Protein 3B0G (pdb70)

Nearest PDB structures (foldseek):
  3vkt-assembly1_A  TM=1.002E+00  e=0.000E+00  Nicotiana tabacum
  3vm1-assembly1_A  TM=1.002E+00  e=0.000E+00  Nicotiana tabacum
  3b0j-assembly1_A  TM=1.002E+00  e=0.000E+00  Nicotiana tabacum
  3b0l-assembly1_A  TM=1.002E+00  e=0.000E+00  Nicotiana tabacum
  3b0m-assembly1_A  TM=1.002E+00  e=0.000E+00  Nicotiana tabacum

InterPro domains:
  IPR005117 Nitrite/Sulfite reductase ferredoxin-like domain [PF03460] (123-191)
  IPR005117 Nitrite/Sulfite reductase ferredoxin-like domain [PF03460] (382-446)
  IPR006066 Nitrite/sulphite reductase iron-sulphur/sirohaem-binding site [PR00397] (460-478)
  IPR006066 Nitrite/sulphite reductase iron-sulphur/sirohaem-binding site [PR00397] (504-522)
  IPR006066 Nitrite/sulphite reductase iron-sulphur/sirohaem-binding site [PS00365] (504-520)
  IPR006067 Nitrite/sulphite reductase 4Fe-4S domain [PF01077] (200-358)
  IPR006067 Nitrite/sulphite reductase 4Fe-4S domain [PF01077] (462-569)
  IPR036136 Nitrite/Sulfite reductase ferredoxin-like domain superfamily [SSF55124] (48-199)
  IPR036136 Nitrite/Sulfite reductase ferredoxin-like domain superfamily [SSF55124] (336-471)
  IPR045854 Nitrite and sulphite reductase 4Fe-4S domain-like superfamily [G3DSA:3.30.413.10] (192-377)
  IPR045854 Nitrite and sulphite reductase 4Fe-4S domain-like superfamily [G3DSA:3.30.413.10] (456-587)
  IPR045854 Nitrite and sulphite reductase 4Fe-4S domain-like superfamily [SSF56014] (200-360)
  IPR045854 Nitrite and sulphite reductase 4Fe-4S domain-like superfamily [SSF56014] (460-571)
  IPR051329 Nitrite and Sulfite Reductase 4Fe-4S Domain-Containing Protein [PTHR32439] (3-587)

Radius of gyration: 22.87 Å; Cα contacts (8 Å, |Δi|>4): 1276; chains: 1; bounding box: 57×64×62 Å

Structure (mmCIF, N/CA/C/O backbone):
data_3B0G
#
_entry.id   3B0G
#
_cell.length_a   134.051
_cell.length_b   134.051
_cell.length_c   77.801
_cell.angle_alpha   90.000
_cell.angle_beta   90.000
_cell.angle_gamma   90.000
#
_symmetry.space_group_name_H-M   'P 4 21 2'
#
loop_
_entity.id
_entity.type
_entity.pdbx_description
1 polymer 'Nitrite reductase'
2 non-polymer SIROHEME
3 non-polymer 'IRON/SULFUR CLUSTER'
4 non-polymer 'POTASSIUM ION'
5 non-polymer 'CHLORIDE ION'
6 water water
#
loop_
_atom_site.group_PDB
_atom_site.id
_atom_site.type_symbol
_atom_site.label_atom_id
_atom_site.label_alt_id
_atom_site.label_comp_id
_atom_site.label_asym_id
_atom_site.label_entity_id
_atom_site.label_seq_id
_atom_site.pdbx_PDB_ins_code
_atom_site.Cartn_x
_atom_site.Cartn_y
_atom_site.Cartn_z
_atom_site.occupancy
_atom_site.B_iso_or_equiv
_atom_site.auth_seq_id
_atom_site.auth_comp_id
_atom_site.auth_asym_id
_atom_site.auth_atom_id
_atom_site.pdbx_PDB_model_num
ATOM 1 N N . VAL A 1 47 ? -44.860 6.590 -47.148 1.00 28.06 18 VAL A N 1
ATOM 2 C CA . VAL A 1 47 ? -43.560 6.780 -46.436 1.00 27.84 18 VAL A CA 1
ATOM 3 C C . VAL A 1 47 ? -42.462 7.176 -47.426 1.00 27.50 18 VAL A C 1
ATOM 4 O O . VAL A 1 47 ? -42.181 6.450 -48.385 1.00 27.64 18 VAL A O 1
ATOM 8 N N . ALA A 1 48 ? -41.853 8.335 -47.178 1.00 27.03 19 ALA A N 1
ATOM 9 C CA . ALA A 1 48 ? -40.839 8.910 -48.065 1.00 26.32 19 ALA A CA 1
ATOM 10 C C . ALA A 1 48 ? -39.571 8.058 -48.167 1.00 25.80 19 ALA A C 1
ATOM 11 O O . ALA A 1 48 ? -39.214 7.343 -47.226 1.00 25.96 19 ALA A O 1
ATOM 13 N N . ALA A 1 49 ? -38.898 8.150 -49.313 1.00 24.83 20 ALA A N 1
ATOM 14 C CA . ALA A 1 49 ? -37.660 7.411 -49.575 1.00 23.70 20 ALA A CA 1
ATOM 15 C C . ALA A 1 49 ? -36.540 7.767 -48.597 1.00 22.93 20 ALA A C 1
ATOM 16 O O . ALA A 1 49 ? -35.711 6.920 -48.259 1.00 22.83 20 ALA A O 1
ATOM 18 N N . GLU A 1 50 ? -36.533 9.018 -48.138 1.00 21.70 21 GLU A N 1
ATOM 19 C CA . GLU A 1 50 ? -35.543 9.506 -47.177 1.00 20.50 21 GLU A CA 1
ATOM 20 C C . GLU A 1 50 ? -35.572 8.747 -45.848 1.00 19.06 21 GLU A C 1
ATOM 21 O O . GLU A 1 50 ? -34.542 8.605 -45.192 1.00 18.72 21 GLU A O 1
ATOM 27 N N . ARG A 1 51 ? -36.754 8.265 -45.467 1.00 17.48 22 ARG A N 1
ATOM 28 C CA . ARG A 1 51 ? -36.925 7.489 -44.233 1.00 15.98 22 ARG A CA 1
ATOM 29 C C . ARG A 1 51 ? -36.150 6.165 -44.269 1.00 15.43 22 ARG A C 1
ATOM 30 O O . ARG A 1 51 ? -35.828 5.599 -43.220 1.00 15.07 22 ARG A O 1
ATOM 38 N N . LEU A 1 52 ? -35.834 5.696 -45.474 1.00 14.76 23 LEU A N 1
ATOM 39 C CA . LEU A 1 52 ? -35.185 4.402 -45.662 1.00 14.45 23 LEU A CA 1
ATOM 40 C C . LEU A 1 52 ? -33.659 4.479 -45.723 1.00 14.11 23 LEU A C 1
ATOM 41 O O . LEU A 1 52 ? -32.996 3.458 -45.916 1.00 14.00 23 LEU A O 1
ATOM 46 N N . GLU A 1 53 ? -33.099 5.676 -45.544 1.00 14.07 24 GLU A N 1
ATOM 47 C CA . GLU A 1 53 ? -31.649 5.827 -45.478 1.00 14.11 24 GLU A CA 1
ATOM 48 C C . GLU A 1 53 ? -31.113 5.174 -44.201 1.00 13.62 24 GLU A C 1
ATOM 49 O O . GLU A 1 53 ? -31.554 5.517 -43.107 1.00 13.11 24 GLU A O 1
ATOM 55 N N . PRO A 1 54 ? -30.177 4.215 -44.338 1.00 13.20 25 PRO A N 1
ATOM 56 C CA . PRO A 1 54 ? -29.579 3.628 -43.136 1.00 12.97 25 PRO A CA 1
ATOM 57 C C . PRO A 1 54 ? -28.983 4.691 -42.213 1.00 12.65 25 PRO A C 1
ATOM 58 O O . PRO A 1 54 ? -28.298 5.613 -42.673 1.00 13.09 25 PRO A O 1
ATOM 62 N N . ARG A 1 55 ? -29.258 4.563 -40.920 1.00 12.32 26 ARG A N 1
ATOM 63 C CA . ARG A 1 55 ? -28.897 5.593 -39.949 1.00 12.49 26 ARG A CA 1
ATOM 64 C C . ARG A 1 55 ? -27.581 5.308 -39.238 1.00 12.53 26 ARG A C 1
ATOM 65 O O . ARG A 1 55 ? -27.034 6.178 -38.562 1.00 12.27 26 ARG A O 1
ATOM 73 N N . VAL A 1 56 ? -27.078 4.088 -39.402 1.00 12.86 27 VAL A N 1
ATOM 74 C CA . VAL A 1 56 ? -25.802 3.690 -38.819 1.00 13.50 27 VAL A CA 1
ATOM 75 C C . VAL A 1 56 ? -24.817 3.356 -39.924 1.00 14.02 27 VAL A C 1
ATOM 76 O O . VAL A 1 56 ? -25.214 3.069 -41.056 1.00 14.48 27 VAL A O 1
ATOM 80 N N . GLU A 1 57 ? -23.533 3.398 -39.586 1.00 14.30 28 GLU A N 1
ATOM 81 C CA . GLU A 1 57 ? -22.475 3.055 -40.526 1.00 15.37 28 GLU A CA 1
ATOM 82 C C . GLU A 1 57 ? -21.374 2.288 -39.810 1.00 15.51 28 GLU A C 1
ATOM 83 O O . GLU A 1 57 ? -21.164 2.461 -38.605 1.00 14.79 28 GLU A O 1
ATOM 89 N N . GLU A 1 58 ? -20.679 1.438 -40.559 1.00 16.40 29 GLU A N 1
ATOM 90 C CA . GLU A 1 58 ? -19.528 0.717 -40.037 1.00 17.55 29 GLU A CA 1
ATOM 91 C C . GLU A 1 58 ? -18.328 1.658 -39.987 1.00 18.08 29 GLU A C 1
ATOM 92 O O . GLU A 1 58 ? -18.025 2.348 -40.964 1.00 18.21 29 GLU A O 1
ATOM 98 N N . LYS A 1 59 ? -17.660 1.688 -38.839 1.00 18.80 30 LYS A N 1
ATOM 99 C CA . LYS A 1 59 ? -16.438 2.464 -38.662 1.00 19.90 30 LYS A CA 1
ATOM 100 C C . LYS A 1 59 ? -15.483 1.677 -37.776 1.00 20.16 30 LYS A C 1
ATOM 101 O O . LYS A 1 59 ? -15.792 1.396 -36.612 1.00 20.09 30 LYS A O 1
ATOM 107 N N . ASP A 1 60 ? -14.340 1.303 -38.350 1.00 20.39 31 ASP A N 1
ATOM 108 C CA . ASP A 1 60 ? -13.265 0.603 -37.639 1.00 20.77 31 ASP A CA 1
ATOM 109 C C . ASP A 1 60 ? -13.729 -0.659 -36.892 1.00 20.10 31 ASP A C 1
ATOM 110 O O . ASP A 1 60 ? -13.275 -0.940 -35.778 1.00 20.79 31 ASP A O 1
ATOM 115 N N . GLY A 1 61 ? -14.626 -1.414 -37.521 1.00 19.34 32 GLY A N 1
ATOM 116 C CA . GLY A 1 61 ? -15.078 -2.696 -36.984 1.00 18.05 32 GLY A CA 1
ATOM 117 C C . GLY A 1 61 ? -16.338 -2.647 -36.140 1.00 17.06 32 GLY A C 1
ATOM 118 O O . GLY A 1 61 ? -16.850 -3.694 -35.740 1.00 17.23 32 GLY A O 1
ATOM 119 N N . TYR A 1 62 ? -16.838 -1.442 -35.869 1.00 15.80 33 TYR A N 1
ATOM 120 C CA . TYR A 1 62 ? -18.050 -1.264 -35.060 1.00 14.71 33 TYR A CA 1
ATOM 121 C C . TYR A 1 62 ? -19.079 -0.454 -35.832 1.00 14.30 33 TYR A C 1
ATOM 122 O O . TYR A 1 62 ? -18.749 0.156 -36.851 1.00 14.36 33 TYR A O 1
ATOM 131 N N . TRP A 1 63 ? -20.323 -0.460 -35.356 1.00 13.38 34 TRP A N 1
ATOM 132 C CA . TRP A 1 63 ? -21.410 0.239 -36.032 1.00 13.47 34 TRP A CA 1
ATOM 133 C C . TRP A 1 63 ? -21.892 1.405 -35.192 1.00 13.35 34 TRP A C 1
ATOM 134 O O . TRP A 1 63 ? -22.231 1.241 -34.018 1.00 13.44 34 TRP A O 1
ATOM 145 N N . ILE A 1 64 ? -21.888 2.589 -35.795 1.00 13.45 35 ILE A N 1
ATOM 146 C CA . ILE A 1 64 ? -22.160 3.826 -35.075 1.00 14.28 35 ILE A CA 1
ATOM 147 C C . ILE A 1 64 ? -23.221 4.645 -35.790 1.00 13.91 35 ILE A C 1
ATOM 148 O O . ILE A 1 64 ? -23.315 4.621 -37.020 1.00 13.47 35 ILE A O 1
ATOM 153 N N . LEU A 1 65 ? -24.016 5.369 -35.011 1.00 14.16 36 LEU A N 1
ATOM 154 C CA . LEU A 1 65 ? -24.972 6.312 -35.566 1.00 15.02 36 LEU A CA 1
ATOM 155 C C . LEU A 1 65 ? -24.266 7.373 -36.392 1.00 15.42 36 LEU A C 1
ATOM 156 O O . LEU A 1 65 ? -23.315 8.002 -35.924 1.00 15.70 36 LEU A O 1
ATOM 161 N N . LYS A 1 66 ? -24.732 7.559 -37.624 1.00 15.95 37 LYS A N 1
ATOM 162 C CA . LYS A 1 66 ? -24.236 8.632 -38.482 1.00 16.99 37 LYS A CA 1
ATOM 163 C C . LYS A 1 66 ? -24.485 9.984 -37.817 1.00 17.75 37 LYS A C 1
ATOM 164 O O . LYS A 1 66 ? -25.474 10.163 -37.103 1.00 17.58 37 LYS A O 1
ATOM 170 N N . GLU A 1 67 ? -23.579 10.929 -38.058 1.00 19.18 38 GLU A N 1
ATOM 171 C CA . GLU A 1 67 ? -23.634 12.252 -37.424 1.00 20.44 38 GLU A CA 1
ATOM 172 C C . GLU A 1 67 ? -24.981 12.963 -37.576 1.00 20.39 38 GLU A C 1
ATOM 173 O O . GLU A 1 67 ? -25.463 13.582 -36.629 1.00 21.12 38 GLU A O 1
ATOM 179 N N . GLN A 1 68 ? -25.596 12.847 -38.752 1.00 20.13 39 GLN A N 1
ATOM 180 C CA . GLN A 1 68 ? -26.863 13.532 -39.034 1.00 19.92 39 GLN A CA 1
ATOM 181 C C . GLN A 1 68 ? -28.098 12.883 -38.389 1.00 19.42 39 GLN A C 1
ATOM 182 O O . GLN A 1 68 ? -29.202 13.431 -38.463 1.00 19.54 39 GLN A O 1
ATOM 188 N N . PHE A 1 69 ? -27.912 11.730 -37.748 1.00 18.73 40 PHE A N 1
ATOM 189 C CA . PHE A 1 69 ? -29.022 11.031 -37.100 1.00 18.26 40 PHE A CA 1
ATOM 190 C C . PHE A 1 69 ? -28.919 10.997 -35.571 1.00 17.93 40 PHE A C 1
ATOM 191 O O . PHE A 1 69 ? -29.624 10.232 -34.904 1.00 18.92 40 PHE A O 1
ATOM 199 N N . ARG A 1 70 ? -28.070 11.861 -35.019 1.00 16.69 41 ARG A N 1
ATOM 200 C CA . ARG A 1 70 ? -27.820 11.884 -33.580 1.00 16.01 41 ARG A CA 1
ATOM 201 C C . ARG A 1 70 ? -28.704 12.849 -32.788 1.00 15.66 41 ARG A C 1
ATOM 202 O O . ARG A 1 70 ? -28.701 12.812 -31.557 1.00 15.63 41 ARG A O 1
ATOM 210 N N . LYS A 1 71 ? -29.453 13.707 -33.481 1.00 15.62 42 LYS A N 1
ATOM 211 C CA . LYS A 1 71 ? -30.353 14.644 -32.805 1.00 15.47 42 LYS A CA 1
ATOM 212 C C . LYS A 1 71 ? -31.504 13.905 -32.129 1.00 14.42 42 LYS A C 1
ATOM 213 O O . LYS A 1 71 ? -32.095 13.000 -32.720 1.00 14.33 42 LYS A O 1
ATOM 219 N N . GLY A 1 72 ? -31.800 14.290 -30.890 1.00 13.88 43 GLY A N 1
ATOM 220 C CA . GLY A 1 72 ? -32.991 13.824 -30.182 1.00 13.23 43 GLY A CA 1
ATOM 221 C C . GLY A 1 72 ? -32.945 12.404 -29.649 1.00 12.69 43 GLY A C 1
ATOM 222 O O . GLY A 1 72 ? -33.968 11.875 -29.215 1.00 12.89 43 GLY A O 1
ATOM 223 N N . ILE A 1 73 ? -31.762 11.795 -29.672 1.00 12.18 44 ILE A N 1
ATOM 224 C CA . ILE A 1 73 ? -31.606 10.413 -29.214 1.00 11.80 44 ILE A CA 1
ATOM 225 C C . ILE A 1 73 ? -31.714 10.300 -27.696 1.00 11.48 44 ILE A C 1
ATOM 226 O O . ILE A 1 73 ? -31.488 11.271 -26.967 1.00 11.69 44 ILE A O 1
ATOM 231 N N . ASN A 1 74 ? -32.055 9.105 -27.222 1.00 10.93 45 ASN A N 1
ATOM 232 C CA . ASN A 1 74 ? -32.189 8.857 -25.796 1.00 10.77 45 ASN A CA 1
ATOM 233 C C . ASN A 1 74 ? -30.816 8.741 -25.110 1.00 10.91 45 ASN A C 1
ATOM 234 O O . ASN A 1 74 ? -29.790 8.658 -25.789 1.00 10.59 45 ASN A O 1
ATOM 239 N N . PRO A 1 75 ? -30.787 8.779 -23.766 1.00 11.37 46 PRO A N 1
ATOM 240 C CA . PRO A 1 75 ? -29.507 8.719 -23.053 1.00 11.50 46 PRO A CA 1
ATOM 241 C C . PRO A 1 75 ? -28.683 7.448 -23.291 1.00 10.96 46 PRO A C 1
ATOM 242 O O . PRO A 1 75 ? -27.451 7.507 -23.257 1.00 11.11 46 PRO A O 1
ATOM 246 N N . GLN A 1 76 ? -29.348 6.322 -23.540 1.00 10.55 47 GLN A N 1
ATOM 247 C CA . GLN A 1 76 ? -28.645 5.060 -23.799 1.00 10.24 47 GLN A CA 1
ATOM 248 C C . GLN A 1 76 ? -27.885 5.122 -25.122 1.00 9.73 47 GLN A C 1
ATOM 249 O O . GLN A 1 76 ? -26.766 4.617 -25.225 1.00 9.75 47 GLN A O 1
ATOM 255 N N . GLU A 1 77 ? -28.487 5.757 -26.127 1.00 9.41 48 GLU A N 1
ATOM 256 C CA . GLU A 1 77 ? -27.816 5.975 -27.403 1.00 9.66 48 GLU A CA 1
ATOM 257 C C . GLU A 1 77 ? -26.577 6.855 -27.220 1.00 9.75 48 GLU A C 1
ATOM 258 O O . GLU A 1 77 ? -25.559 6.651 -27.883 1.00 10.10 48 GLU A O 1
ATOM 264 N N . LYS A 1 78 ? -26.666 7.826 -26.312 1.00 10.20 49 LYS A N 1
ATOM 265 C CA . LYS A 1 78 ? -25.522 8.688 -26.024 1.00 10.94 49 LYS A CA 1
ATOM 266 C C . LYS A 1 78 ? -24.392 7.902 -25.365 1.00 10.68 49 LYS A C 1
ATOM 267 O O . LYS A 1 78 ? -23.224 8.110 -25.688 1.00 10.87 49 LYS A O 1
ATOM 273 N N . VAL A 1 79 ? -24.742 6.986 -24.460 1.00 10.52 50 VAL A N 1
ATOM 274 C CA . VAL A 1 79 ? -23.752 6.093 -23.850 1.00 10.60 50 VAL A CA 1
ATOM 275 C C . VAL A 1 79 ? -22.997 5.302 -24.928 1.00 10.35 50 VAL A C 1
ATOM 276 O O . VAL A 1 79 ? -21.766 5.227 -24.903 1.00 10.40 50 VAL A O 1
ATOM 280 N N . LYS A 1 80 ? -23.739 4.732 -25.878 1.00 10.27 51 LYS A N 1
ATOM 281 C CA . LYS A 1 80 ? -23.139 3.920 -26.938 1.00 10.63 51 LYS A CA 1
ATOM 282 C C . LYS A 1 80 ? -22.205 4.714 -27.856 1.00 11.04 51 LYS A C 1
ATOM 283 O O . LYS A 1 80 ? -21.184 4.193 -28.312 1.00 11.09 51 LYS A O 1
ATOM 289 N N . ILE A 1 81 ? -22.559 5.971 -28.122 1.00 11.57 52 ILE A N 1
ATOM 290 C CA . ILE A 1 81 ? -21.705 6.862 -28.920 1.00 12.77 52 ILE A CA 1
ATOM 291 C C . ILE A 1 81 ? -20.434 7.257 -28.168 1.00 13.18 52 ILE A C 1
ATOM 292 O O . ILE A 1 81 ? -19.342 7.258 -28.747 1.00 13.57 52 ILE A O 1
ATOM 297 N N . GLU A 1 82 ? -20.578 7.575 -26.883 1.00 13.67 53 GLU A N 1
ATOM 298 C CA . GLU A 1 82 ? -19.456 8.036 -26.061 1.00 14.62 53 GLU A CA 1
ATOM 299 C C . GLU A 1 82 ? -18.327 7.005 -25.974 1.00 14.63 53 GLU A C 1
ATOM 300 O O . GLU A 1 82 ? -17.148 7.365 -25.986 1.00 15.31 53 GLU A O 1
ATOM 306 N N . LYS A 1 83 ? -18.689 5.727 -25.894 1.00 14.31 54 LYS A N 1
ATOM 307 C CA . LYS A 1 83 ? -17.720 4.644 -26.043 1.00 14.29 54 LYS A CA 1
ATOM 308 C C . LYS A 1 83 ? -18.428 3.354 -26.416 1.00 13.77 54 LYS A C 1
ATOM 309 O O . LYS A 1 83 ? -19.428 2.978 -25.798 1.00 13.44 54 LYS A O 1
ATOM 315 N N . GLU A 1 84 ? -17.896 2.693 -27.437 1.00 13.59 55 GLU A N 1
ATOM 316 C CA . GLU A 1 84 ? -18.426 1.432 -27.935 1.00 13.32 55 GLU A CA 1
ATOM 317 C C . GLU A 1 84 ? -18.347 0.335 -26.867 1.00 12.57 55 GLU A C 1
ATOM 318 O O . GLU A 1 84 ? -17.252 -0.050 -26.463 1.00 12.51 55 GLU A O 1
ATOM 324 N N . PRO A 1 85 ? -19.513 -0.167 -26.402 1.00 11.81 56 PRO A N 1
ATOM 325 C CA . PRO A 1 85 ? -19.493 -1.197 -25.356 1.00 11.04 56 PRO A CA 1
ATOM 326 C C . PRO A 1 85 ? -18.698 -2.453 -25.707 1.00 10.60 56 PRO A C 1
ATOM 327 O O . PRO A 1 85 ? -18.057 -3.029 -24.827 1.00 10.43 56 PRO A O 1
ATOM 331 N N . MET A 1 86 ? -18.723 -2.870 -26.972 1.00 10.26 57 MET A N 1
ATOM 332 C CA . MET A 1 86 ? -18.062 -4.118 -27.359 1.00 10.42 57 MET A CA 1
ATOM 333 C C . MET A 1 86 ? -16.542 -4.088 -27.179 1.00 10.51 57 MET A C 1
ATOM 334 O O . MET A 1 86 ? -15.909 -5.141 -27.093 1.00 10.50 57 MET A O 1
ATOM 339 N N . LYS A 1 87 ? -15.967 -2.887 -27.101 1.00 10.78 58 LYS A N 1
ATOM 340 C CA . LYS A 1 87 ? -14.533 -2.743 -26.859 1.00 11.47 58 LYS A CA 1
ATOM 341 C C . LYS A 1 87 ? -14.100 -3.315 -25.513 1.00 11.31 58 LYS A C 1
ATOM 342 O O . LYS A 1 87 ? -12.961 -3.754 -25.367 1.00 11.37 58 LYS A O 1
ATOM 348 N N . LEU A 1 88 ? -15.007 -3.334 -24.539 1.00 11.17 59 LEU A N 1
ATOM 349 C CA . LEU A 1 88 ? -14.700 -3.929 -23.236 1.00 11.00 59 LEU A CA 1
ATOM 350 C C . LEU A 1 88 ? -14.306 -5.402 -23.359 1.00 10.93 59 LEU A C 1
ATOM 351 O O . LEU A 1 88 ? -13.470 -5.894 -22.596 1.00 11.13 59 LEU A O 1
ATOM 356 N N . PHE A 1 89 ? -14.887 -6.089 -24.341 1.00 10.60 60 PHE A N 1
ATOM 357 C CA . PHE A 1 89 ? -14.542 -7.481 -24.610 1.00 10.72 60 PHE A CA 1
ATOM 358 C C . PHE A 1 89 ? -13.530 -7.606 -25.752 1.00 10.80 60 PHE A C 1
ATOM 359 O O . PHE A 1 89 ? -12.467 -8.212 -25.589 1.00 11.22 60 PHE A O 1
ATOM 367 N N . MET A 1 90 ? -13.864 -7.029 -26.903 1.00 10.83 61 MET A N 1
ATOM 368 C CA . MET A 1 90 ? -13.100 -7.251 -28.136 1.00 11.50 61 MET A CA 1
ATOM 369 C C . MET A 1 90 ? -11.721 -6.600 -28.151 1.00 12.07 61 MET A C 1
ATOM 370 O O . MET A 1 90 ? -10.829 -7.053 -28.872 1.00 12.67 61 MET A O 1
ATOM 375 N N . GLU A 1 91 ? -11.557 -5.542 -27.362 1.00 12.39 62 GLU A N 1
ATOM 376 C CA . GLU A 1 91 ? -10.253 -4.901 -27.184 1.00 13.48 62 GLU A CA 1
ATOM 377 C C . GLU A 1 91 ? -9.764 -5.060 -25.742 1.00 13.45 62 GLU A C 1
ATOM 378 O O . GLU A 1 91 ? -8.825 -4.384 -25.314 1.00 13.82 62 GLU A O 1
ATOM 384 N N . ASN A 1 92 ? -10.403 -5.973 -25.008 1.00 13.41 63 ASN A N 1
ATOM 385 C CA . ASN A 1 92 ? -10.029 -6.304 -23.629 1.00 13.48 63 ASN A CA 1
ATOM 386 C C . ASN A 1 92 ? -10.002 -5.093 -22.694 1.00 13.06 63 ASN A C 1
ATOM 387 O O . ASN A 1 92 ? -9.195 -5.026 -21.766 1.00 13.26 63 ASN A O 1
ATOM 392 N N . GLY A 1 93 ? -10.895 -4.137 -22.938 1.00 12.76 64 GLY A N 1
ATOM 393 C CA . GLY A 1 93 ? -11.045 -2.982 -22.056 1.00 12.67 64 GLY A CA 1
ATOM 394 C C . GLY A 1 93 ? -11.360 -3.380 -20.622 1.00 12.27 64 GLY A C 1
ATOM 395 O O . GLY A 1 93 ? -11.023 -2.665 -19.679 1.00 12.54 64 GLY A O 1
ATOM 396 N N . ILE A 1 94 ? -12.009 -4.532 -20.459 1.00 12.14 65 ILE A N 1
ATOM 397 C CA . ILE A 1 94 ? -12.377 -5.026 -19.136 1.00 12.21 65 ILE A CA 1
ATOM 398 C C . ILE A 1 94 ? -11.172 -5.237 -18.204 1.00 12.37 65 ILE A C 1
ATOM 399 O O . ILE A 1 94 ? -11.292 -5.057 -16.994 1.00 12.14 65 ILE A O 1
ATOM 404 N N . GLU A 1 95 ? -10.018 -5.594 -18.768 1.00 13.13 66 GLU A N 1
ATOM 405 C CA . GLU A 1 95 ? -8.834 -5.890 -17.955 1.00 14.23 66 GLU A CA 1
ATOM 406 C C . GLU A 1 95 ? -8.438 -4.710 -17.057 1.00 14.51 66 GLU A C 1
ATOM 407 O O . GLU A 1 95 ? -8.244 -4.882 -15.851 1.00 14.66 66 GLU A O 1
ATOM 413 N N . GLU A 1 96 ? -8.344 -3.515 -17.635 1.00 15.02 67 GLU A N 1
ATOM 414 C CA . GLU A 1 96 ? -7.984 -2.330 -16.855 1.00 15.77 67 GLU A CA 1
ATOM 415 C C . GLU A 1 96 ? -9.152 -1.776 -16.036 1.00 15.35 67 GLU A C 1
ATOM 416 O O . GLU A 1 96 ? -8.955 -1.307 -14.914 1.00 15.54 67 GLU A O 1
ATOM 422 N N . LEU A 1 97 ? -10.366 -1.844 -16.582 1.00 15.16 68 LEU A N 1
ATOM 423 C CA . LEU A 1 97 ? -11.552 -1.392 -15.849 1.00 14.65 68 LEU A CA 1
ATOM 424 C C . LEU A 1 97 ? -11.719 -2.140 -14.524 1.00 14.66 68 LEU A C 1
ATOM 425 O O . LEU A 1 97 ? -12.024 -1.534 -13.495 1.00 13.99 68 LEU A O 1
ATOM 430 N N . ALA A 1 98 ? -11.497 -3.452 -14.561 1.00 14.65 69 ALA A N 1
ATOM 431 C CA . ALA A 1 98 ? -11.684 -4.325 -13.398 1.00 15.63 69 ALA A CA 1
ATOM 432 C C . ALA A 1 98 ? -10.718 -4.039 -12.246 1.00 16.38 69 ALA A C 1
ATOM 433 O O . ALA A 1 98 ? -10.966 -4.445 -11.109 1.00 16.63 69 ALA A O 1
ATOM 435 N N . LYS A 1 99 ? -9.626 -3.344 -12.552 1.00 17.10 70 LYS A N 1
ATOM 436 C CA . LYS A 1 99 ? -8.611 -2.990 -11.558 1.00 18.16 70 LYS A CA 1
ATOM 437 C C . LYS A 1 99 ? -8.961 -1.727 -10.773 1.00 18.35 70 LYS A C 1
ATOM 438 O O . LYS A 1 99 ? -8.390 -1.480 -9.706 1.00 19.00 70 LYS A O 1
ATOM 444 N N . ILE A 1 100 ? -9.892 -0.931 -11.299 1.00 18.38 71 ILE A N 1
ATOM 445 C CA . ILE A 1 100 ? -10.287 0.325 -10.660 1.00 18.22 71 ILE A CA 1
ATOM 446 C C . ILE A 1 100 ? -11.296 0.053 -9.539 1.00 18.49 71 ILE A C 1
ATOM 447 O O . ILE A 1 100 ? -12.333 -0.568 -9.779 1.00 18.11 71 ILE A O 1
ATOM 452 N N . PRO A 1 101 ? -10.995 0.511 -8.304 1.00 18.54 72 PRO A N 1
ATOM 453 C CA . PRO A 1 101 ? -11.953 0.354 -7.207 1.00 18.74 72 PRO A CA 1
ATOM 454 C C . PRO A 1 101 ? -13.294 0.986 -7.569 1.00 18.79 72 PRO A C 1
ATOM 455 O O . PRO A 1 101 ? -13.328 2.055 -8.183 1.00 18.71 72 PRO A O 1
ATOM 459 N N . ILE A 1 102 ? -14.387 0.321 -7.206 1.00 18.83 73 ILE A N 1
ATOM 460 C CA . ILE A 1 102 ? -15.722 0.757 -7.621 1.00 19.07 73 ILE A CA 1
ATOM 461 C C . ILE A 1 102 ? -16.093 2.169 -7.134 1.00 19.27 73 ILE A C 1
ATOM 462 O O . ILE A 1 102 ? -16.804 2.894 -7.828 1.00 18.88 73 ILE A O 1
ATOM 467 N N . GLU A 1 103 ? -15.596 2.564 -5.962 1.00 19.82 74 GLU A N 1
ATOM 468 C CA . GLU A 1 103 ? -15.858 3.914 -5.461 1.00 20.44 74 GLU A CA 1
ATOM 469 C C . GLU A 1 103 ? -15.220 4.973 -6.371 1.00 20.09 74 GLU A C 1
ATOM 470 O O . GLU A 1 103 ? -15.779 6.054 -6.556 1.00 20.33 74 GLU A O 1
ATOM 476 N N . GLU A 1 104 ? -14.065 4.645 -6.949 1.00 19.48 75 GLU A N 1
ATOM 477 C CA . GLU A 1 104 ? -13.410 5.507 -7.935 1.00 19.15 75 GLU A CA 1
ATOM 478 C C . GLU A 1 104 ? -14.163 5.501 -9.270 1.00 18.29 75 GLU A C 1
ATOM 479 O O . GLU A 1 104 ? -14.350 6.551 -9.888 1.00 18.03 75 GLU A O 1
ATOM 485 N N . ILE A 1 105 ? -14.592 4.315 -9.705 1.00 17.43 76 ILE A N 1
ATOM 486 C CA . ILE A 1 105 ? -15.395 4.166 -10.925 1.00 16.74 76 ILE A CA 1
ATOM 487 C C . ILE A 1 105 ? -16.633 5.070 -10.910 1.00 16.69 76 ILE A C 1
ATOM 488 O O . ILE A 1 105 ? -16.965 5.697 -11.918 1.00 16.25 76 ILE A O 1
ATOM 493 N N . ASP A 1 106 ? -17.292 5.141 -9.755 1.00 16.95 77 ASP A N 1
ATOM 494 C CA . ASP A 1 106 ? -18.516 5.928 -9.590 1.00 17.69 77 ASP A CA 1
ATOM 495 C C . ASP A 1 106 ? -18.293 7.443 -9.651 1.00 18.41 77 ASP A C 1
ATOM 496 O O . ASP A 1 106 ? -19.255 8.207 -9.726 1.00 18.69 77 ASP A O 1
ATOM 501 N N . GLN A 1 107 ? -17.030 7.870 -9.633 1.00 19.16 78 GLN A N 1
ATOM 502 C CA . GLN A 1 107 ? -16.692 9.299 -9.635 1.00 20.20 78 GLN A CA 1
ATOM 503 C C . GLN A 1 107 ? -16.653 9.936 -11.029 1.00 20.45 78 GLN A C 1
ATOM 504 O O . GLN A 1 107 ? -16.587 11.162 -11.143 1.00 20.92 78 GLN A O 1
ATOM 510 N N . SER A 1 108 ? -16.692 9.121 -12.082 1.00 20.46 79 SER A N 1
ATOM 511 C CA . SER A 1 108 ? -16.729 9.652 -13.449 1.00 20.50 79 SER A CA 1
ATOM 512 C C . SER A 1 108 ? -17.831 9.000 -14.281 1.00 20.03 79 SER A C 1
ATOM 513 O O . SER A 1 108 ? -18.053 7.786 -14.178 1.00 19.74 79 SER A O 1
ATOM 516 N N . LYS A 1 109 ? -18.510 9.805 -15.099 1.00 19.60 80 LYS A N 1
ATOM 517 C CA . LYS A 1 109 ? -19.612 9.327 -15.942 1.00 19.27 80 LYS A CA 1
ATOM 518 C C . LYS A 1 109 ? -19.182 8.184 -16.855 1.00 18.53 80 LYS A C 1
ATOM 519 O O . LYS A 1 109 ? -19.905 7.193 -16.992 1.00 17.95 80 LYS A O 1
ATOM 525 N N . LEU A 1 110 ? -18.010 8.320 -17.471 1.00 17.54 81 LEU A N 1
ATOM 526 C CA . LEU A 1 110 ? -17.537 7.336 -18.443 1.00 16.92 81 LEU A CA 1
ATOM 527 C C . LEU A 1 110 ? -17.442 5.941 -17.831 1.00 16.18 81 LEU A C 1
ATOM 528 O O . LEU A 1 110 ? -17.978 4.977 -18.390 1.00 15.81 81 LEU A O 1
ATOM 533 N N . THR A 1 111 ? -16.773 5.841 -16.684 1.00 15.45 82 THR A N 1
ATOM 534 C CA . THR A 1 111 ? -16.585 4.551 -16.024 1.00 14.74 82 THR A CA 1
ATOM 535 C C . THR A 1 111 ? -17.845 4.067 -15.307 1.00 13.91 82 THR A C 1
ATOM 536 O O . THR A 1 111 ? -18.093 2.863 -15.248 1.00 13.41 82 THR A O 1
ATOM 540 N N . LYS A 1 112 ? -18.643 4.989 -14.772 1.00 13.40 83 LYS A N 1
ATOM 541 C CA . LYS A 1 112 ? -19.916 4.607 -14.162 1.00 13.13 83 LYS A CA 1
ATOM 542 C C . LYS A 1 112 ? -20.846 4.006 -15.220 1.00 12.64 83 LYS A C 1
ATOM 543 O O . LYS A 1 112 ? -21.485 2.975 -14.978 1.00 12.41 83 LYS A O 1
ATOM 549 N N . ASP A 1 113 ? -20.900 4.639 -16.392 1.00 12.25 84 ASP A N 1
ATOM 550 C CA . ASP A 1 113 ? -21.628 4.092 -17.539 1.00 12.18 84 ASP A CA 1
ATOM 551 C C . ASP A 1 113 ? -21.049 2.754 -17.997 1.00 11.55 84 ASP A C 1
ATOM 552 O O . ASP A 1 113 ? -21.796 1.879 -18.442 1.00 10.90 84 ASP A O 1
ATOM 557 N N . ASP A 1 114 ? -19.730 2.592 -17.897 1.00 11.39 85 ASP A N 1
ATOM 558 C CA . ASP A 1 114 ? -19.097 1.308 -18.203 1.00 11.44 85 ASP A CA 1
ATOM 559 C C . ASP A 1 114 ? -19.697 0.188 -17.364 1.00 10.88 85 ASP A C 1
ATOM 560 O O . ASP A 1 114 ? -20.095 -0.846 -17.900 1.00 10.69 85 ASP A O 1
ATOM 565 N N . ILE A 1 115 ? -19.771 0.388 -16.051 1.00 10.24 86 ILE A N 1
ATOM 566 C CA . ILE A 1 115 ? -20.214 -0.703 -15.184 1.00 10.21 86 ILE A CA 1
ATOM 567 C C . ILE A 1 115 ? -21.730 -0.862 -15.108 1.00 10.19 86 ILE A C 1
ATOM 568 O O . ILE A 1 115 ? -22.212 -1.975 -14.890 1.00 9.89 86 ILE A O 1
ATOM 573 N N . ASP A 1 116 ? -22.472 0.229 -15.304 1.00 10.04 87 ASP A N 1
ATOM 574 C CA . ASP A 1 116 ? -23.929 0.204 -15.161 1.00 10.23 87 ASP A CA 1
ATOM 575 C C . ASP A 1 116 ? -24.651 -0.092 -16.466 1.00 9.79 87 ASP A C 1
ATOM 576 O O . ASP A 1 116 ? -25.811 -0.505 -16.447 1.00 10.13 87 ASP A O 1
ATOM 581 N N . VAL A 1 117 ? -23.984 0.148 -17.592 1.00 9.22 88 VAL A N 1
ATOM 582 C CA . VAL A 1 117 ? -24.636 0.050 -18.901 1.00 9.13 88 VAL A CA 1
ATOM 583 C C . VAL A 1 117 ? -23.824 -0.798 -19.879 1.00 8.64 88 VAL A C 1
ATOM 584 O O . VAL A 1 117 ? -24.312 -1.813 -20.376 1.00 8.67 88 VAL A O 1
ATOM 588 N N . ARG A 1 118 ? -22.590 -0.387 -20.158 1.00 8.52 89 ARG A N 1
ATOM 589 C CA . ARG A 1 118 ? -21.793 -1.054 -21.189 1.00 8.50 89 ARG A CA 1
ATOM 590 C C . ARG A 1 118 ? -21.479 -2.514 -20.868 1.00 8.30 89 ARG A C 1
ATOM 591 O O . ARG A 1 118 ? -21.408 -3.343 -21.769 1.00 8.21 89 ARG A O 1
ATOM 599 N N . LEU A 1 119 ? -21.309 -2.825 -19.586 1.00 8.17 90 LEU A N 1
ATOM 600 C CA . LEU A 1 119 ? -21.009 -4.199 -19.188 1.00 8.37 90 LEU A CA 1
ATOM 601 C C . LEU A 1 119 ? -22.119 -5.196 -19.517 1.00 7.88 90 LEU A C 1
ATOM 602 O O . LEU A 1 119 ? -21.871 -6.393 -19.554 1.00 7.61 90 LEU A O 1
ATOM 607 N N . LYS A 1 120 ? -23.330 -4.709 -19.781 1.00 7.54 91 LYS A N 1
ATOM 608 C CA . LYS A 1 120 ? -24.428 -5.600 -20.168 1.00 7.63 91 LYS A CA 1
ATOM 609 C C . LYS A 1 120 ? -24.182 -6.253 -21.535 1.00 7.67 91 LYS A C 1
ATOM 610 O O . LYS A 1 120 ? -24.748 -7.306 -21.840 1.00 7.92 91 LYS A O 1
ATOM 616 N N . TRP A 1 121 ? -23.304 -5.649 -22.340 1.00 7.54 92 TRP A N 1
ATOM 617 C CA . TRP A 1 121 ? -22.839 -6.265 -23.586 1.00 7.48 92 TRP A CA 1
ATOM 618 C C . TRP A 1 121 ? -21.930 -7.475 -23.328 1.00 7.36 92 TRP A C 1
ATOM 619 O O . TRP A 1 121 ? -21.685 -8.279 -24.232 1.00 7.38 92 TRP A O 1
ATOM 630 N N . LEU A 1 122 ? -21.418 -7.579 -22.099 1.00 7.39 93 LEU A N 1
ATOM 631 C CA . LEU A 1 122 ? -20.629 -8.730 -21.658 1.00 7.66 93 LEU A CA 1
ATOM 632 C C . LEU A 1 122 ? -21.450 -9.592 -20.695 1.00 7.60 93 LEU A C 1
ATOM 633 O O . LEU A 1 122 ? -20.914 -10.474 -20.013 1.00 7.73 93 LEU A O 1
ATOM 638 N N . GLY A 1 123 ? -22.751 -9.313 -20.629 1.00 6.98 94 GLY A N 1
ATOM 639 C CA . GLY A 1 123 ? -23.660 -10.089 -19.800 1.00 7.00 94 GLY A CA 1
ATOM 640 C C . GLY A 1 123 ? -23.570 -9.812 -18.314 1.00 6.65 94 GLY A C 1
ATOM 641 O O . GLY A 1 123 ? -24.000 -10.643 -17.514 1.00 6.86 94 GLY A O 1
ATOM 642 N N . LEU A 1 124 ? -23.046 -8.640 -17.948 1.00 6.72 95 LEU A N 1
ATOM 643 C CA . LEU A 1 124 ? -22.832 -8.271 -16.548 1.00 7.03 95 LEU A CA 1
ATOM 644 C C . LEU A 1 124 ? -23.708 -7.098 -16.141 1.00 6.64 95 LEU A C 1
ATOM 645 O O . LEU A 1 124 ? -23.685 -6.038 -16.789 1.00 7.17 95 LEU A O 1
ATOM 650 N N . PHE A 1 125 ? -24.467 -7.301 -15.064 1.00 6.63 96 PHE A N 1
ATOM 651 C CA . PHE A 1 125 ? -25.562 -6.419 -14.670 1.00 6.81 96 PHE A CA 1
ATOM 652 C C . PHE A 1 125 ? -25.337 -5.950 -13.234 1.00 6.96 96 PHE A C 1
ATOM 653 O O . PHE A 1 125 ? -25.585 -6.698 -12.287 1.00 7.06 96 PHE A O 1
ATOM 661 N N . HIS A 1 126 ? -24.855 -4.719 -13.063 1.00 7.46 97 HIS A N 1
ATOM 662 C CA . HIS A 1 126 ? -24.592 -4.173 -11.725 1.00 7.75 97 HIS A CA 1
ATOM 663 C C . HIS A 1 126 ? -25.900 -4.041 -10.960 1.00 7.79 97 HIS A C 1
ATOM 664 O O . HIS A 1 126 ? -26.841 -3.406 -11.441 1.00 7.97 97 HIS A O 1
ATOM 671 N N . ARG A 1 127 ? -25.963 -4.655 -9.782 1.00 7.71 98 ARG A N 1
ATOM 672 C CA . ARG A 1 127 ? -27.140 -4.565 -8.926 1.00 7.96 98 ARG A CA 1
ATOM 673 C C . ARG A 1 127 ? -26.962 -3.351 -8.011 1.00 8.38 98 ARG A C 1
ATOM 674 O O . ARG A 1 127 ? -26.840 -3.482 -6.796 1.00 8.64 98 ARG A O 1
ATOM 682 N N . ARG A 1 128 ? -26.947 -2.160 -8.605 1.00 8.74 99 ARG A N 1
ATOM 683 C CA . ARG A 1 128 ? -26.530 -0.961 -7.872 1.00 9.40 99 ARG A CA 1
ATOM 684 C C . ARG A 1 128 ? -27.373 -0.703 -6.630 1.00 9.88 99 ARG A C 1
ATOM 685 O O . ARG A 1 128 ? -26.832 -0.451 -5.549 1.00 9.98 99 ARG A O 1
ATOM 693 N N . LYS A 1 129 ? -28.693 -0.769 -6.785 1.00 10.44 100 LYS A N 1
ATOM 694 C CA . LYS A 1 129 ? -29.599 -0.412 -5.700 1.00 11.16 100 LYS A CA 1
ATOM 695 C C . LYS A 1 129 ? -29.683 -1.481 -4.619 1.00 11.17 100 LYS A C 1
ATOM 696 O O . LYS A 1 129 ? -29.620 -1.165 -3.431 1.00 11.52 100 LYS A O 1
ATOM 702 N N . ASN A 1 130 ? -29.823 -2.740 -5.027 1.00 11.03 101 ASN A N 1
ATOM 703 C CA . ASN A 1 130 ? -30.184 -3.800 -4.091 1.00 11.44 101 ASN A CA 1
ATOM 704 C C . ASN A 1 130 ? -29.061 -4.755 -3.698 1.00 11.11 101 ASN A C 1
ATOM 705 O O . ASN A 1 130 ? -29.218 -5.532 -2.752 1.00 11.83 101 ASN A O 1
ATOM 710 N N . GLN A 1 131 ? -27.936 -4.697 -4.407 1.00 10.36 102 GLN A N 1
ATOM 711 C CA . GLN A 1 131 ? -26.764 -5.501 -4.056 1.00 9.89 102 GLN A CA 1
ATOM 712 C C . GLN A 1 131 ? -25.510 -4.788 -4.548 1.00 9.79 102 GLN A C 1
ATOM 713 O O . GLN A 1 131 ? -24.755 -5.303 -5.380 1.00 9.59 102 GLN A O 1
ATOM 719 N N . TYR A 1 132 ? -25.301 -3.587 -4.010 1.00 10.12 103 TYR A N 1
ATOM 720 C CA . TYR A 1 132 ? -24.277 -2.680 -4.508 1.00 10.50 103 TYR A CA 1
ATOM 721 C C . TYR A 1 132 ? -22.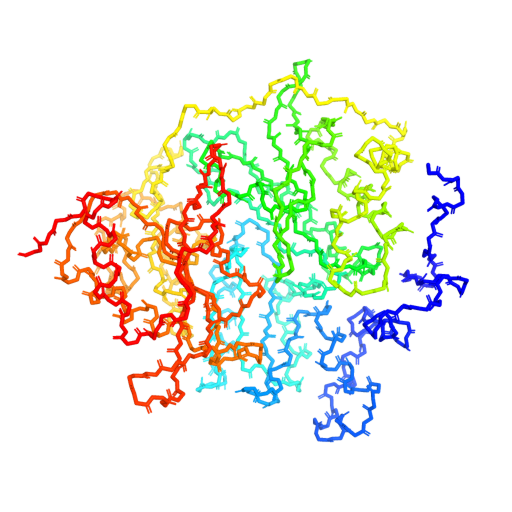915 -3.348 -4.649 1.00 10.26 103 TYR A C 1
ATOM 722 O O . TYR A 1 132 ? -22.454 -4.048 -3.746 1.00 10.58 103 TYR A O 1
ATOM 731 N N . GLY A 1 133 ? -22.279 -3.114 -5.790 1.00 9.87 104 GLY A N 1
ATOM 732 C CA . GLY A 1 133 ? -20.940 -3.625 -6.046 1.00 9.97 104 GLY A CA 1
ATOM 733 C C . GLY A 1 133 ? -20.903 -5.058 -6.536 1.00 9.73 104 GLY A C 1
ATOM 734 O O . GLY A 1 133 ? -19.827 -5.585 -6.819 1.00 10.60 104 GLY A O 1
ATOM 735 N N . ARG A 1 134 ? -22.073 -5.686 -6.642 1.00 9.39 105 ARG A N 1
ATOM 736 C CA . ARG A 1 134 ? -22.170 -7.048 -7.153 1.00 9.21 105 ARG A CA 1
ATOM 737 C C . ARG A 1 134 ? -22.883 -7.069 -8.497 1.00 8.68 105 ARG A C 1
ATOM 738 O O . ARG A 1 134 ? -23.724 -6.210 -8.787 1.00 8.51 105 ARG A O 1
ATOM 746 N N . PHE A 1 135 ? -22.549 -8.071 -9.302 1.00 8.20 106 PHE A N 1
ATOM 747 C CA . PHE A 1 135 ? -23.035 -8.176 -10.668 1.00 8.23 106 PHE A CA 1
ATOM 748 C C . PHE A 1 135 ? -23.731 -9.504 -10.871 1.00 7.76 106 PHE A C 1
ATOM 749 O O . PHE A 1 135 ? -23.205 -10.558 -10.505 1.00 8.43 106 PHE A O 1
ATOM 757 N N . MET A 1 136 ? -24.933 -9.447 -11.431 1.00 7.09 107 MET A N 1
ATOM 758 C CA . MET A 1 136 ? -25.546 -10.642 -11.988 1.00 6.77 107 MET A CA 1
ATOM 759 C C . MET A 1 136 ? -24.893 -10.885 -13.353 1.00 6.31 107 MET A C 1
ATOM 760 O O . MET A 1 136 ? -24.530 -9.932 -14.050 1.00 6.71 107 MET A O 1
ATOM 765 N N . MET A 1 137 ? -24.710 -12.150 -13.719 1.00 6.21 108 MET A N 1
ATOM 766 C CA . MET A 1 137 ? -24.114 -12.485 -15.004 1.00 6.39 108 MET A CA 1
ATOM 767 C C . MET A 1 137 ? -25.046 -13.431 -15.746 1.00 6.30 108 MET A C 1
ATOM 768 O O . MET A 1 137 ? -25.519 -14.417 -15.171 1.00 6.67 108 MET A O 1
ATOM 773 N N . ARG A 1 138 ? -25.310 -13.116 -17.011 1.00 6.27 109 ARG A N 1
ATOM 774 C CA . ARG A 1 138 ? -26.295 -13.822 -17.831 1.00 6.15 109 ARG A CA 1
ATOM 775 C C . ARG A 1 138 ? -25.621 -14.390 -19.077 1.00 6.31 109 ARG A C 1
ATOM 776 O O . ARG A 1 138 ? -24.865 -13.699 -19.757 1.00 6.40 109 ARG A O 1
ATOM 784 N N . LEU A 1 139 ? -25.907 -15.647 -19.384 1.00 6.38 110 LEU A N 1
ATOM 785 C CA . LEU A 1 139 ? -25.253 -16.338 -20.488 1.00 6.78 110 LEU A CA 1
ATOM 786 C C . LEU A 1 139 ? -25.983 -16.187 -21.819 1.00 6.82 110 LEU A C 1
ATOM 787 O O . LEU A 1 139 ? -27.049 -15.566 -21.904 1.00 6.44 110 LEU A O 1
ATOM 792 N N . LYS A 1 140 ? -25.349 -16.721 -22.859 1.00 7.06 111 LYS A N 1
ATOM 793 C CA . LYS A 1 140 ? -26.034 -17.231 -24.034 1.00 7.89 111 LYS A CA 1
ATOM 794 C C . LYS A 1 140 ? -26.109 -18.727 -23.822 1.00 8.17 111 LYS A C 1
ATOM 795 O O . LYS A 1 140 ? -25.097 -19.361 -23.500 1.00 10.10 111 LYS A O 1
ATOM 801 N N . LEU A 1 141 ? -27.297 -19.295 -23.977 1.00 7.22 112 LEU A N 1
ATOM 802 C CA . LEU A 1 141 ? -27.494 -20.723 -23.798 1.00 7.28 112 LEU A CA 1
ATOM 803 C C . LEU A 1 141 ? -28.558 -21.160 -24.794 1.00 6.69 112 LEU A C 1
ATOM 804 O O . LEU A 1 141 ? -29.708 -21.427 -24.415 1.00 6.39 112 LEU A O 1
ATOM 809 N N . PRO A 1 142 ? -28.193 -21.232 -26.085 1.00 6.58 113 PRO A N 1
ATOM 810 C CA . PRO A 1 142 ? -29.223 -21.528 -27.075 1.00 6.50 113 PRO A CA 1
ATOM 811 C C . PRO A 1 142 ? -29.958 -22.821 -26.746 1.00 6.12 113 PRO A C 1
ATOM 812 O O . PRO A 1 142 ? -29.330 -23.834 -26.400 1.00 6.10 113 PRO A O 1
ATOM 816 N N . ASN A 1 143 ? -31.283 -22.775 -26.832 1.00 6.00 114 ASN A N 1
ATOM 817 C CA . ASN A 1 143 ? -32.115 -23.958 -26.618 1.00 5.85 114 ASN A CA 1
ATOM 818 C C . ASN A 1 143 ? -32.085 -24.480 -25.178 1.00 5.87 114 ASN A C 1
ATOM 819 O O . ASN A 1 143 ? -32.584 -25.568 -24.911 1.00 6.51 114 ASN A O 1
ATOM 824 N N . GLY A 1 144 ? -31.499 -23.708 -24.264 1.00 5.81 115 GLY A N 1
ATOM 825 C CA . GLY A 1 144 ? -31.462 -24.074 -22.852 1.00 5.96 115 GLY A CA 1
ATOM 826 C C . GLY A 1 144 ? -30.537 -25.221 -22.487 1.00 6.33 115 GLY A C 1
ATOM 827 O O . GLY A 1 144 ? -30.628 -25.751 -21.384 1.00 6.61 115 GLY A O 1
ATOM 828 N N . VAL A 1 145 ? -29.630 -25.599 -23.386 1.00 6.70 116 VAL A N 1
ATOM 829 C CA . VAL A 1 145 ? -28.810 -26.794 -23.178 1.00 7.27 116 VAL A CA 1
ATOM 830 C C . VAL A 1 145 ? -27.504 -26.466 -22.451 1.00 7.17 116 VAL A C 1
ATOM 831 O O . VAL A 1 145 ? -26.737 -25.602 -22.887 1.00 7.54 116 VAL A O 1
ATOM 835 N N . THR A 1 146 ? -27.266 -27.173 -21.344 1.00 7.60 117 THR A N 1
ATOM 836 C CA . THR A 1 146 ? -26.035 -27.053 -20.558 1.00 8.62 117 THR A CA 1
ATOM 837 C C . THR A 1 146 ? -25.412 -28.437 -20.347 1.00 8.54 117 THR A C 1
ATOM 838 O O . THR A 1 146 ? -26.082 -29.466 -20.496 1.00 8.78 117 THR A O 1
ATOM 844 N N . THR A 1 147 ? -24.136 -28.456 -19.975 1.00 8.55 118 THR A N 1
ATOM 845 C CA . THR A 1 147 ? -23.480 -29.698 -19.569 1.00 8.63 118 THR A CA 1
ATOM 846 C C . THR A 1 147 ? -23.223 -29.706 -18.062 1.00 8.20 118 THR A C 1
ATOM 847 O O . THR A 1 147 ? -23.242 -28.654 -17.403 1.00 8.04 118 THR A O 1
ATOM 851 N N . SER A 1 148 ? -22.958 -30.895 -17.524 1.00 8.19 119 SER A N 1
ATOM 852 C CA . SER A 1 148 ? -22.580 -31.044 -16.119 1.00 7.84 119 SER A CA 1
ATOM 853 C C . SER A 1 148 ? -21.292 -30.292 -15.778 1.00 7.76 119 SER A C 1
ATOM 854 O O . SER A 1 148 ? -21.198 -29.684 -14.714 1.00 7.84 119 SER A O 1
ATOM 858 N N . ALA A 1 149 ? -20.317 -30.302 -16.684 1.00 8.08 120 ALA A N 1
ATOM 859 C CA . ALA A 1 149 ? -19.076 -29.564 -16.458 1.00 8.36 120 ALA A CA 1
ATOM 860 C C . ALA A 1 149 ? -19.335 -28.060 -16.387 1.00 8.38 120 ALA A C 1
ATOM 861 O O . ALA A 1 149 ? -18.769 -27.357 -15.553 1.00 8.24 120 ALA A O 1
ATOM 863 N N . GLN A 1 150 ? -20.205 -27.563 -17.261 1.00 8.16 121 GLN A N 1
ATOM 864 C CA . GLN A 1 150 ? -20.560 -26.150 -17.239 1.00 7.95 121 GLN A CA 1
ATOM 865 C C . GLN A 1 150 ? -21.299 -25.789 -15.958 1.00 7.82 121 GLN A C 1
ATOM 866 O O . GLN A 1 150 ? -21.040 -24.748 -15.359 1.00 7.85 121 GLN A O 1
ATOM 872 N N . THR A 1 151 ? -22.204 -26.671 -15.542 1.00 7.47 122 THR A N 1
ATOM 873 C CA . THR A 1 151 ? -22.991 -26.471 -14.330 1.00 7.69 122 THR A CA 1
ATOM 874 C C . THR A 1 151 ? -22.087 -26.424 -13.095 1.00 7.65 122 THR A C 1
ATOM 875 O O . THR A 1 151 ? -22.255 -25.563 -12.233 1.00 7.76 122 THR A O 1
ATOM 879 N N . ARG A 1 152 ? -21.121 -27.338 -13.014 1.00 7.49 123 ARG A N 1
ATOM 880 C CA . ARG A 1 152 ? -20.156 -27.311 -11.916 1.00 7.88 123 ARG A CA 1
ATOM 881 C C . ARG A 1 152 ? -19.301 -26.052 -11.935 1.00 7.85 123 ARG A C 1
ATOM 882 O O . ARG A 1 152 ? -18.982 -25.507 -10.876 1.00 7.72 123 ARG A O 1
ATOM 890 N N . TYR A 1 153 ? -18.937 -25.577 -13.125 1.00 7.92 124 TYR A N 1
ATOM 891 C CA . TYR A 1 153 ? -18.158 -24.347 -13.199 1.00 8.11 124 TYR A CA 1
ATOM 892 C C . TYR A 1 153 ? -18.955 -23.166 -12.638 1.00 7.67 124 TYR A C 1
ATOM 893 O O . TYR A 1 153 ? -18.464 -22.409 -11.797 1.00 7.48 124 TYR A O 1
ATOM 902 N N . LEU A 1 154 ? -20.195 -23.022 -13.095 1.00 7.35 125 LEU A N 1
ATOM 903 C CA . LEU A 1 154 ? -21.060 -21.951 -12.598 1.00 7.44 125 LEU A CA 1
ATOM 904 C C . LEU A 1 154 ? -21.245 -22.033 -11.082 1.00 7.19 125 LEU A C 1
ATOM 905 O O . LEU A 1 154 ? -21.198 -21.010 -10.392 1.00 7.43 125 LEU A O 1
ATOM 910 N N . ALA A 1 155 ? -21.456 -23.247 -10.577 1.00 7.05 126 ALA A N 1
ATOM 911 C CA . ALA A 1 155 ? -21.584 -23.469 -9.139 1.00 7.48 126 ALA A CA 1
ATOM 912 C C . ALA A 1 155 ? -20.336 -23.004 -8.393 1.00 7.67 126 ALA A C 1
ATOM 913 O O . ALA A 1 155 ? -20.434 -22.408 -7.319 1.00 7.73 126 ALA A O 1
ATOM 915 N N . SER A 1 156 ? -19.163 -23.279 -8.961 1.00 7.61 127 SER A N 1
ATOM 916 C CA . SER A 1 156 ? -17.913 -22.903 -8.300 1.00 8.33 127 SER A CA 1
ATOM 917 C C . SER A 1 156 ? -17.759 -21.386 -8.214 1.00 8.71 127 SER A C 1
ATOM 918 O O . SER A 1 156 ? -17.220 -20.864 -7.239 1.00 9.25 127 SER A O 1
ATOM 921 N N . VAL A 1 157 ? -18.241 -20.673 -9.229 1.00 8.51 128 VAL A N 1
ATOM 922 C CA . VAL A 1 157 ? -18.206 -19.211 -9.208 1.00 8.92 128 VAL A CA 1
ATOM 923 C C . VAL A 1 157 ? -19.102 -18.656 -8.099 1.00 8.67 128 VAL A C 1
ATOM 924 O O . VAL A 1 157 ? -18.647 -17.854 -7.276 1.00 9.27 128 VAL A O 1
ATOM 928 N N . ILE A 1 158 ? -20.361 -19.083 -8.056 1.00 8.26 129 ILE A N 1
ATOM 929 C CA . ILE A 1 158 ? -21.276 -18.545 -7.050 1.00 8.34 129 ILE A CA 1
ATOM 930 C C . ILE A 1 158 ? -20.915 -18.983 -5.631 1.00 8.15 129 ILE A C 1
ATOM 931 O O . ILE A 1 158 ? -21.148 -18.240 -4.679 1.00 8.24 129 ILE A O 1
ATOM 936 N N . ARG A 1 159 ? -20.329 -20.173 -5.493 1.00 8.04 130 ARG A N 1
ATOM 937 C CA . ARG A 1 159 ? -19.917 -20.662 -4.176 1.00 8.13 130 ARG A CA 1
ATOM 938 C C . ARG A 1 159 ? -18.946 -19.702 -3.486 1.00 8.22 130 ARG A C 1
ATOM 939 O O . ARG A 1 159 ? -19.015 -19.502 -2.267 1.00 8.08 130 ARG A O 1
ATOM 947 N N . LYS A 1 160 ? -18.053 -19.104 -4.269 1.00 8.41 131 LYS A N 1
ATOM 948 C CA . LYS A 1 160 ? -17.064 -18.177 -3.733 1.00 9.50 131 LYS A CA 1
ATOM 949 C C . LYS A 1 160 ? -17.709 -17.005 -2.998 1.00 9.16 131 LYS A C 1
ATOM 950 O O . LYS A 1 160 ? -17.122 -16.452 -2.067 1.00 9.85 131 LYS A O 1
ATOM 956 N N . TYR A 1 161 ? -18.913 -16.626 -3.422 1.00 8.46 132 TYR A N 1
ATOM 957 C CA . TYR A 1 161 ? -19.552 -15.413 -2.917 1.00 8.08 132 TYR A CA 1
ATOM 958 C C . TYR A 1 161 ? -20.489 -15.631 -1.738 1.00 8.00 132 TYR A C 1
ATOM 959 O O . TYR A 1 161 ? -21.099 -14.685 -1.251 1.00 7.99 132 TYR A O 1
ATOM 968 N N . GLY A 1 162 ? -20.596 -16.878 -1.283 1.00 8.15 133 GLY A N 1
ATOM 969 C CA . GLY A 1 162 ? -21.318 -17.177 -0.050 1.00 8.24 133 GLY A CA 1
ATOM 970 C C . GLY A 1 162 ? -22.747 -16.677 -0.103 1.00 8.10 133 GLY A C 1
ATOM 971 O O . GLY A 1 162 ? -23.489 -16.988 -1.038 1.00 8.06 133 GLY A O 1
ATOM 972 N N . LYS A 1 163 ? -23.128 -15.877 0.888 1.00 8.11 134 LYS A N 1
ATOM 973 C CA . LYS A 1 163 ? -24.504 -15.383 0.990 1.00 8.73 134 LYS A CA 1
ATOM 974 C C . LYS A 1 163 ? -24.895 -14.426 -0.138 1.00 8.60 134 LYS A C 1
ATOM 975 O O . LYS A 1 163 ? -26.077 -14.142 -0.326 1.00 9.22 134 LYS A O 1
ATOM 981 N N . GLU A 1 164 ? -23.901 -13.926 -0.867 1.00 8.43 135 GLU A N 1
ATOM 982 C CA . GLU A 1 164 ? -24.155 -13.011 -1.983 1.00 8.57 135 GLU A CA 1
ATOM 983 C C . GLU A 1 164 ? -24.344 -13.758 -3.295 1.00 8.35 135 GLU A C 1
ATOM 984 O O . GLU A 1 164 ? -24.700 -13.152 -4.317 1.00 8.46 135 GLU A O 1
ATOM 990 N N . GLY A 1 165 ? -24.095 -15.065 -3.271 1.00 8.29 136 GLY A N 1
ATOM 991 C CA . GLY A 1 165 ? -24.177 -15.888 -4.469 1.00 8.32 136 GLY A CA 1
ATOM 992 C C . GLY A 1 165 ? -25.370 -16.819 -4.485 1.00 8.23 136 GLY A C 1
ATOM 993 O O . GLY A 1 165 ? -25.826 -17.285 -3.438 1.00 9.24 136 GLY A O 1
ATOM 994 N N . CYS A 1 166 ? -25.869 -17.068 -5.694 1.00 8.04 137 CYS A N 1
ATOM 995 C CA . CYS A 1 166 ? -26.892 -18.069 -6.001 1.00 7.56 137 CYS A CA 1
ATOM 996 C C . CYS A 1 166 ? -27.063 -18.016 -7.516 1.00 7.02 137 CYS A C 1
ATOM 997 O O . CYS A 1 166 ? -26.381 -17.240 -8.198 1.00 7.42 137 CYS A O 1
ATOM 1000 N N . ALA A 1 167 ? -27.947 -18.848 -8.051 1.00 6.68 138 ALA A N 1
ATOM 1001 C CA . ALA A 1 167 ? -28.191 -18.856 -9.483 1.00 6.43 138 ALA A CA 1
ATOM 1002 C C . ALA A 1 167 ? -29.676 -19.026 -9.753 1.00 6.44 138 ALA A C 1
ATOM 1003 O O . ALA A 1 167 ? -30.440 -19.463 -8.882 1.00 6.36 138 ALA A O 1
ATOM 1005 N N . ASP A 1 168 ? -30.071 -18.659 -10.968 1.00 6.30 139 ASP A N 1
ATOM 1006 C CA . ASP A 1 168 ? -31.468 -18.672 -11.370 1.00 6.18 139 ASP A CA 1
ATOM 1007 C C . ASP A 1 168 ? -31.619 -19.128 -12.799 1.00 6.12 139 ASP A C 1
ATOM 1008 O O . ASP A 1 168 ? -30.816 -18.777 -13.670 1.00 7.16 139 ASP A O 1
ATOM 1013 N N . ILE A 1 169 ? -32.665 -19.912 -13.030 1.00 5.59 140 ILE A N 1
ATOM 1014 C CA . ILE A 1 169 ? -33.115 -20.234 -14.378 1.00 5.75 140 ILE A CA 1
ATOM 1015 C C . ILE A 1 169 ? -34.088 -19.142 -14.819 1.00 5.67 140 ILE A C 1
ATOM 1016 O O . ILE A 1 169 ? -34.968 -18.732 -14.048 1.00 6.10 140 ILE A O 1
ATOM 1021 N N . THR A 1 170 ? -33.923 -18.662 -16.050 1.00 5.42 141 THR A N 1
ATOM 1022 C CA . THR A 1 170 ? -34.719 -17.533 -16.523 1.00 5.38 141 THR A CA 1
ATOM 1023 C C . THR A 1 170 ? -35.868 -17.955 -17.430 1.00 5.14 141 THR A C 1
ATOM 1024 O O . THR A 1 170 ? -35.933 -19.092 -17.916 1.00 5.47 141 THR A O 1
ATOM 1028 N N . THR A 1 171 ? -36.742 -16.988 -17.698 1.00 5.47 142 THR A N 1
ATOM 1029 C CA . THR A 1 171 ? -37.871 -17.203 -18.597 1.00 5.47 142 THR A CA 1
ATOM 1030 C C . THR A 1 171 ? -37.463 -17.277 -20.074 1.00 5.33 142 THR A C 1
ATOM 1031 O O . THR A 1 171 ? -38.331 -17.423 -20.935 1.00 5.62 142 THR A O 1
ATOM 1035 N N . ARG A 1 172 ? -36.164 -17.176 -20.363 1.00 5.37 143 ARG A N 1
ATOM 1036 C CA . ARG A 1 172 ? -35.647 -17.553 -21.687 1.00 5.42 143 ARG A CA 1
ATOM 1037 C C . ARG A 1 172 ? -34.769 -18.810 -21.603 1.00 5.24 143 ARG A C 1
ATOM 1038 O O . ARG A 1 172 ? -33.812 -18.949 -22.367 1.00 5.37 143 ARG A O 1
ATOM 1046 N N . GLN A 1 173 ? -35.116 -19.724 -20.690 1.00 5.21 144 GLN A N 1
ATOM 1047 C CA . GLN A 1 173 ? -34.395 -21.008 -20.498 1.00 5.53 144 GLN A CA 1
ATOM 1048 C C . GLN A 1 173 ? -32.868 -20.812 -20.452 1.00 5.22 144 GLN A C 1
ATOM 1049 O O . GLN A 1 173 ? -32.101 -21.495 -21.137 1.00 5.94 144 GLN A O 1
ATOM 1055 N N . ASN A 1 174 ? -32.446 -19.873 -19.609 1.00 5.41 145 ASN A N 1
ATOM 1056 C CA . ASN A 1 174 ? -31.059 -19.427 -19.532 1.00 5.53 145 ASN A CA 1
ATOM 1057 C C . ASN A 1 174 ? -30.575 -19.460 -18.082 1.00 5.74 145 ASN A C 1
ATOM 1058 O O . ASN A 1 174 ? -31.386 -19.538 -17.149 1.00 5.99 145 ASN A O 1
ATOM 1063 N N . TRP A 1 175 ? -29.256 -19.409 -17.894 1.00 5.72 146 TRP A N 1
ATOM 1064 C CA . TRP A 1 175 ? -28.673 -19.247 -16.559 1.00 6.27 146 TRP A CA 1
ATOM 1065 C C . TRP A 1 175 ? -28.309 -17.804 -16.257 1.00 5.96 146 TRP A C 1
ATOM 1066 O O . TRP A 1 175 ? -27.736 -17.101 -17.100 1.00 6.36 146 TRP A O 1
ATOM 1077 N N . GLN A 1 176 ? -28.615 -17.396 -15.029 1.00 5.78 147 GLN A N 1
ATOM 1078 C CA . GLN A 1 176 ? -27.989 -16.237 -14.411 1.00 5.86 147 GLN A CA 1
ATOM 1079 C C . GLN A 1 176 ? -27.285 -16.670 -13.136 1.00 5.81 147 GLN A C 1
ATOM 1080 O O . GLN A 1 176 ? -27.812 -17.484 -12.368 1.00 6.31 147 GLN A O 1
ATOM 1086 N N . ILE A 1 177 ? -26.093 -16.122 -12.920 1.00 5.87 148 ILE A N 1
ATOM 1087 C CA . ILE A 1 177 ? -25.380 -16.291 -11.650 1.00 6.48 148 ILE A CA 1
ATOM 1088 C C . ILE A 1 177 ? -25.267 -14.949 -10.943 1.00 6.47 148 ILE A C 1
ATOM 1089 O O . ILE A 1 177 ? -25.369 -13.893 -11.571 1.00 6.56 148 ILE A O 1
ATOM 1094 N N . ARG A 1 178 ? -25.062 -14.998 -9.631 1.00 6.50 149 ARG A N 1
ATOM 1095 C CA . ARG A 1 178 ? -25.078 -13.796 -8.803 1.00 6.80 149 ARG A CA 1
ATOM 1096 C C . ARG A 1 178 ? -23.898 -13.740 -7.844 1.00 6.91 149 ARG A C 1
ATOM 1097 O O . ARG A 1 178 ? -23.339 -14.778 -7.460 1.00 7.35 149 ARG A O 1
ATOM 1105 N N . GLY A 1 179 ? -23.542 -12.515 -7.469 1.00 7.15 150 GLY A N 1
ATOM 1106 C CA . GLY A 1 179 ? -22.523 -12.259 -6.460 1.00 7.87 150 GLY A CA 1
ATOM 1107 C C . GLY A 1 179 ? -21.188 -11.808 -7.019 1.00 7.68 150 GLY A C 1
ATOM 1108 O O . GLY A 1 179 ? -20.280 -11.463 -6.256 1.00 8.07 150 GLY A O 1
ATOM 1109 N N . VAL A 1 180 ? -21.066 -11.801 -8.344 1.00 7.76 151 VAL A N 1
ATOM 1110 C CA . VAL A 1 180 ? -19.808 -11.476 -9.018 1.00 8.39 151 VAL A CA 1
ATOM 1111 C C . VAL A 1 180 ? -19.300 -10.097 -8.615 1.00 8.69 151 VAL A C 1
ATOM 1112 O O . VAL A 1 180 ? -20.063 -9.136 -8.565 1.00 8.46 151 VAL A O 1
ATOM 1116 N N . VAL A 1 181 ? -18.007 -10.022 -8.301 1.00 9.11 152 VAL A N 1
ATOM 1117 C CA . VAL A 1 181 ? -17.342 -8.744 -8.052 1.00 9.69 152 VAL A CA 1
ATOM 1118 C C . VAL A 1 181 ? -16.498 -8.386 -9.264 1.00 9.88 152 VAL A C 1
ATOM 1119 O O . VAL A 1 181 ? -15.959 -9.266 -9.932 1.00 9.54 152 VAL A O 1
ATOM 1123 N N . LEU A 1 182 ? -16.394 -7.091 -9.541 1.00 10.04 153 LEU A N 1
ATOM 1124 C CA . LEU A 1 182 ? -15.696 -6.621 -10.736 1.00 10.70 153 LEU A CA 1
ATOM 1125 C C . LEU A 1 182 ? -14.260 -7.157 -10.895 1.00 10.63 153 LEU A C 1
ATOM 1126 O O . LEU A 1 182 ? -13.899 -7.575 -11.990 1.00 10.10 153 LEU A O 1
ATOM 1131 N N . PRO A 1 183 ? -13.436 -7.140 -9.818 1.00 10.71 154 PRO A N 1
ATOM 1132 C CA . PRO A 1 183 ? -12.072 -7.661 -9.990 1.00 11.10 154 PRO A CA 1
ATOM 1133 C C . PRO A 1 183 ? -11.993 -9.107 -10.486 1.00 10.95 154 PRO A C 1
ATOM 1134 O O . PRO A 1 183 ? -10.988 -9.483 -11.090 1.00 11.44 154 PRO A O 1
ATOM 1138 N N . ASP A 1 184 ? -13.039 -9.901 -10.245 1.00 10.44 155 ASP A N 1
ATOM 1139 C CA . ASP A 1 184 ? -13.058 -11.300 -10.679 1.00 10.35 155 ASP A CA 1
ATOM 1140 C C . ASP A 1 184 ? -13.511 -11.494 -12.129 1.00 10.09 155 ASP A C 1
ATOM 1141 O O . ASP A 1 184 ? -13.408 -12.600 -12.660 1.00 9.75 155 ASP A O 1
ATOM 1146 N N . VAL A 1 185 ? -14.019 -10.438 -12.763 1.00 9.79 156 VAL A N 1
ATOM 1147 C CA . VAL A 1 185 ? -14.617 -10.579 -14.097 1.00 10.10 156 VAL A CA 1
ATOM 1148 C C . VAL A 1 185 ? -13.659 -11.154 -15.164 1.00 10.21 156 VAL A C 1
ATOM 1149 O O . VAL A 1 185 ? -14.030 -12.085 -15.881 1.00 10.28 156 VAL A O 1
ATOM 1153 N N . PRO A 1 186 ? -12.430 -10.602 -15.281 1.00 10.53 157 PRO A N 1
ATOM 1154 C CA . PRO A 1 186 ? -11.509 -11.192 -16.257 1.00 10.78 157 PRO A CA 1
ATOM 1155 C C . PRO A 1 186 ? -11.309 -12.705 -16.114 1.00 11.04 157 PRO A C 1
ATOM 1156 O O . PRO A 1 186 ? -11.345 -13.423 -17.114 1.00 10.96 157 PRO A O 1
ATOM 1160 N N . GLU A 1 187 ? -11.128 -13.189 -14.887 1.00 11.24 158 GLU A N 1
ATOM 1161 C CA . GLU A 1 187 ? -10.957 -14.622 -14.672 1.00 11.90 158 GLU A CA 1
ATOM 1162 C C . GLU A 1 187 ? -12.223 -15.427 -14.985 1.00 10.99 158 GLU A C 1
ATOM 1163 O O . GLU A 1 187 ? -12.140 -16.521 -15.542 1.00 11.07 158 GLU A O 1
ATOM 1169 N N . ILE A 1 188 ? -13.387 -14.882 -14.629 1.00 10.26 159 ILE A N 1
ATOM 1170 C CA . ILE A 1 188 ? -14.656 -15.548 -14.940 1.00 10.04 159 ILE A CA 1
ATOM 1171 C C . ILE A 1 188 ? -14.881 -15.643 -16.458 1.00 9.86 159 ILE A C 1
ATOM 1172 O O . ILE A 1 188 ? -15.295 -16.686 -16.959 1.00 9.78 159 ILE A O 1
ATOM 1177 N N . LEU A 1 189 ? -14.586 -14.570 -17.190 1.00 10.19 160 LEU A N 1
ATOM 1178 C CA . LEU A 1 189 ? -14.715 -14.617 -18.650 1.00 10.74 160 LEU A CA 1
ATOM 1179 C C . LEU A 1 189 ? -13.845 -15.731 -19.235 1.00 10.91 160 LEU A C 1
ATOM 1180 O O . LEU A 1 189 ? -14.281 -16.487 -20.107 1.00 11.08 160 LEU A O 1
ATOM 1185 N N . LYS A 1 190 ? -12.617 -15.843 -18.733 1.00 11.47 161 LYS A N 1
ATOM 1186 C CA . LYS A 1 190 ? -11.710 -16.904 -19.157 1.00 11.95 161 LYS A CA 1
ATOM 1187 C C . LYS A 1 190 ? -12.247 -18.295 -18.811 1.00 11.47 161 LYS A C 1
ATOM 1188 O O . LYS A 1 190 ? -12.202 -19.213 -19.635 1.00 11.77 161 LYS A O 1
ATOM 1194 N N . GLY A 1 191 ? -12.766 -18.439 -17.592 1.00 10.90 162 GLY A N 1
ATOM 1195 C CA . GLY A 1 191 ? -13.313 -19.709 -17.123 1.00 10.86 162 GLY A CA 1
ATOM 1196 C C . GLY A 1 191 ? -14.521 -20.157 -17.927 1.00 10.44 162 GLY A C 1
ATOM 1197 O O . GLY A 1 191 ? -14.667 -21.343 -18.244 1.00 10.96 162 GLY A O 1
ATOM 1198 N N . LEU A 1 192 ? -15.392 -19.205 -18.261 1.00 10.33 163 LEU A N 1
ATOM 1199 C CA . LEU A 1 192 ? -16.555 -19.493 -19.103 1.00 10.16 163 LEU A CA 1
ATOM 1200 C C . LEU A 1 192 ? -16.111 -20.021 -20.461 1.00 10.46 163 LEU A C 1
ATOM 1201 O O . LEU A 1 192 ? -16.607 -21.045 -20.922 1.00 10.37 163 LEU A O 1
ATOM 1206 N N . ALA A 1 193 ? -15.168 -19.320 -21.091 1.00 11.06 164 ALA A N 1
ATOM 1207 C CA . ALA A 1 193 ? -14.674 -19.725 -22.404 1.00 11.90 164 ALA A CA 1
ATOM 1208 C C . ALA A 1 193 ? -14.069 -21.127 -22.359 1.00 12.49 164 ALA A C 1
ATOM 1209 O O . ALA A 1 193 ? -14.290 -21.931 -23.263 1.00 12.47 164 ALA A O 1
ATOM 1211 N N . GLU A 1 194 ? -13.337 -21.418 -21.284 1.00 12.98 165 GLU A N 1
ATOM 1212 C CA . GLU A 1 194 ? -12.683 -22.714 -21.103 1.00 13.99 165 GLU A CA 1
ATOM 1213 C C . GLU A 1 194 ? -13.679 -23.873 -21.101 1.00 13.43 165 GLU A C 1
ATOM 1214 O O . GLU A 1 194 ? -13.373 -24.954 -21.606 1.00 14.18 165 GLU A O 1
ATOM 1220 N N . VAL A 1 195 ? -14.871 -23.646 -20.543 1.00 12.52 166 VAL A N 1
ATOM 1221 C CA . VAL A 1 195 ? -15.892 -24.692 -20.481 1.00 11.87 166 VAL A CA 1
ATOM 1222 C C . VAL A 1 195 ? -16.929 -24.589 -21.609 1.00 11.17 166 VAL A C 1
ATOM 1223 O O . VAL A 1 195 ? -17.932 -25.290 -21.602 1.00 11.38 166 VAL A O 1
ATOM 1227 N N . GLY A 1 196 ? -16.674 -23.713 -22.577 1.00 10.56 167 GLY A N 1
ATOM 1228 C CA . GLY A 1 196 ? -17.520 -23.612 -23.767 1.00 10.58 167 GLY A CA 1
ATOM 1229 C C . GLY A 1 196 ? -18.768 -22.762 -23.603 1.00 10.55 167 GLY A C 1
ATOM 1230 O O . GLY A 1 196 ? -19.757 -22.978 -24.302 1.00 11.27 167 GLY A O 1
ATOM 1231 N N . LEU A 1 197 ? -18.720 -21.802 -22.683 1.00 10.17 168 LEU A N 1
ATOM 1232 C CA . LEU A 1 197 ? -19.826 -20.871 -22.459 1.00 10.26 168 LEU A CA 1
ATOM 1233 C C . LEU A 1 197 ? -19.437 -19.465 -22.884 1.00 9.94 168 LEU A C 1
ATOM 1234 O O . LEU A 1 197 ? -18.257 -19.111 -22.898 1.00 10.10 168 LEU A O 1
ATOM 1239 N N . THR A 1 198 ? -20.444 -18.664 -23.219 1.00 9.88 169 THR A N 1
ATOM 1240 C CA . THR A 1 198 ? -20.267 -17.233 -23.421 1.00 9.80 169 THR A CA 1
ATOM 1241 C C . THR A 1 198 ? -21.375 -16.459 -22.705 1.00 8.83 169 THR A C 1
ATOM 1242 O O . THR A 1 198 ? -22.493 -16.972 -22.518 1.00 8.66 169 THR A O 1
ATOM 1246 N N . SER A 1 199 ? -21.046 -15.239 -22.292 1.00 8.45 170 SER A N 1
ATOM 1247 C CA . SER A 1 199 ? -22.013 -14.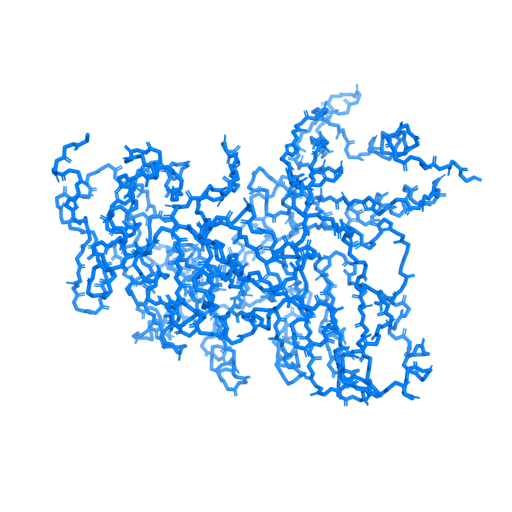302 -21.724 1.00 8.38 170 SER A CA 1
ATOM 1248 C C . SER A 1 199 ? -22.253 -13.105 -22.646 1.00 8.05 170 SER A C 1
ATOM 1249 O O . SER A 1 199 ? -22.877 -12.123 -22.248 1.00 7.97 170 SER A O 1
ATOM 1252 N N . LEU A 1 200 ? -21.762 -13.186 -23.878 1.00 7.91 171 LEU A N 1
ATOM 1253 C CA . LEU A 1 200 ? -21.819 -12.043 -24.779 1.00 7.91 171 LEU A CA 1
ATOM 1254 C C . LEU A 1 200 ? -23.218 -11.597 -25.158 1.00 7.46 171 LEU A C 1
ATOM 1255 O O . LEU A 1 200 ? -24.090 -12.426 -25.453 1.00 7.40 171 LEU A O 1
ATOM 1260 N N . GLN A 1 201 ? -23.404 -10.277 -25.161 1.00 7.27 172 GLN A N 1
ATOM 1261 C CA . GLN A 1 201 ? -24.543 -9.642 -25.812 1.00 7.44 172 GLN A CA 1
ATOM 1262 C C . GLN A 1 201 ? -25.886 -10.133 -25.249 1.00 7.37 172 GLN A C 1
ATOM 1263 O O . GLN A 1 201 ? -26.864 -10.294 -25.982 1.00 7.70 172 GLN A O 1
ATOM 1269 N N . SER A 1 202 ? -25.934 -10.355 -23.938 1.00 6.85 173 SER A N 1
ATOM 1270 C CA . SER A 1 202 ? -27.118 -10.955 -23.328 1.00 6.81 173 SER A CA 1
ATOM 1271 C C . SER A 1 202 ? -28.062 -9.945 -22.677 1.00 6.68 173 SER A C 1
ATOM 1272 O O . SER A 1 202 ? -29.181 -10.305 -22.304 1.00 6.90 173 SER A O 1
ATOM 1275 N N . GLY A 1 203 ? -27.603 -8.697 -22.549 1.00 6.81 174 GLY A N 1
ATOM 1276 C CA . GLY A 1 203 ? -28.422 -7.596 -22.049 1.00 7.23 174 GLY A CA 1
ATOM 1277 C C . GLY A 1 203 ? -28.383 -6.392 -22.968 1.00 7.30 174 GLY A C 1
ATOM 1278 O O . GLY A 1 203 ? -27.705 -6.400 -23.996 1.00 7.55 174 GLY A O 1
ATOM 1279 N N . MET A 1 204 ? -29.128 -5.360 -22.586 1.00 7.42 175 MET A N 1
ATOM 1280 C CA . MET A 1 204 ? -29.217 -4.121 -23.353 1.00 7.54 175 MET A CA 1
ATOM 1281 C C . MET A 1 204 ? -29.606 -4.344 -24.825 1.00 7.35 175 MET A C 1
ATOM 1282 O O . MET A 1 204 ? -30.468 -5.180 -25.108 1.00 7.52 175 MET A O 1
ATOM 1287 N N . ASP A 1 205 ? -28.993 -3.603 -25.748 1.00 7.27 176 ASP A N 1
ATOM 1288 C CA . ASP A 1 205 ? -29.543 -3.447 -27.099 1.00 7.58 176 ASP A CA 1
ATOM 1289 C C . ASP A 1 205 ? -28.998 -4.518 -28.039 1.00 7.55 176 ASP A C 1
ATOM 1290 O O . ASP A 1 205 ? -28.360 -4.239 -29.063 1.00 8.01 176 ASP A O 1
ATOM 1295 N N . ASN A 1 206 ? -29.314 -5.754 -27.663 1.00 7.50 177 ASN A N 1
ATOM 1296 C CA . ASN A 1 206 ? -28.711 -6.948 -28.207 1.00 7.05 177 ASN A CA 1
ATOM 1297 C C . ASN A 1 206 ? -29.755 -8.024 -28.428 1.00 6.78 177 ASN A C 1
ATOM 1298 O O . ASN A 1 206 ? -30.854 -7.990 -27.848 1.00 6.83 177 ASN A O 1
ATOM 1303 N N . VAL A 1 207 ? -29.379 -8.999 -29.244 1.00 6.76 178 VAL A N 1
ATOM 1304 C CA . VAL A 1 207 ? -30.181 -10.188 -29.467 1.00 6.97 178 VAL A CA 1
ATOM 1305 C C . VAL A 1 207 ? -30.083 -11.102 -28.248 1.00 6.65 178 VAL A C 1
ATOM 1306 O O . VAL A 1 207 ? -28.991 -11.513 -27.842 1.00 7.36 178 VAL A O 1
ATOM 1310 N N . ARG A 1 208 ? -31.241 -11.417 -27.680 1.00 6.65 179 ARG A N 1
ATOM 1311 C CA . ARG A 1 208 ? -31.322 -12.167 -26.437 1.00 6.30 179 ARG A CA 1
ATOM 1312 C C . ARG A 1 208 ? -31.276 -13.676 -26.683 1.00 6.00 179 ARG A C 1
ATOM 1313 O O . ARG A 1 208 ? -31.128 -14.125 -27.819 1.00 6.27 179 ARG A O 1
ATOM 1321 N N . ASN A 1 209 ? -31.380 -14.464 -25.615 1.00 6.20 180 ASN A N 1
ATOM 1322 C CA . ASN A 1 209 ? -31.122 -15.898 -25.722 1.00 5.81 180 ASN A CA 1
ATOM 1323 C C . ASN A 1 209 ? -32.046 -16.560 -26.738 1.00 5.80 180 ASN A C 1
ATOM 1324 O O . ASN A 1 209 ? -33.261 -16.406 -26.645 1.00 5.74 180 ASN A O 1
ATOM 1329 N N . PRO A 1 210 ? -31.485 -17.272 -27.733 1.00 5.88 181 PRO A N 1
ATOM 1330 C CA . PRO A 1 210 ? -32.353 -18.001 -28.665 1.00 6.19 181 PRO A CA 1
ATOM 1331 C C . PRO A 1 210 ? -33.045 -19.201 -28.029 1.00 6.20 181 PRO A C 1
ATOM 1332 O O . PRO A 1 210 ? -32.392 -20.168 -27.635 1.00 6.72 181 PRO A O 1
ATOM 1336 N N . VAL A 1 211 ? -34.367 -19.112 -27.937 1.00 6.01 182 VAL A N 1
ATOM 1337 C CA . VAL A 1 211 ? -35.196 -20.127 -27.303 1.00 5.88 182 VAL A CA 1
ATOM 1338 C C . VAL A 1 211 ? -35.600 -21.184 -28.330 1.00 5.78 182 VAL A C 1
ATOM 1339 O O . VAL A 1 211 ? -35.910 -20.860 -29.482 1.00 6.27 182 VAL A O 1
ATOM 1343 N N . GLY A 1 212 ? -35.572 -22.449 -27.915 1.00 5.44 183 GLY A N 1
ATOM 1344 C CA . GLY A 1 212 ? -36.048 -23.545 -28.745 1.00 5.77 183 GLY A CA 1
ATOM 1345 C C . GLY A 1 212 ? -36.915 -24.515 -27.969 1.00 5.64 183 GLY A C 1
ATOM 1346 O O . GLY A 1 212 ? -37.387 -24.221 -26.859 1.00 5.96 183 GLY A O 1
ATOM 1347 N N . ASN A 1 213 ? -37.127 -25.684 -28.556 1.00 5.61 184 ASN A N 1
ATOM 1348 C CA . ASN A 1 213 ? -37.944 -26.720 -27.952 1.00 5.96 184 ASN A CA 1
ATOM 1349 C C . ASN A 1 213 ? -37.134 -27.436 -26.876 1.00 5.97 184 ASN A C 1
ATOM 1350 O O . ASN A 1 213 ? -36.086 -28.001 -27.182 1.00 5.83 184 ASN A O 1
ATOM 1355 N N . PRO A 1 214 ? -37.615 -27.446 -25.615 1.00 6.17 185 PRO A N 1
ATOM 1356 C CA . PRO A 1 214 ? -36.846 -28.145 -24.580 1.00 6.34 185 PRO A CA 1
ATOM 1357 C C . PRO A 1 214 ? -36.763 -29.657 -24.818 1.00 6.45 185 PRO A C 1
ATOM 1358 O O . PRO A 1 214 ? -35.895 -30.319 -24.244 1.00 6.87 185 PRO A O 1
ATOM 1362 N N . LEU A 1 215 ? -37.649 -30.186 -25.661 1.00 6.75 186 LEU A N 1
ATOM 1363 C CA . LEU A 1 215 ? -37.649 -31.607 -25.987 1.00 7.28 186 LEU A CA 1
ATOM 1364 C C . LEU A 1 215 ? -36.946 -31.896 -27.312 1.00 7.20 186 LEU A C 1
ATOM 1365 O O . LEU A 1 215 ? -37.109 -32.978 -27.879 1.00 7.76 186 LEU A O 1
ATOM 1370 N N . ALA A 1 216 ? -36.163 -30.937 -27.803 1.00 7.26 187 ALA A N 1
ATOM 1371 C CA . ALA A 1 216 ? -35.494 -31.091 -29.096 1.00 7.64 187 ALA A CA 1
ATOM 1372 C C . ALA A 1 216 ? -34.644 -32.355 -29.149 1.00 7.74 187 ALA A C 1
ATOM 1373 O O . ALA A 1 216 ? -33.841 -32.620 -28.249 1.00 7.99 187 ALA A O 1
ATOM 1375 N N . GLY A 1 217 ? -34.829 -33.127 -30.215 1.00 7.63 188 GLY A N 1
ATOM 1376 C CA . GLY A 1 217 ? -34.046 -34.332 -30.453 1.00 8.55 188 GLY A CA 1
ATOM 1377 C C . GLY A 1 217 ? -34.478 -35.572 -29.691 1.00 8.93 188 GLY A C 1
ATOM 1378 O O . GLY A 1 217 ? -34.016 -36.670 -30.010 1.00 9.83 188 GLY A O 1
ATOM 1379 N N . ILE A 1 218 ? -35.356 -35.415 -28.702 1.00 9.27 189 ILE A N 1
ATOM 1380 C CA . ILE A 1 218 ? -35.727 -36.528 -27.818 1.00 10.01 189 ILE A CA 1
ATOM 1381 C C . ILE A 1 218 ? -37.216 -36.886 -27.805 1.00 10.51 189 ILE A C 1
ATOM 1382 O O . ILE A 1 218 ? -37.579 -37.999 -27.437 1.00 10.61 189 ILE A O 1
ATOM 1387 N N . ASP A 1 219 ? -38.071 -35.946 -28.198 1.00 11.49 190 ASP A N 1
ATOM 1388 C CA . ASP A 1 219 ? -39.517 -36.153 -28.144 1.00 12.19 190 ASP A CA 1
ATOM 1389 C C . ASP A 1 219 ? -40.010 -36.913 -29.371 1.00 12.40 190 ASP A C 1
ATOM 1390 O O . ASP A 1 219 ? -39.789 -36.474 -30.503 1.00 12.02 190 ASP A O 1
ATOM 1395 N N . PRO A 1 220 ? -40.694 -38.055 -29.152 1.00 12.86 191 PRO A N 1
ATOM 1396 C CA . PRO A 1 220 ? -41.316 -38.753 -30.276 1.00 13.17 191 PRO A CA 1
ATOM 1397 C C . PRO A 1 220 ? -42.222 -37.859 -31.139 1.00 13.29 191 PRO A C 1
ATOM 1398 O O . PRO A 1 220 ? -42.385 -38.127 -32.329 1.00 13.97 191 PRO A O 1
ATOM 1402 N N . GLU A 1 221 ? -42.779 -36.800 -30.552 1.00 12.72 192 GLU A N 1
ATOM 1403 C CA . GLU A 1 221 ? -43.760 -35.959 -31.241 1.00 13.14 192 GLU A CA 1
ATOM 1404 C C . GLU A 1 221 ? -43.213 -34.639 -31.791 1.00 12.52 192 GLU A C 1
ATOM 1405 O O . GLU A 1 221 ? -43.992 -33.787 -32.227 1.00 12.90 192 GLU A O 1
ATOM 1411 N N . GLU A 1 222 ? -41.894 -34.455 -31.786 1.00 11.73 193 GLU A N 1
ATOM 1412 C CA . GLU A 1 222 ? -41.334 -33.186 -32.267 1.00 11.27 193 GLU A CA 1
ATOM 1413 C C . GLU A 1 222 ? -41.523 -33.010 -33.776 1.00 11.08 193 GLU A C 1
ATOM 1414 O O . GLU A 1 222 ? -41.618 -33.986 -34.530 1.00 11.85 193 GLU A O 1
ATOM 1420 N N . ILE A 1 223 ? -41.586 -31.755 -34.204 1.00 10.12 194 ILE A N 1
ATOM 1421 C CA . ILE A 1 223 ? -41.684 -31.422 -35.616 1.00 9.59 194 ILE A CA 1
ATOM 1422 C C . ILE A 1 223 ? -40.292 -31.441 -36.249 1.00 9.70 194 ILE A C 1
ATOM 1423 O O . ILE A 1 223 ? -40.062 -32.115 -37.257 1.00 10.33 194 ILE A O 1
ATOM 1428 N N . VAL A 1 224 ? -39.366 -30.707 -35.637 1.00 9.00 195 VAL A N 1
ATOM 1429 C CA . VAL A 1 224 ? -37.993 -30.582 -36.110 1.00 8.96 195 VAL A CA 1
ATOM 1430 C C . VAL A 1 224 ? -37.112 -30.223 -34.916 1.00 8.06 195 VAL A C 1
ATOM 1431 O O . VAL A 1 224 ? -37.491 -29.389 -34.094 1.00 7.67 195 VAL A O 1
ATOM 1435 N N . ASP A 1 225 ? -35.956 -30.876 -34.817 1.00 7.48 196 ASP A N 1
ATOM 1436 C CA . ASP A 1 225 ? -34.947 -30.580 -33.797 1.00 7.23 196 ASP A CA 1
ATOM 1437 C C . ASP A 1 225 ? -34.497 -29.123 -33.944 1.00 7.21 196 ASP A C 1
ATOM 1438 O O . ASP A 1 225 ? -33.964 -28.726 -34.981 1.00 7.62 196 ASP A O 1
ATOM 1443 N N . THR A 1 226 ? -34.732 -28.323 -32.909 1.00 6.78 197 THR A N 1
ATOM 1444 C CA . THR A 1 226 ? -34.414 -26.900 -32.963 1.00 6.51 197 THR A CA 1
ATOM 1445 C C . THR A 1 226 ? -32.962 -26.568 -32.631 1.00 6.28 197 THR A C 1
ATOM 1446 O O . THR A 1 226 ? -32.518 -25.445 -32.872 1.00 6.44 197 THR A O 1
ATOM 1450 N N . ARG A 1 227 ? -32.227 -27.525 -32.070 1.00 6.50 198 ARG A N 1
ATOM 1451 C CA . ARG A 1 227 ? -30.866 -27.236 -31.591 1.00 6.61 198 ARG A CA 1
ATOM 1452 C C . ARG A 1 227 ? -29.911 -26.737 -32.682 1.00 6.71 198 ARG A C 1
ATOM 1453 O O . ARG A 1 227 ? -29.191 -25.776 -32.453 1.00 7.04 198 ARG A O 1
ATOM 1461 N N . PRO A 1 228 ? -29.885 -27.384 -33.868 1.00 7.11 199 PRO A N 1
ATOM 1462 C CA . PRO A 1 228 ? -28.969 -26.857 -34.889 1.00 7.35 199 PRO A CA 1
ATOM 1463 C C . PRO A 1 228 ? -29.242 -25.398 -35.234 1.00 7.02 199 PRO A C 1
ATOM 1464 O O . PRO A 1 228 ? -28.302 -24.635 -35.473 1.00 7.18 199 PRO A O 1
ATOM 1468 N N . TYR A 1 229 ? -30.516 -25.012 -35.227 1.00 6.89 200 TYR A N 1
ATOM 1469 C CA . TYR A 1 229 ? -30.902 -23.650 -35.598 1.00 7.03 200 TYR A CA 1
ATOM 1470 C C . TYR A 1 229 ? -30.608 -22.626 -34.507 1.00 6.65 200 TYR A C 1
ATOM 1471 O O . TYR A 1 229 ? -30.059 -21.551 -34.792 1.00 7.03 200 TYR A O 1
ATOM 1480 N N . THR A 1 230 ? -30.976 -22.942 -33.263 1.00 6.77 201 THR A N 1
ATOM 1481 C CA . THR A 1 230 ? -30.667 -22.026 -32.166 1.00 6.51 201 THR A CA 1
ATOM 1482 C C . THR A 1 230 ? -29.147 -21.911 -31.966 1.00 6.63 201 THR A C 1
ATOM 1483 O O . THR A 1 230 ? -28.650 -20.825 -31.660 1.00 6.84 201 THR A O 1
ATOM 1487 N N . ASN A 1 231 ? -28.415 -23.018 -32.145 1.00 6.66 202 ASN A N 1
ATOM 1488 C CA . ASN A 1 231 ? -26.943 -22.981 -32.106 1.00 7.79 202 ASN A CA 1
ATOM 1489 C C . ASN A 1 231 ? -26.391 -22.040 -33.173 1.00 7.73 202 ASN A C 1
ATOM 1490 O O . ASN A 1 231 ? -25.546 -21.200 -32.886 1.00 7.82 202 ASN A O 1
ATOM 1495 N N . LEU A 1 232 ? -26.871 -22.190 -34.405 1.00 7.73 203 LEU A N 1
ATOM 1496 C CA . LEU A 1 232 ? -26.445 -21.303 -35.492 1.00 8.31 203 LEU A CA 1
ATOM 1497 C C . LEU A 1 232 ? -26.749 -19.842 -35.200 1.00 8.10 203 LEU A C 1
ATOM 1498 O O . LEU A 1 232 ? -25.912 -18.971 -35.442 1.00 8.26 203 LEU A O 1
ATOM 1503 N N . LEU A 1 233 ? -27.941 -19.574 -34.682 1.00 7.87 204 LEU A N 1
ATOM 1504 C CA . LEU A 1 233 ? -28.295 -18.208 -34.322 1.00 7.92 204 LEU A CA 1
ATOM 1505 C C . LEU A 1 233 ? -27.352 -17.649 -33.262 1.00 7.66 204 LEU A C 1
ATOM 1506 O O . LEU A 1 233 ? -26.856 -16.532 -33.399 1.00 8.24 204 LEU A O 1
ATOM 1511 N N . SER A 1 234 ? -27.088 -18.423 -32.209 1.00 7.86 205 SER A N 1
ATOM 1512 C CA . SER A 1 234 ? -26.200 -17.959 -31.144 1.00 7.94 205 SER A CA 1
ATOM 1513 C C . SER A 1 234 ? -24.782 -17.708 -31.661 1.00 7.99 205 SER A C 1
ATOM 1514 O O . SER A 1 234 ? -24.156 -16.711 -31.300 1.00 7.95 205 SER A O 1
ATOM 1517 N N . GLN A 1 235 ? -24.285 -18.600 -32.511 1.00 8.04 206 GLN A N 1
ATOM 1518 C CA . GLN A 1 235 ? -22.972 -18.424 -33.127 1.00 8.71 206 GLN A CA 1
ATOM 1519 C C . GLN A 1 235 ? -22.912 -17.162 -33.990 1.00 8.71 206 GLN A C 1
ATOM 1520 O O . GLN A 1 235 ? -21.933 -16.411 -33.942 1.00 8.63 206 GLN A O 1
ATOM 1526 N N . PHE A 1 236 ? -23.960 -16.935 -34.779 1.00 8.50 207 PHE A N 1
ATOM 1527 C CA . PHE A 1 236 ? -24.058 -15.725 -35.591 1.00 8.87 207 PHE A CA 1
ATOM 1528 C C . PHE A 1 236 ? -24.078 -14.465 -34.715 1.00 8.56 207 PHE A C 1
ATOM 1529 O O . PHE A 1 236 ? -23.292 -13.533 -34.928 1.00 8.55 207 PHE A O 1
ATOM 1537 N N . ILE A 1 237 ? -24.973 -14.443 -33.731 1.00 8.71 208 ILE A N 1
ATOM 1538 C CA . ILE A 1 237 ? -25.146 -13.286 -32.857 1.00 8.90 208 ILE A CA 1
ATOM 1539 C C . ILE A 1 237 ? -23.843 -12.895 -32.163 1.00 8.62 208 ILE A C 1
ATOM 1540 O O . ILE A 1 237 ? -23.505 -11.713 -32.091 1.00 8.98 208 ILE A O 1
ATOM 1545 N N . THR A 1 238 ? -23.137 -13.893 -31.631 1.00 8.49 209 THR A N 1
ATOM 1546 C CA . THR A 1 238 ? -21.942 -13.643 -30.830 1.00 8.78 209 THR A CA 1
ATOM 1547 C C . THR A 1 238 ? -20.643 -13.701 -31.626 1.00 8.79 209 THR A C 1
ATOM 1548 O O . THR A 1 238 ? -19.575 -13.587 -31.040 1.00 9.28 209 THR A O 1
ATOM 1552 N N . GLY A 1 239 ? -20.723 -13.879 -32.944 1.00 9.03 210 GLY A N 1
ATOM 1553 C CA . GLY A 1 239 ? -19.512 -14.013 -33.756 1.00 9.74 210 GLY A CA 1
ATOM 1554 C C . GLY A 1 239 ? -18.651 -15.169 -33.275 1.00 10.23 210 GLY A C 1
ATOM 1555 O O . GLY A 1 239 ? -17.440 -15.020 -33.079 1.00 10.70 210 GLY A O 1
ATOM 1556 N N . ASN A 1 240 ? -19.284 -16.321 -33.063 1.00 10.72 211 ASN A N 1
ATOM 1557 C CA . ASN A 1 240 ? -18.609 -17.518 -32.548 1.00 11.51 211 ASN A CA 1
ATOM 1558 C C . ASN A 1 240 ? -17.876 -17.217 -31.239 1.00 11.31 211 ASN A C 1
ATOM 1559 O O . ASN A 1 240 ? -16.726 -17.622 -31.041 1.00 11.71 211 ASN A O 1
ATOM 1564 N N . SER A 1 241 ? -18.564 -16.484 -30.365 1.00 11.04 212 SER A N 1
ATOM 1565 C CA . SER A 1 241 ? -18.081 -16.114 -29.027 1.00 11.51 212 SER A CA 1
ATOM 1566 C C . SER A 1 241 ? -16.923 -15.111 -29.004 1.00 11.39 212 SER A C 1
ATOM 1567 O O . SER A 1 241 ? -16.275 -14.930 -27.975 1.00 11.59 212 SER A O 1
ATOM 1570 N N . ARG A 1 242 ? -16.710 -14.420 -30.123 1.00 10.92 213 ARG A N 1
ATOM 1571 C CA . ARG A 1 242 ? -15.701 -13.355 -30.210 1.00 11.38 213 ARG A CA 1
ATOM 1572 C C . ARG A 1 242 ? -16.327 -11.960 -30.144 1.00 10.68 213 ARG A C 1
ATOM 1573 O O . ARG A 1 242 ? -15.630 -10.964 -29.914 1.00 11.04 213 ARG A O 1
ATOM 1581 N N . GLY A 1 243 ? -17.643 -11.899 -30.351 1.00 10.04 214 GLY A N 1
ATOM 1582 C CA . GLY A 1 243 ? -18.376 -10.643 -30.456 1.00 9.71 214 GLY A CA 1
ATOM 1583 C C . GLY A 1 243 ? -18.750 -10.363 -31.898 1.00 9.69 214 GLY A C 1
ATOM 1584 O O . GLY A 1 243 ? -17.944 -10.576 -32.810 1.00 9.64 214 GLY A O 1
ATOM 1585 N N . ASN A 1 244 ? -19.980 -9.908 -32.118 1.00 9.36 215 ASN A N 1
ATOM 1586 C CA . ASN A 1 244 ? -20.406 -9.495 -33.456 1.00 9.14 215 ASN A CA 1
ATOM 1587 C C . ASN A 1 244 ? -20.979 -8.080 -33.431 1.00 9.25 215 ASN A C 1
ATOM 1588 O O . ASN A 1 244 ? -22.186 -7.895 -33.239 1.00 8.88 215 ASN A O 1
ATOM 1593 N N . PRO A 1 245 ? -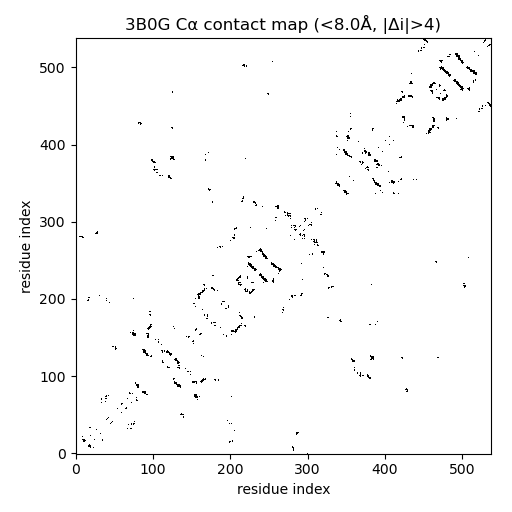20.109 -7.071 -33.620 1.00 9.53 216 PRO A N 1
ATOM 1594 C CA . PRO A 1 245 ? -20.550 -5.671 -33.625 1.00 9.46 216 PRO A CA 1
ATOM 1595 C C . PRO A 1 245 ? -21.638 -5.317 -34.638 1.00 9.17 216 PRO A C 1
ATOM 1596 O O . PRO A 1 245 ? -22.305 -4.295 -34.465 1.00 9.16 216 PRO A O 1
ATOM 1600 N N . ALA A 1 246 ? -21.824 -6.129 -35.676 1.00 8.97 217 ALA A N 1
ATOM 1601 C CA . ALA A 1 246 ? -22.841 -5.835 -36.683 1.00 9.04 217 ALA A CA 1
ATOM 1602 C C . ALA A 1 246 ? -24.259 -5.897 -36.115 1.00 8.46 217 ALA A C 1
ATOM 1603 O O . ALA A 1 246 ? -25.180 -5.286 -36.667 1.00 8.76 217 ALA A O 1
ATOM 1605 N N . VAL A 1 247 ? -24.438 -6.630 -35.013 1.00 8.21 218 VAL A N 1
ATOM 1606 C CA . VAL A 1 247 ? -25.769 -6.780 -34.421 1.00 8.68 218 VAL A CA 1
ATOM 1607 C C . VAL A 1 247 ? -25.838 -6.351 -32.952 1.00 8.38 218 VAL A C 1
ATOM 1608 O O . VAL A 1 247 ? -26.812 -6.659 -32.256 1.00 8.62 218 VAL A O 1
ATOM 1612 N N . SER A 1 248 ? -24.822 -5.624 -32.491 1.00 8.41 219 SER A N 1
ATOM 1613 C CA . SER A 1 248 ? -24.756 -5.207 -31.089 1.00 8.50 219 SER A CA 1
ATOM 1614 C C . SER A 1 248 ? -25.124 -3.741 -30.861 1.00 8.61 219 SER A C 1
ATOM 1615 O O . SER A 1 248 ? -25.106 -3.273 -29.728 1.00 8.78 219 SER A O 1
ATOM 1618 N N . ASN A 1 249 ? -25.440 -3.015 -31.932 1.00 8.47 220 ASN A N 1
ATOM 1619 C CA . ASN A 1 249 ? -25.945 -1.652 -31.788 1.00 8.60 220 ASN A CA 1
ATOM 1620 C C . ASN A 1 249 ? -27.346 -1.541 -32.365 1.00 8.32 220 ASN A C 1
ATOM 1621 O O . ASN A 1 249 ? -27.590 -0.830 -33.342 1.00 8.75 220 ASN A O 1
ATOM 1626 N N . LEU A 1 250 ? -28.265 -2.279 -31.758 1.00 8.01 221 LEU A N 1
ATOM 1627 C CA . LEU A 1 250 ? -29.670 -2.199 -32.114 1.00 7.64 221 LEU A CA 1
ATOM 1628 C C . LEU A 1 250 ? -30.301 -1.027 -31.380 1.00 7.58 221 LEU A C 1
ATOM 1629 O O . LEU A 1 250 ? -29.742 -0.537 -30.403 1.00 7.99 221 LEU A O 1
ATOM 1634 N N . PRO A 1 251 ? -31.462 -0.556 -31.858 1.00 7.53 222 PRO A N 1
ATOM 1635 C CA . PRO A 1 251 ? -32.202 0.435 -31.076 1.00 7.65 222 PRO A CA 1
ATOM 1636 C C . PRO A 1 251 ? -32.719 -0.078 -29.734 1.00 7.52 222 PRO A C 1
ATOM 1637 O O . PRO A 1 251 ? -33.081 0.725 -28.870 1.00 7.86 222 PRO A O 1
ATOM 1641 N N . ARG A 1 252 ? -32.784 -1.400 -29.569 1.00 7.31 223 ARG A N 1
ATOM 1642 C CA . ARG A 1 252 ? -33.404 -1.994 -28.393 1.00 7.05 223 ARG A CA 1
ATOM 1643 C C . ARG A 1 252 ? -33.167 -3.498 -28.422 1.00 6.72 223 ARG A C 1
ATOM 1644 O O . ARG A 1 252 ? -32.746 -4.043 -29.446 1.00 7.01 223 ARG A O 1
ATOM 1652 N N . LYS A 1 253 ? -33.455 -4.158 -27.300 1.00 6.51 224 LYS A N 1
ATOM 1653 C CA . LYS A 1 253 ? -33.427 -5.619 -27.204 1.00 6.64 224 LYS A CA 1
ATOM 1654 C C . LYS A 1 253 ? -34.268 -6.274 -28.291 1.00 6.53 224 LYS A C 1
ATOM 1655 O O . LYS A 1 253 ? -35.161 -5.650 -28.874 1.00 6.78 224 LYS A O 1
ATOM 1661 N N . TRP A 1 254 ? -34.004 -7.555 -28.536 1.00 6.32 225 TRP A N 1
ATOM 1662 C CA . TRP A 1 254 ? -34.656 -8.276 -29.625 1.00 6.48 225 TRP A CA 1
ATOM 1663 C C . TRP A 1 254 ? -34.590 -9.769 -29.299 1.00 6.19 225 TRP A C 1
ATOM 1664 O O . TRP A 1 254 ? -33.500 -10.320 -29.088 1.00 6.61 225 TRP A O 1
ATOM 1675 N N . ASN A 1 255 ? -35.764 -10.397 -29.234 1.00 6.26 226 ASN A N 1
ATOM 1676 C CA . ASN A 1 255 ? -35.918 -11.786 -28.785 1.00 5.82 226 ASN A CA 1
ATOM 1677 C C . ASN A 1 255 ? -36.215 -12.741 -29.941 1.00 5.98 226 ASN A C 1
ATOM 1678 O O . ASN A 1 255 ? -37.204 -12.539 -30.649 1.00 6.00 226 ASN A O 1
ATOM 1683 N N . PRO A 1 256 ? -35.364 -13.766 -30.161 1.00 5.78 227 PRO A N 1
ATOM 1684 C CA . PRO A 1 256 ? -35.652 -14.792 -31.165 1.00 5.83 227 PRO A CA 1
ATOM 1685 C C . PRO A 1 256 ? -35.990 -16.180 -30.614 1.00 5.81 227 PRO A C 1
ATOM 1686 O O . PRO A 1 256 ? -35.459 -16.601 -29.578 1.00 5.69 227 PRO A O 1
ATOM 1690 N N . CYS A 1 257 ? -36.834 -16.907 -31.336 1.00 5.88 228 CYS A N 1
ATOM 1691 C CA . CYS A 1 257 ? -37.069 -18.309 -31.016 1.00 5.80 228 CYS A CA 1
ATOM 1692 C C . 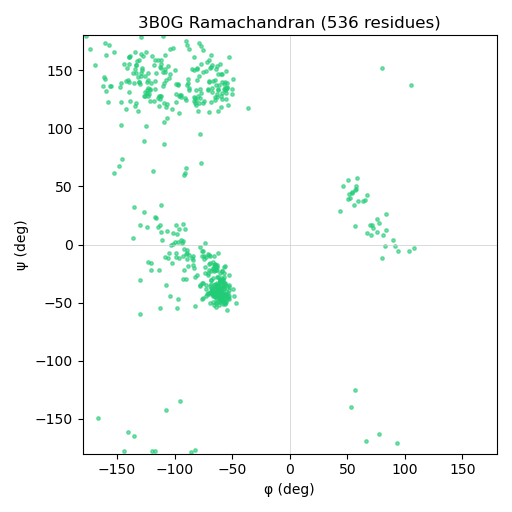CYS A 1 257 ? -37.277 -19.135 -32.281 1.00 5.92 228 CYS A C 1
ATOM 1693 O O . CYS A 1 257 ? -37.679 -18.616 -33.328 1.00 6.18 228 CYS A O 1
ATOM 1696 N N . VAL A 1 258 ? -36.993 -20.428 -32.168 1.00 5.87 229 VAL A N 1
ATOM 1697 C CA . VAL A 1 258 ? -37.217 -21.389 -33.241 1.00 5.91 229 VAL A CA 1
ATOM 1698 C C . VAL A 1 258 ? -38.162 -22.457 -32.708 1.00 5.62 229 VAL A C 1
ATOM 1699 O O . VAL A 1 258 ? -37.880 -23.094 -31.694 1.00 5.77 229 VAL A O 1
ATOM 1703 N N . VAL A 1 259 ? -39.280 -22.647 -33.400 1.00 5.82 230 VAL A N 1
ATOM 1704 C CA . VAL A 1 259 ? -40.297 -23.606 -32.988 1.00 6.22 230 VAL A CA 1
ATOM 1705 C C . VAL A 1 259 ? -40.018 -24.999 -33.545 1.00 6.33 230 VAL A C 1
ATOM 1706 O O . VAL A 1 259 ? -39.729 -25.168 -34.739 1.00 6.80 230 VAL A O 1
ATOM 1710 N N . GLY A 1 260 ? -40.121 -25.998 -32.671 1.00 6.44 231 GLY A N 1
ATOM 1711 C CA . GLY A 1 260 ? -40.008 -27.387 -33.095 1.00 6.96 231 GLY A CA 1
ATOM 1712 C C . GLY A 1 260 ? -41.039 -28.306 -32.471 1.00 7.10 231 GLY A C 1
ATOM 1713 O O . GLY A 1 260 ? -40.968 -29.522 -32.653 1.00 7.59 231 GLY A O 1
ATOM 1714 N N . SER A 1 261 ? -41.979 -27.729 -31.724 1.00 7.35 232 SER A N 1
ATOM 1715 C CA . SER A 1 261 ? -42.978 -28.489 -30.978 1.00 7.54 232 SER A CA 1
ATOM 1716 C C . SER A 1 261 ? -44.378 -28.068 -31.389 1.00 7.52 232 SER A C 1
ATOM 1717 O O . SER A 1 261 ? -44.639 -26.889 -31.612 1.00 8.08 232 SER A O 1
ATOM 1720 N N . HIS A 1 262 ? -45.290 -29.032 -31.470 1.00 7.57 233 HIS A N 1
ATOM 1721 C CA . HIS A 1 262 ? -46.704 -28.705 -31.621 1.00 7.64 233 HIS A CA 1
ATOM 1722 C C . HIS A 1 262 ? -47.218 -27.944 -30.407 1.00 7.67 233 HIS A C 1
ATOM 1723 O O . HIS A 1 262 ? -48.142 -27.142 -30.513 1.00 7.80 233 HIS A O 1
ATOM 1730 N N . ASP A 1 263 ? -46.599 -28.193 -29.254 1.00 7.67 234 ASP A N 1
ATOM 1731 C CA . ASP A 1 263 ? -46.991 -27.553 -28.002 1.00 7.76 234 ASP A CA 1
ATOM 1732 C C . ASP A 1 263 ? -46.732 -26.051 -28.007 1.00 7.52 234 ASP A C 1
ATOM 1733 O O . ASP A 1 263 ? -47.339 -25.315 -27.224 1.00 8.12 234 ASP A O 1
ATOM 1738 N N . LEU A 1 264 ? -45.832 -25.603 -28.884 1.00 7.12 235 LEU A N 1
ATOM 1739 C CA . LEU A 1 264 ? -45.350 -24.218 -28.897 1.00 7.17 235 LEU A CA 1
ATOM 1740 C C . LEU A 1 264 ? -44.744 -23.829 -27.544 1.00 6.89 235 LEU A C 1
ATOM 1741 O O . LEU A 1 264 ? -45.005 -22.751 -27.001 1.00 7.16 235 LEU A O 1
ATOM 1746 N N . TYR A 1 265 ? -43.899 -24.716 -27.027 1.00 6.83 236 TYR A N 1
ATOM 1747 C CA . TYR A 1 265 ? -43.123 -24.449 -25.816 1.00 6.48 236 TYR A CA 1
ATOM 1748 C C . TYR A 1 265 ? -42.259 -23.188 -25.927 1.00 6.53 236 TYR A C 1
ATOM 1749 O O . TYR A 1 265 ? -41.799 -22.654 -24.922 1.00 6.89 236 TYR A O 1
ATOM 1758 N N . GLU A 1 266 ? -42.030 -22.736 -27.156 1.00 6.41 237 GLU A N 1
ATOM 1759 C CA . GLU A 1 266 ? -41.090 -21.659 -27.447 1.00 6.51 237 GLU A CA 1
ATOM 1760 C C . GLU A 1 266 ? -41.728 -20.274 -27.390 1.00 6.81 237 GLU A C 1
ATOM 1761 O O . GLU A 1 266 ? -41.032 -19.265 -27.534 1.00 7.59 237 GLU A O 1
ATOM 1767 N N . HIS A 1 267 ? -43.044 -20.227 -27.188 1.00 6.94 238 HIS A N 1
ATOM 1768 C CA . HIS A 1 267 ? -43.799 -18.965 -27.153 1.00 7.02 238 HIS A CA 1
ATOM 1769 C C . HIS A 1 267 ? -43.540 -18.036 -28.341 1.00 6.82 238 HIS A C 1
ATOM 1770 O O . HIS A 1 267 ? -43.187 -16.869 -28.160 1.00 7.14 238 HIS A O 1
ATOM 1777 N N . PRO A 1 268 ? -43.748 -18.547 -29.569 1.00 6.68 239 PRO A N 1
ATOM 1778 C CA . PRO A 1 268 ? -43.452 -17.747 -30.755 1.00 6.75 239 PRO A CA 1
ATOM 1779 C C . PRO A 1 268 ? -44.248 -16.441 -30.820 1.00 6.80 239 PRO A C 1
ATOM 1780 O O . PRO A 1 268 ? -43.770 -15.471 -31.403 1.00 7.29 239 PRO A O 1
ATOM 1784 N N . HIS A 1 269 ? -45.441 -16.415 -30.227 1.00 6.74 240 HIS A N 1
ATOM 1785 C CA . HIS A 1 269 ? -46.298 -15.226 -30.289 1.00 6.95 240 HIS A CA 1
ATOM 1786 C C . HIS A 1 269 ? -45.715 -14.010 -29.566 1.00 6.72 240 HIS A C 1
ATOM 1787 O O . HIS A 1 269 ? -46.163 -12.890 -29.809 1.00 7.11 240 HIS A O 1
ATOM 1794 N N . ILE A 1 270 ? -44.735 -14.209 -28.682 1.00 6.85 241 ILE A N 1
ATOM 1795 C CA . ILE A 1 270 ? -44.168 -13.081 -27.936 1.00 7.56 241 ILE A CA 1
ATOM 1796 C C . ILE A 1 270 ? -42.687 -12.830 -28.225 1.00 7.18 241 ILE A C 1
ATOM 1797 O O . ILE A 1 270 ? -41.986 -12.233 -27.404 1.00 7.85 241 ILE A O 1
ATOM 1802 N N . ASN A 1 271 ? -42.223 -13.281 -29.391 1.00 6.82 242 ASN A N 1
ATOM 1803 C CA . ASN A 1 271 ? -40.859 -13.018 -29.838 1.00 6.37 242 ASN A CA 1
ATOM 1804 C C . ASN A 1 271 ? -40.789 -12.012 -30.983 1.00 6.22 242 ASN A C 1
ATOM 1805 O O . ASN A 1 271 ? -41.731 -11.892 -31.780 1.00 6.79 242 ASN A O 1
ATOM 1810 N N . ASP A 1 272 ? -39.673 -11.288 -31.049 1.00 6.05 243 ASP A N 1
ATOM 1811 C CA . ASP A 1 272 ? -39.383 -10.370 -32.152 1.00 6.30 243 ASP A CA 1
ATOM 1812 C C . ASP A 1 272 ? -39.244 -11.099 -33.481 1.00 6.19 243 ASP A C 1
ATOM 1813 O O . ASP A 1 272 ? -39.618 -10.566 -34.532 1.00 6.56 243 ASP A O 1
ATOM 1818 N N . LEU A 1 273 ? -38.666 -12.298 -33.439 1.00 6.44 244 LEU A N 1
ATOM 1819 C CA . LEU A 1 273 ? -38.620 -13.170 -34.603 1.00 6.34 244 LEU A CA 1
ATOM 1820 C C . LEU A 1 273 ? -38.890 -14.591 -34.150 1.00 6.29 244 LEU A C 1
ATOM 1821 O O . LEU A 1 273 ? -38.186 -15.114 -33.279 1.00 6.73 244 LEU A O 1
ATOM 1826 N N . ALA A 1 274 ? -39.914 -15.205 -34.737 1.00 6.26 245 ALA A N 1
ATOM 1827 C CA . ALA A 1 274 ? -40.234 -16.601 -34.486 1.00 6.36 245 ALA A CA 1
ATOM 1828 C C . ALA A 1 274 ? -40.213 -17.367 -35.799 1.00 6.59 245 ALA A C 1
ATOM 1829 O O . ALA A 1 274 ? -40.837 -16.947 -36.789 1.00 7.14 245 ALA A O 1
ATOM 1831 N N . TYR A 1 275 ? -39.492 -18.484 -35.805 1.00 6.34 246 TYR A N 1
ATOM 1832 C CA . TYR A 1 275 ? -39.429 -19.368 -36.959 1.00 6.56 246 TYR A CA 1
ATOM 1833 C C . TYR A 1 275 ? -40.442 -20.499 -36.771 1.00 6.88 246 TYR A C 1
ATOM 1834 O O . TYR A 1 275 ? -40.292 -21.325 -35.869 1.00 6.98 246 TYR A O 1
ATOM 1843 N N . MET A 1 276 ? -41.479 -20.517 -37.609 1.00 7.03 247 MET A N 1
ATOM 1844 C CA . MET A 1 276 ? -42.545 -21.516 -37.529 1.00 7.63 247 MET A CA 1
ATOM 1845 C C . MET A 1 276 ? -42.322 -22.562 -38.615 1.00 7.47 247 MET A C 1
ATOM 1846 O O . MET A 1 276 ? -42.365 -22.229 -39.805 1.00 7.62 247 MET A O 1
ATOM 1851 N N . PRO A 1 277 ? -42.085 -23.828 -38.229 1.00 7.62 248 PRO A N 1
ATOM 1852 C CA . PRO A 1 277 ? -41.740 -24.838 -39.236 1.00 7.74 248 PRO A CA 1
ATOM 1853 C C . PRO A 1 277 ? -42.870 -25.029 -40.233 1.00 7.86 248 PRO A C 1
ATOM 1854 O O . PRO A 1 277 ? -44.030 -25.150 -39.846 1.00 7.92 248 PRO A O 1
ATOM 1858 N N . ALA A 1 278 ? -42.511 -25.036 -41.517 1.00 8.28 249 ALA A N 1
ATOM 1859 C CA . ALA A 1 278 ? -43.493 -25.079 -42.598 1.00 8.78 249 ALA A CA 1
ATOM 1860 C C . ALA A 1 278 ? -42.873 -25.646 -43.855 1.00 9.48 249 ALA A C 1
ATOM 1861 O O . ALA A 1 278 ? -41.753 -25.293 -44.213 1.00 9.22 249 ALA A O 1
ATOM 1863 N N . THR A 1 279 ? -43.610 -26.521 -44.527 1.00 10.32 250 THR A N 1
ATOM 1864 C CA . THR A 1 279 ? -43.198 -26.992 -45.841 1.00 11.82 250 THR A CA 1
ATOM 1865 C C . THR A 1 279 ? -43.794 -26.039 -46.877 1.00 11.69 250 THR A C 1
ATOM 1866 O O . THR A 1 279 ? -44.937 -25.592 -46.739 1.00 12.87 250 THR A O 1
ATOM 1870 N N . LYS A 1 280 ? -43.000 -25.670 -47.877 1.00 11.17 251 LYS A N 1
ATOM 1871 C CA . LYS A 1 280 ? -43.499 -24.852 -48.979 1.00 11.09 251 LYS A CA 1
ATOM 1872 C C . LYS A 1 280 ? -43.028 -25.442 -50.293 1.00 10.96 251 LYS A C 1
ATOM 1873 O O . LYS A 1 280 ? -41.825 -25.591 -50.521 1.00 10.39 251 LYS A O 1
ATOM 1879 N N . ASP A 1 281 ? -43.987 -25.779 -51.151 1.00 11.53 252 ASP A N 1
ATOM 1880 C CA . ASP A 1 281 ? -43.684 -26.369 -52.459 1.00 12.07 252 ASP A CA 1
ATOM 1881 C C . ASP A 1 281 ? -42.737 -27.564 -52.324 1.00 11.51 252 ASP A C 1
ATOM 1882 O O . ASP A 1 281 ? -41.777 -27.698 -53.085 1.00 11.21 252 ASP A O 1
ATOM 1887 N N . GLY A 1 282 ? -43.010 -28.406 -51.328 1.00 11.49 253 GLY A N 1
ATOM 1888 C CA . GLY A 1 282 ? -42.268 -29.642 -51.121 1.00 11.89 253 GLY A CA 1
ATOM 1889 C C . GLY A 1 282 ? -40.934 -29.500 -50.409 1.00 11.62 253 GLY A C 1
ATOM 1890 O O . GLY A 1 282 ? -40.179 -30.471 -50.328 1.00 12.69 253 GLY A O 1
ATOM 1891 N N . ARG A 1 283 ? -40.647 -28.304 -49.890 1.00 10.73 254 ARG A N 1
ATOM 1892 C CA . ARG A 1 283 ? -39.374 -28.013 -49.224 1.00 10.10 254 ARG A CA 1
ATOM 1893 C C . ARG A 1 283 ? -39.571 -27.667 -47.757 1.00 9.62 254 ARG A C 1
ATOM 1894 O O . ARG A 1 283 ? -40.506 -26.938 -47.407 1.00 9.79 254 ARG A O 1
ATOM 1902 N N . PHE A 1 284 ? -38.674 -28.149 -46.900 1.00 8.90 255 PHE A N 1
ATOM 1903 C CA . PHE A 1 284 ? -38.754 -27.800 -45.491 1.00 8.90 255 PHE A CA 1
ATOM 1904 C C . PHE A 1 284 ? -38.132 -26.438 -45.194 1.00 8.54 255 PHE A C 1
ATOM 1905 O O . PHE A 1 284 ? -37.023 -26.142 -45.627 1.00 9.02 255 PHE A O 1
ATOM 1913 N N . GLY A 1 285 ? -38.848 -25.624 -44.424 1.00 8.12 256 GLY A N 1
ATOM 1914 C CA . GLY A 1 285 ? -38.322 -24.343 -43.977 1.00 8.00 256 GLY A CA 1
ATOM 1915 C C . GLY A 1 285 ? -39.170 -23.761 -42.871 1.00 7.41 256 GLY A C 1
ATOM 1916 O O . GLY A 1 285 ? -39.771 -24.495 -42.080 1.00 7.48 256 GLY A O 1
ATOM 1917 N N . PHE A 1 286 ? -39.219 -22.435 -42.825 1.00 7.08 257 PHE A N 1
ATOM 1918 C CA . PHE A 1 286 ? -39.919 -21.725 -41.759 1.00 6.89 257 PHE A CA 1
ATOM 1919 C C . PHE A 1 286 ? -40.678 -20.522 -42.290 1.00 6.89 257 PHE A C 1
ATOM 1920 O O . PHE A 1 286 ? -40.123 -19.710 -43.034 1.00 7.14 257 PHE A O 1
ATOM 1928 N N . ASN A 1 287 ? -41.944 -20.412 -41.892 1.00 6.84 258 ASN A N 1
ATOM 1929 C CA . ASN A 1 287 ? -42.663 -19.143 -41.969 1.00 7.23 258 ASN A CA 1
ATOM 1930 C C . ASN A 1 287 ? -42.177 -18.242 -40.844 1.00 7.47 258 ASN A C 1
ATOM 1931 O O . ASN A 1 287 ? -41.818 -18.728 -39.764 1.00 7.77 258 ASN A O 1
ATOM 1936 N N . LEU A 1 288 ? -42.183 -16.935 -41.083 1.00 7.64 259 LEU A N 1
ATOM 1937 C CA . LEU A 1 288 ? -41.619 -15.986 -40.123 1.00 7.73 259 LEU A CA 1
ATOM 1938 C C . LEU A 1 288 ? -42.655 -15.079 -39.498 1.00 7.62 259 LEU A C 1
ATOM 1939 O O . LEU A 1 288 ? -43.435 -14.435 -40.210 1.00 7.71 259 LEU A O 1
ATOM 1944 N N . LEU A 1 289 ? -42.656 -15.039 -38.167 1.00 7.43 260 LEU A N 1
ATOM 1945 C CA . LEU A 1 289 ? -43.480 -14.100 -37.404 1.00 7.52 260 LEU A CA 1
ATOM 1946 C C . LEU A 1 289 ? -42.558 -13.050 -36.820 1.00 7.19 260 LEU A C 1
ATOM 1947 O O . LEU A 1 289 ? -41.446 -13.371 -36.387 1.00 6.97 260 LEU A O 1
ATOM 1952 N N . VAL A 1 290 ? -43.017 -11.801 -36.798 1.00 6.83 261 VAL A N 1
ATOM 1953 C CA . VAL A 1 290 ? -42.179 -10.686 -36.357 1.00 7.21 261 VAL A CA 1
ATOM 1954 C C . VAL A 1 290 ? -42.874 -9.738 -35.380 1.00 6.73 261 VAL A C 1
ATOM 1955 O O . VAL A 1 290 ? -44.092 -9.524 -35.440 1.00 7.06 261 VAL A O 1
ATOM 1959 N N . GLY A 1 291 ? -42.075 -9.172 -34.481 1.00 6.83 262 GLY A N 1
ATOM 1960 C CA . GLY A 1 291 ? -42.495 -8.011 -33.711 1.00 7.35 262 GLY A CA 1
ATOM 1961 C C . GLY A 1 291 ? -43.155 -8.237 -32.371 1.00 7.49 262 GLY A C 1
ATOM 1962 O O . GLY A 1 291 ? -43.502 -7.262 -31.700 1.00 7.95 262 GLY A O 1
ATOM 1963 N N . GLY A 1 292 ? -43.351 -9.489 -31.965 1.00 7.30 263 GLY A N 1
ATOM 1964 C CA . GLY A 1 292 ? -43.924 -9.746 -30.645 1.00 7.60 263 GLY A CA 1
ATOM 1965 C C . GLY A 1 292 ? -43.053 -9.124 -29.570 1.00 7.45 263 GLY A C 1
ATOM 1966 O O . GLY A 1 292 ? -41.826 -9.164 -29.666 1.00 7.55 263 GLY A O 1
ATOM 1967 N N . PHE A 1 293 ? -43.678 -8.538 -28.552 1.00 7.27 264 PHE A N 1
ATOM 1968 C CA . PHE A 1 293 ? -42.941 -7.955 -27.429 1.00 7.05 264 PHE A CA 1
ATOM 1969 C C . PHE A 1 293 ? -43.856 -7.589 -26.280 1.00 6.95 264 PHE A C 1
ATOM 1970 O O . PHE A 1 293 ? -45.051 -7.339 -26.473 1.00 7.25 264 PHE A O 1
ATOM 1978 N N . PHE A 1 294 ? -43.274 -7.563 -25.088 1.00 7.01 265 PHE A N 1
ATOM 1979 C CA . PHE A 1 294 ? -43.924 -7.005 -23.916 1.00 6.97 265 PHE A CA 1
ATOM 1980 C C . PHE A 1 294 ? -43.141 -5.794 -23.415 1.00 7.42 265 PHE A C 1
ATOM 1981 O O . PHE A 1 294 ? -41.905 -5.757 -23.494 1.00 7.82 265 PHE A O 1
ATOM 1989 N N . SER A 1 295 ? -43.869 -4.826 -22.862 1.00 7.52 266 SER A N 1
ATOM 1990 C CA . SER A 1 295 ? -43.281 -3.660 -22.208 1.00 8.15 266 SER A CA 1
ATOM 1991 C C . SER A 1 295 ? -44.313 -3.098 -21.238 1.00 8.44 266 SER A C 1
ATOM 1992 O O . SER A 1 295 ? -45.480 -3.513 -21.246 1.00 8.83 266 SER A O 1
ATOM 1995 N N . ALA A 1 296 ? -43.892 -2.134 -20.420 1.00 9.08 267 ALA A N 1
ATOM 1996 C CA . ALA A 1 296 ? -44.820 -1.458 -19.506 1.00 10.23 267 ALA A CA 1
ATOM 1997 C C . ALA A 1 296 ? -45.967 -0.786 -20.266 1.00 11.19 267 ALA A C 1
ATOM 1998 O O . ALA A 1 296 ? -47.128 -0.871 -19.853 1.00 12.57 267 ALA A O 1
ATOM 2000 N N . LYS A 1 297 ? -45.619 -0.156 -21.387 1.00 11.48 268 LYS A N 1
ATOM 2001 C CA . LYS A 1 297 ? -46.531 0.658 -22.198 1.00 12.20 268 LYS A CA 1
ATOM 2002 C C . LYS A 1 297 ? -47.467 -0.168 -23.087 1.00 11.54 268 LYS A C 1
ATOM 2003 O O . LYS A 1 297 ? -48.615 0.225 -23.334 1.00 12.03 268 LYS A O 1
ATOM 2009 N N . ARG A 1 298 ? -46.967 -1.296 -23.585 1.00 10.38 269 ARG A N 1
ATOM 2010 C CA . ARG A 1 298 ? -47.624 -2.002 -24.679 1.00 9.74 269 ARG A CA 1
ATOM 2011 C C . ARG A 1 298 ? -47.134 -3.436 -24.781 1.00 8.97 269 ARG A C 1
ATOM 2012 O O . ARG A 1 298 ? -45.933 -3.699 -24.685 1.00 8.70 269 ARG A O 1
ATOM 2020 N N . CYS A 1 299 ? -48.072 -4.355 -24.985 1.00 8.76 270 CYS A N 1
ATOM 2021 C CA . CYS A 1 299 ? -47.747 -5.743 -25.303 1.00 8.96 270 CYS A CA 1
ATOM 2022 C C . CYS A 1 299 ? -48.418 -6.097 -26.615 1.00 9.20 270 CYS A C 1
ATOM 2023 O O . CYS A 1 299 ? -49.593 -5.785 -26.812 1.00 10.15 270 CYS A O 1
ATOM 2026 N N . ASP A 1 300 ? -47.684 -6.758 -27.503 1.00 9.30 271 ASP A N 1
ATOM 2027 C CA . ASP A 1 300 ? -48.189 -7.103 -28.829 1.00 10.22 271 ASP A CA 1
ATOM 2028 C C . ASP A 1 300 ? -47.741 -8.505 -29.201 1.00 9.41 271 ASP A C 1
ATOM 2029 O O . ASP A 1 300 ? -46.595 -8.878 -28.937 1.00 9.51 271 ASP A O 1
ATOM 2034 N N . GLU A 1 301 ? -48.625 -9.272 -29.834 1.00 8.96 272 GLU A N 1
ATOM 2035 C CA . GLU A 1 301 ? -48.243 -10.568 -30.392 1.00 9.07 272 GLU A CA 1
ATOM 2036 C C . GLU A 1 301 ? -47.550 -10.378 -31.735 1.00 8.60 272 GLU A C 1
ATOM 2037 O O . GLU A 1 301 ? -47.817 -9.407 -32.463 1.00 8.79 272 GLU A O 1
ATOM 2043 N N . ALA A 1 302 ? -46.657 -11.311 -32.061 1.00 8.07 273 ALA A N 1
ATOM 2044 C CA . ALA A 1 302 ? -45.969 -11.308 -33.348 1.00 7.98 273 ALA A CA 1
ATOM 2045 C C . ALA A 1 302 ? -46.963 -11.463 -34.493 1.00 8.45 273 ALA A C 1
ATOM 2046 O O . ALA A 1 302 ? -47.987 -12.141 -34.356 1.00 9.28 273 ALA A O 1
ATOM 2048 N N . ILE A 1 303 ? -46.651 -10.824 -35.616 1.00 8.35 274 ILE A N 1
ATOM 2049 C CA . ILE A 1 303 ? -47.503 -10.883 -36.807 1.00 8.89 274 ILE A CA 1
ATOM 2050 C C . ILE A 1 303 ? -46.741 -11.528 -37.959 1.00 8.65 274 ILE A C 1
ATOM 2051 O O . ILE A 1 303 ? -45.508 -11.506 -37.973 1.00 8.43 274 ILE A O 1
ATOM 2056 N N . PRO A 1 304 ? -47.462 -12.129 -38.922 1.00 8.81 275 PRO A N 1
ATOM 2057 C CA . PRO A 1 304 ? -46.731 -12.692 -40.056 1.00 9.17 275 PRO A CA 1
ATOM 2058 C C . PRO A 1 304 ? -45.978 -11.631 -40.847 1.00 9.30 275 PRO A C 1
ATOM 2059 O O . PRO A 1 304 ? -46.528 -10.571 -41.142 1.00 9.51 275 PRO A O 1
ATOM 2063 N N . LEU A 1 305 ? -44.721 -11.910 -41.178 1.00 9.13 276 LEU A N 1
ATOM 2064 C CA . LEU A 1 305 ? -43.983 -11.096 -42.133 1.00 9.47 276 LEU A CA 1
ATOM 2065 C C . LEU A 1 305 ? -44.469 -11.371 -43.561 1.00 9.43 276 LEU A C 1
ATOM 2066 O O . LEU A 1 305 ? -44.157 -10.614 -44.487 1.00 10.16 276 LEU A O 1
ATOM 2071 N N . ASP A 1 306 ? -45.257 -12.436 -43.714 1.00 9.32 277 ASP A N 1
ATOM 2072 C CA . ASP A 1 306 ? -45.588 -13.025 -45.020 1.00 9.51 277 ASP A CA 1
ATOM 2073 C C . ASP A 1 306 ? -44.303 -13.441 -45.737 1.00 9.31 277 ASP A C 1
ATOM 2074 O O . ASP A 1 306 ? -44.005 -13.001 -46.857 1.00 9.39 277 ASP A O 1
ATOM 2079 N N . ALA A 1 307 ? -43.536 -14.292 -45.063 1.00 8.86 278 ALA A N 1
ATOM 2080 C CA . ALA A 1 307 ? -42.269 -14.751 -45.593 1.00 8.67 278 ALA A CA 1
ATOM 2081 C C . ALA A 1 307 ? -42.004 -16.179 -45.162 1.00 8.64 278 ALA A C 1
ATOM 2082 O O . ALA A 1 307 ? -42.272 -16.553 -44.017 1.00 8.74 278 ALA A O 1
ATOM 2084 N N . TRP A 1 308 ? -41.486 -16.967 -46.096 1.00 8.38 279 TRP A N 1
ATOM 2085 C CA . TRP A 1 308 ? -41.012 -18.321 -45.829 1.00 8.25 279 TRP A CA 1
ATOM 2086 C C . TRP A 1 308 ? -39.565 -18.378 -46.286 1.00 8.13 279 TRP A C 1
ATOM 2087 O O . TRP A 1 308 ? -39.218 -17.814 -47.331 1.00 8.20 279 TRP A O 1
ATOM 2098 N N . VAL A 1 309 ? -38.722 -19.052 -45.508 1.00 8.31 280 VAL A N 1
ATOM 2099 C CA . VAL A 1 309 ? -37.340 -19.291 -45.910 1.00 8.41 280 VAL A CA 1
ATOM 2100 C C . VAL A 1 309 ? -37.024 -20.778 -45.843 1.00 8.39 280 VAL A C 1
ATOM 2101 O O . VAL A 1 309 ? -37.529 -21.479 -44.963 1.00 7.85 280 VAL A O 1
ATOM 2105 N N . PRO A 1 310 ? -36.179 -21.267 -46.770 1.00 8.59 281 PRO A N 1
ATOM 2106 C CA . PRO A 1 310 ? -35.680 -22.633 -46.630 1.00 8.76 281 PRO A CA 1
ATOM 2107 C C . PRO A 1 310 ? -34.913 -22.753 -45.321 1.00 8.83 281 PRO A C 1
ATOM 2108 O O . PRO A 1 310 ? -34.409 -21.749 -44.809 1.00 8.58 281 PRO A O 1
ATOM 2112 N N . ALA A 1 311 ? -34.827 -23.967 -44.785 1.00 8.91 282 ALA A N 1
ATOM 2113 C CA . ALA A 1 311 ? -34.145 -24.187 -43.512 1.00 9.45 282 ALA A CA 1
ATOM 2114 C C . ALA A 1 311 ? -32.726 -23.621 -43.494 1.00 9.64 282 ALA A C 1
ATOM 2115 O O . ALA A 1 311 ? -32.278 -23.107 -42.466 1.00 9.39 282 ALA A O 1
ATOM 2117 N N . ASP A 1 312 ? -32.030 -23.678 -44.629 1.00 9.85 283 ASP A N 1
ATOM 2118 C CA . ASP A 1 312 ? -30.655 -23.186 -44.674 1.00 10.84 283 ASP A CA 1
ATOM 2119 C C . ASP A 1 312 ? -30.544 -21.657 -44.622 1.00 10.30 283 ASP A C 1
ATOM 2120 O O . ASP A 1 312 ? -29.454 -21.124 -44.421 1.00 10.90 283 ASP A O 1
ATOM 2125 N N . ASP A 1 313 ? -31.671 -20.958 -44.772 1.00 9.91 284 ASP A N 1
ATOM 2126 C CA . ASP A 1 313 ? -31.672 -19.492 -44.746 1.00 9.98 284 ASP A CA 1
ATOM 2127 C C . ASP A 1 313 ? -32.024 -18.881 -43.385 1.00 9.44 284 ASP A C 1
ATOM 2128 O O . ASP A 1 313 ? -32.268 -17.677 -43.290 1.00 9.17 284 ASP A O 1
ATOM 2133 N N . VAL A 1 314 ? -32.019 -19.697 -42.333 1.00 8.86 285 VAL A N 1
ATOM 2134 C CA . VAL A 1 314 ? -32.315 -19.205 -40.985 1.00 8.63 285 VAL A CA 1
ATOM 2135 C C . VAL A 1 314 ? -31.388 -18.050 -40.580 1.00 8.03 285 VAL A C 1
ATOM 2136 O O . VAL A 1 314 ? -31.859 -16.990 -40.147 1.00 8.00 285 VAL A O 1
ATOM 2140 N N . VAL A 1 315 ? -30.079 -18.235 -40.730 1.00 8.16 286 VAL A N 1
ATOM 2141 C CA . VAL A 1 315 ? -29.146 -17.174 -40.365 1.00 8.28 286 VAL A CA 1
ATOM 2142 C C . VAL A 1 315 ? -29.237 -15.969 -41.324 1.00 8.16 286 VAL A C 1
ATOM 2143 O O . VAL A 1 315 ? -29.342 -14.831 -40.855 1.00 7.95 286 VAL A O 1
ATOM 2147 N N . PRO A 1 316 ? -29.179 -16.192 -42.658 1.00 8.16 287 PRO A N 1
ATOM 2148 C CA . PRO A 1 316 ? -29.360 -15.056 -43.569 1.00 8.56 287 PRO A CA 1
ATOM 2149 C C . PRO A 1 316 ? -30.571 -14.161 -43.268 1.00 8.08 287 PRO A C 1
ATOM 2150 O O . PRO A 1 316 ? -30.435 -12.935 -43.295 1.00 8.13 287 PRO A O 1
ATOM 2154 N N . VAL A 1 317 ? -31.732 -14.741 -42.969 1.00 8.07 288 VAL A N 1
ATOM 2155 C CA . VAL A 1 317 ? -32.906 -13.901 -42.715 1.00 8.12 288 VAL A CA 1
ATOM 2156 C C . VAL A 1 317 ? -32.845 -13.235 -41.340 1.00 8.12 288 VAL A C 1
ATOM 2157 O O . VAL A 1 317 ? -33.305 -12.102 -41.181 1.00 7.97 288 VAL A O 1
ATOM 2161 N N . CYS A 1 318 ? -32.255 -13.910 -40.353 1.00 7.66 289 CYS A N 1
ATOM 2162 C CA . CYS A 1 318 ? -32.025 -13.259 -39.064 1.00 8.01 289 CYS A CA 1
ATOM 2163 C C . CYS A 1 318 ? -31.155 -12.017 -39.258 1.00 7.81 289 CYS A C 1
ATOM 2164 O O . CYS A 1 318 ? -31.462 -10.936 -38.742 1.00 8.09 289 CYS A O 1
ATOM 2167 N N . ARG A 1 319 ? -30.079 -12.169 -40.025 1.00 7.71 290 ARG A N 1
ATOM 2168 C CA . ARG A 1 319 ? -29.195 -11.054 -40.326 1.00 8.36 290 ARG A CA 1
ATOM 2169 C C . ARG A 1 319 ? -29.936 -9.924 -41.046 1.00 8.11 290 ARG A C 1
ATOM 2170 O O . ARG A 1 319 ? -29.800 -8.761 -40.669 1.00 8.28 290 ARG A O 1
ATOM 2178 N N . ALA A 1 320 ? -30.733 -10.264 -42.057 1.00 7.83 291 ALA A N 1
ATOM 2179 C CA . ALA A 1 320 ? -31.468 -9.258 -42.832 1.00 8.17 291 ALA A CA 1
ATOM 2180 C C . ALA A 1 320 ? -32.445 -8.454 -41.968 1.00 8.21 291 ALA A C 1
ATOM 2181 O O . ALA A 1 320 ? -32.519 -7.227 -42.079 1.00 8.48 291 ALA A O 1
ATOM 2183 N N . ILE A 1 321 ? -33.185 -9.145 -41.104 1.00 8.04 292 ILE A N 1
ATOM 2184 C CA . ILE A 1 321 ? -34.147 -8.486 -40.223 1.00 8.00 292 ILE A CA 1
ATOM 2185 C C . ILE A 1 321 ? -33.428 -7.580 -39.219 1.00 8.04 292 ILE A C 1
ATOM 2186 O O . ILE A 1 321 ? -33.848 -6.441 -38.988 1.00 8.62 292 ILE A O 1
ATOM 2191 N N . LEU A 1 322 ? -32.332 -8.072 -38.645 1.00 7.72 293 LEU A N 1
ATOM 2192 C CA . LEU A 1 322 ? -31.560 -7.295 -37.684 1.00 8.10 293 LEU A CA 1
ATOM 2193 C C . LEU A 1 322 ? -30.911 -6.078 -38.328 1.00 8.21 293 LEU A C 1
ATOM 2194 O O . LEU A 1 322 ? -30.878 -5.001 -37.733 1.00 8.40 293 LEU A O 1
ATOM 2199 N N . GLU A 1 323 ? -30.389 -6.243 -39.542 1.00 8.12 294 GLU A N 1
ATOM 2200 C CA . GLU A 1 323 ? -29.846 -5.112 -40.287 1.00 8.59 294 GLU A CA 1
ATOM 2201 C C . GLU A 1 323 ? -30.897 -4.039 -40.569 1.00 8.27 294 GLU A C 1
ATOM 2202 O O . GLU A 1 323 ? -30.615 -2.851 -40.419 1.00 8.36 294 GLU A O 1
ATOM 2208 N N . ALA A 1 324 ? -32.099 -4.451 -40.962 1.00 8.26 295 ALA A N 1
ATOM 2209 C CA . ALA A 1 324 ? -33.191 -3.502 -41.186 1.00 8.52 295 ALA A CA 1
ATOM 2210 C C . ALA A 1 324 ? -33.545 -2.738 -39.906 1.00 8.42 295 ALA A C 1
ATOM 2211 O O . ALA A 1 324 ? -33.703 -1.513 -39.927 1.00 8.86 295 ALA A O 1
ATOM 2213 N N . PHE A 1 325 ? -33.653 -3.462 -38.790 1.00 7.92 296 PHE A N 1
ATOM 2214 C CA . PHE A 1 325 ? -33.974 -2.873 -37.488 1.00 7.91 296 PHE A CA 1
ATOM 2215 C C . PHE A 1 325 ? -32.866 -1.908 -37.040 1.00 7.98 296 PHE A C 1
ATOM 2216 O O . PHE A 1 325 ? -33.129 -0.754 -36.675 1.00 8.07 296 PHE A O 1
ATOM 2224 N N . ARG A 1 326 ? -31.627 -2.381 -37.098 1.00 7.96 297 ARG A N 1
ATOM 2225 C CA . ARG A 1 326 ? -30.461 -1.570 -36.788 1.00 8.28 297 ARG A CA 1
ATOM 2226 C C . ARG A 1 326 ? -30.402 -0.293 -37.635 1.00 8.61 297 ARG A C 1
ATOM 2227 O O . ARG A 1 326 ? -30.199 0.808 -37.111 1.00 8.48 297 ARG A O 1
ATOM 2235 N N . ASP A 1 327 ? -30.556 -0.462 -38.946 1.00 8.62 298 ASP A N 1
ATOM 2236 C CA . ASP A 1 327 ? -30.412 0.638 -39.900 1.00 9.17 298 ASP A CA 1
ATOM 2237 C C . ASP A 1 327 ? -31.515 1.677 -39.780 1.00 9.18 298 ASP A C 1
ATOM 2238 O O . ASP A 1 327 ? -31.268 2.862 -40.008 1.00 9.72 298 ASP A O 1
ATOM 2243 N N . LEU A 1 328 ? -32.728 1.244 -39.444 1.00 8.89 299 LEU A N 1
ATOM 2244 C CA . LEU A 1 328 ? -33.900 2.103 -39.639 1.00 9.20 299 LEU A CA 1
ATOM 2245 C C . LEU A 1 328 ? -34.704 2.452 -38.396 1.00 9.02 299 LEU A C 1
ATOM 2246 O O . LEU A 1 328 ? -35.511 3.382 -38.424 1.00 9.43 299 LEU A O 1
ATOM 2251 N N . GLY A 1 329 ? -34.499 1.714 -37.310 1.00 8.75 300 GLY A N 1
ATOM 2252 C CA . GLY A 1 329 ? -35.310 1.901 -36.114 1.00 8.75 300 GLY A CA 1
ATOM 2253 C C . GLY A 1 329 ? -35.145 3.258 -35.457 1.00 8.81 300 GLY A C 1
ATOM 2254 O O . GLY A 1 329 ? -34.046 3.815 -35.424 1.00 9.08 300 GLY A O 1
ATOM 2255 N N . PHE A 1 330 ? -36.267 3.778 -34.964 1.00 9.07 301 PHE A N 1
ATOM 2256 C CA . PHE A 1 330 ? -36.344 4.920 -34.049 1.00 9.23 301 PHE A CA 1
ATOM 2257 C C . PHE A 1 330 ? -35.381 4.729 -32.877 1.00 9.17 301 PHE A C 1
ATOM 2258 O O . PHE A 1 330 ? -35.220 3.611 -32.373 1.00 8.90 301 PHE A O 1
ATOM 2266 N N . ARG A 1 331 ? -34.761 5.823 -32.436 1.00 9.04 302 ARG A N 1
ATOM 2267 C CA . ARG A 1 331 ? -33.819 5.815 -31.315 1.00 9.17 302 ARG A CA 1
ATOM 2268 C C . ARG A 1 331 ? -34.071 6.986 -30.350 1.00 9.23 302 ARG A C 1
ATOM 2269 O O . ARG A 1 331 ? -33.137 7.510 -29.730 1.00 9.32 302 ARG A O 1
ATOM 2277 N N . GLY A 1 332 ? -35.342 7.375 -30.240 1.00 9.21 303 GLY A N 1
ATOM 2278 C CA . GLY A 1 332 ? -35.796 8.367 -29.266 1.00 9.56 303 GLY A CA 1
ATOM 2279 C C . GLY A 1 332 ? -36.326 7.679 -28.018 1.00 9.58 303 GLY A C 1
ATOM 2280 O O . GLY A 1 332 ? -35.698 6.748 -27.512 1.00 10.19 303 GLY A O 1
ATOM 2281 N N . ASN A 1 333 ? -37.482 8.126 -27.523 1.00 9.61 304 ASN A N 1
ATOM 2282 C CA . ASN A 1 333 ? -38.144 7.532 -26.354 1.00 9.82 304 ASN A CA 1
ATOM 2283 C C . ASN A 1 333 ? -37.958 6.016 -26.329 1.00 9.37 304 ASN A C 1
ATOM 2284 O O . ASN A 1 333 ? -38.420 5.327 -27.238 1.00 9.04 304 ASN A O 1
ATOM 2289 N N . ARG A 1 334 ? -37.289 5.512 -25.289 1.00 9.37 305 ARG A N 1
ATOM 2290 C CA . ARG A 1 334 ? -36.971 4.079 -25.191 1.00 9.58 305 ARG A CA 1
ATOM 2291 C C . ARG A 1 334 ? -38.206 3.184 -25.210 1.00 9.87 305 ARG A C 1
ATOM 2292 O O . ARG A 1 334 ? -38.118 1.998 -25.550 1.00 10.49 305 ARG A O 1
ATOM 2300 N N . GLN A 1 335 ? -39.358 3.741 -24.844 1.00 9.76 306 GLN A N 1
ATOM 2301 C CA . GLN A 1 335 ? -40.610 2.991 -24.850 1.00 10.15 306 GLN A CA 1
ATOM 2302 C C . GLN A 1 335 ? -41.176 2.779 -26.260 1.00 9.65 306 GLN A C 1
ATOM 2303 O O . GLN A 1 335 ? -42.169 2.075 -26.429 1.00 9.91 306 GLN A O 1
ATOM 2309 N N . LYS A 1 336 ? -40.544 3.384 -27.266 1.00 9.38 307 LYS A N 1
ATOM 2310 C CA . LYS A 1 336 ? -41.015 3.282 -28.652 1.00 9.60 307 LYS A CA 1
ATOM 2311 C C . LYS A 1 336 ? -39.907 2.804 -29.602 1.00 8.98 307 LYS A C 1
ATOM 2312 O O . LYS A 1 336 ? -39.911 3.117 -30.795 1.00 8.97 307 LYS A O 1
ATOM 2318 N N . CYS A 1 337 ? -38.968 2.030 -29.061 1.00 8.35 308 CYS A N 1
ATOM 2319 C CA . CYS A 1 337 ? -37.814 1.563 -29.833 1.00 8.08 308 CYS A CA 1
ATOM 2320 C C . CYS A 1 337 ? -37.811 0.075 -30.183 1.00 7.60 308 CYS A C 1
ATOM 2321 O O . CYS A 1 337 ? -36.979 -0.347 -30.983 1.00 7.55 308 CYS A O 1
ATOM 2324 N N . ARG A 1 338 ? -38.714 -0.714 -29.602 1.00 7.21 309 ARG A N 1
ATOM 2325 C CA . ARG A 1 338 ? -38.799 -2.123 -29.992 1.00 7.21 309 ARG A CA 1
ATOM 2326 C C . ARG A 1 338 ? -39.196 -2.225 -31.465 1.00 7.08 309 ARG A C 1
ATOM 2327 O O . ARG A 1 338 ? -39.852 -1.327 -32.001 1.00 7.34 309 ARG A O 1
ATOM 2335 N N . MET A 1 339 ? -38.808 -3.322 -32.112 1.00 7.03 310 MET A N 1
ATOM 2336 C CA . MET A 1 339 ? -38.977 -3.466 -33.557 1.00 7.19 310 MET A CA 1
ATOM 2337 C C . MET A 1 339 ? -40.419 -3.312 -34.041 1.00 7.38 310 MET A C 1
ATOM 2338 O O . MET A 1 339 ? -40.644 -2.818 -35.147 1.00 7.69 310 MET A O 1
ATOM 2343 N N . MET A 1 340 ? -41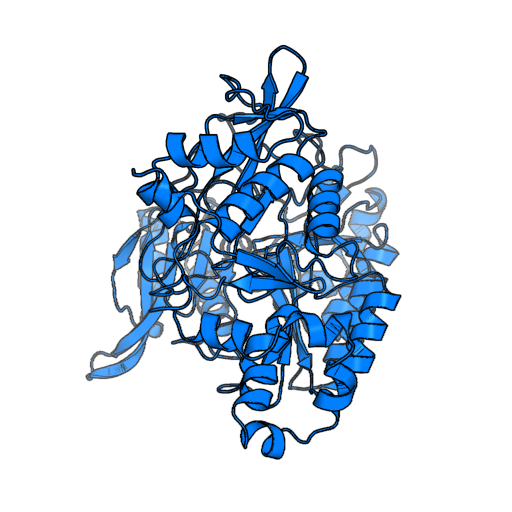.402 -3.728 -33.248 1.00 7.51 311 MET A N 1
ATOM 2344 C CA . MET A 1 340 ? -42.791 -3.579 -33.697 1.00 7.95 311 MET A CA 1
ATOM 2345 C C . MET A 1 340 ? -43.134 -2.124 -34.035 1.00 8.03 311 MET A C 1
ATOM 2346 O O . MET A 1 340 ? -43.942 -1.868 -34.929 1.00 8.05 311 MET A O 1
ATOM 2351 N N . TRP A 1 341 ? -42.532 -1.173 -33.320 1.00 8.04 312 TRP A N 1
ATOM 2352 C CA . TRP A 1 341 ? -42.769 0.244 -33.616 1.00 8.84 312 TRP A CA 1
ATOM 2353 C C . TRP A 1 341 ? -42.286 0.630 -35.017 1.00 9.12 312 TRP A C 1
ATOM 2354 O O . TRP A 1 341 ? -42.904 1.471 -35.677 1.00 9.58 312 TRP A O 1
ATOM 2365 N N . LEU A 1 342 ? -41.192 0.023 -35.473 1.00 8.93 313 LEU A N 1
ATOM 2366 C CA . LEU A 1 342 ? -40.707 0.228 -36.838 1.00 9.31 313 LEU A CA 1
ATOM 2367 C C . LEU A 1 342 ? -41.657 -0.392 -37.857 1.00 9.39 313 LEU A C 1
ATOM 2368 O O . LEU A 1 342 ? -41.933 0.195 -38.912 1.00 9.97 313 LEU A O 1
ATOM 2373 N N . ILE A 1 343 ? -42.152 -1.585 -37.536 1.00 9.38 314 ILE A N 1
ATOM 2374 C CA . ILE A 1 343 ? -43.103 -2.276 -38.393 1.00 10.19 314 ILE A CA 1
ATOM 2375 C C . ILE A 1 343 ? -44.381 -1.448 -38.533 1.00 10.75 314 ILE A C 1
ATOM 2376 O O . ILE A 1 343 ? -44.918 -1.321 -39.634 1.00 11.41 314 ILE A O 1
ATOM 2381 N N . ASP A 1 344 ? -44.849 -0.856 -37.440 1.00 11.17 315 ASP A N 1
ATOM 2382 C CA . ASP A 1 344 ? -46.018 0.016 -37.526 1.00 12.30 315 ASP A CA 1
ATOM 2383 C C . ASP A 1 344 ? -45.758 1.284 -38.338 1.00 12.44 315 ASP A C 1
ATOM 2384 O O . ASP A 1 344 ? -46.637 1.727 -39.087 1.00 13.13 315 ASP A O 1
ATOM 2389 N N . GLU A 1 345 ? -44.561 1.853 -38.208 1.00 11.89 316 GLU A N 1
ATOM 2390 C CA . GLU A 1 345 ? -44.206 3.069 -38.947 1.00 12.36 316 GLU A CA 1
ATOM 2391 C C . GLU A 1 345 ? -44.115 2.838 -40.461 1.00 12.37 316 GLU A C 1
ATOM 2392 O O . GLU A 1 345 ? -44.602 3.652 -41.253 1.00 12.99 316 GLU A O 1
ATOM 2398 N N . LEU A 1 346 ? -43.495 1.733 -40.864 1.00 12.21 317 LEU A N 1
ATOM 2399 C CA . LEU A 1 346 ? -43.319 1.431 -42.285 1.00 12.40 317 LEU A CA 1
ATOM 2400 C C . LEU A 1 346 ? -44.489 0.658 -42.871 1.00 12.24 317 LEU A C 1
ATOM 2401 O O . LEU A 1 346 ? -44.670 0.624 -44.093 1.00 12.57 317 LEU A O 1
ATOM 2406 N N . GLY A 1 347 ? -45.282 0.045 -41.998 1.00 12.13 318 GLY A N 1
ATOM 2407 C CA . GLY A 1 347 ? -46.235 -0.976 -42.407 1.00 12.13 318 GLY A CA 1
ATOM 2408 C C . GLY A 1 347 ? -45.479 -2.280 -42.588 1.00 12.35 318 GLY A C 1
ATOM 2409 O O . GLY A 1 347 ? -44.287 -2.272 -42.909 1.00 12.01 318 GLY A O 1
ATOM 2410 N N . VAL A 1 348 ? -46.163 -3.398 -42.385 1.00 12.59 319 VAL A N 1
ATOM 2411 C CA . VAL A 1 348 ? -45.494 -4.693 -42.470 1.00 13.22 319 VAL A CA 1
ATOM 2412 C C . VAL A 1 348 ? -44.906 -4.937 -43.873 1.00 13.20 319 VAL A C 1
ATOM 2413 O O . VAL A 1 348 ? -43.798 -5.461 -43.989 1.00 13.08 319 VAL A O 1
ATOM 2417 N N . GLU A 1 349 ? -45.619 -4.524 -44.922 1.00 13.35 320 GLU A N 1
ATOM 2418 C CA . GLU A 1 349 ? -45.107 -4.645 -46.293 1.00 13.88 320 GLU A CA 1
ATOM 2419 C C . GLU A 1 349 ? -43.865 -3.788 -46.539 1.00 13.39 320 GLU A C 1
ATOM 2420 O O . GLU A 1 349 ? -42.915 -4.229 -47.189 1.00 13.63 320 GLU A O 1
ATOM 2426 N N . GLY A 1 350 ? -43.875 -2.564 -46.015 1.00 12.82 321 GLY A N 1
ATOM 2427 C CA . GLY A 1 350 ? -42.714 -1.683 -46.082 1.00 12.31 321 GLY A CA 1
ATOM 2428 C C . GLY A 1 350 ? -41.511 -2.275 -45.367 1.00 11.65 321 GLY A C 1
ATOM 2429 O O . GLY A 1 350 ? -40.399 -2.250 -45.892 1.00 11.56 321 GLY A O 1
ATOM 2430 N N . PHE A 1 351 ? -41.738 -2.822 -44.173 1.00 10.93 322 PHE A N 1
ATOM 2431 C CA . PHE A 1 351 ? -40.676 -3.502 -43.437 1.00 10.63 322 PHE A CA 1
ATOM 2432 C C . PHE A 1 351 ? -40.183 -4.738 -44.191 1.00 10.13 322 PHE A C 1
ATOM 2433 O O . PHE A 1 351 ? -38.976 -4.950 -44.320 1.00 10.01 322 PHE A O 1
ATOM 2441 N N . ARG A 1 352 ? -41.117 -5.534 -44.709 1.00 10.05 323 ARG A N 1
ATOM 2442 C CA . ARG A 1 352 ? -40.768 -6.725 -45.485 1.00 9.98 323 ARG A CA 1
ATOM 2443 C C . ARG A 1 352 ? -39.828 -6.397 -46.647 1.00 9.96 323 ARG A C 1
ATOM 2444 O O . ARG A 1 352 ? -38.868 -7.131 -46.902 1.00 10.24 323 ARG A O 1
ATOM 2452 N N . ALA A 1 353 ? -40.099 -5.292 -47.344 1.00 10.17 324 ALA A N 1
ATOM 2453 C CA . ALA A 1 353 ? -39.268 -4.877 -48.471 1.00 10.24 324 ALA A CA 1
ATOM 2454 C C . ALA A 1 353 ? -37.837 -4.580 -48.025 1.00 10.29 324 ALA A C 1
ATOM 2455 O O . ALA A 1 353 ? -36.879 -4.849 -48.754 1.00 10.24 324 ALA A O 1
ATOM 2457 N N . GLU A 1 354 ? -37.696 -4.033 -46.818 1.00 10.37 325 GLU A N 1
ATOM 2458 C CA . GLU A 1 354 ? -36.381 -3.753 -46.252 1.00 10.63 325 GLU A CA 1
ATOM 2459 C C . GLU A 1 354 ? -35.613 -5.025 -45.904 1.00 10.49 325 GLU A C 1
ATOM 2460 O O . GLU A 1 354 ? -34.392 -5.075 -46.051 1.00 10.77 325 GLU A O 1
ATOM 2466 N N . VAL A 1 355 ? -36.334 -6.045 -45.444 1.00 10.20 326 VAL A N 1
ATOM 2467 C CA . VAL A 1 355 ? -35.735 -7.351 -45.177 1.00 10.15 326 VAL A CA 1
ATOM 2468 C C . VAL A 1 355 ? -35.285 -7.981 -46.499 1.00 10.45 326 VAL A C 1
ATOM 2469 O O . VAL A 1 355 ? -34.146 -8.425 -46.640 1.00 10.06 326 VAL A O 1
ATOM 2473 N N . GLU A 1 356 ? -36.190 -7.977 -47.471 1.00 10.79 327 GLU A N 1
ATOM 2474 C CA . GLU A 1 356 ? -35.941 -8.565 -48.783 1.00 11.84 327 GLU A CA 1
ATOM 2475 C C . GLU A 1 356 ? -34.695 -7.989 -49.461 1.00 12.17 327 GLU A C 1
ATOM 2476 O O . GLU A 1 356 ? -33.892 -8.737 -50.024 1.00 12.24 327 GLU A O 1
ATOM 2482 N N . LYS A 1 357 ? -34.513 -6.671 -49.394 1.00 12.23 328 LYS A N 1
ATOM 2483 C CA . LYS A 1 357 ? -33.354 -6.068 -50.059 1.00 13.21 328 LYS A CA 1
ATOM 2484 C C . LYS A 1 357 ? -32.026 -6.433 -49.389 1.00 12.96 328 LYS A C 1
ATOM 2485 O O . LYS A 1 357 ? -30.962 -6.276 -49.989 1.00 13.27 328 LYS A O 1
ATOM 2491 N N . ARG A 1 358 ? -32.103 -6.936 -48.157 1.00 12.50 329 ARG A N 1
ATOM 2492 C CA . ARG A 1 358 ? -30.921 -7.328 -47.391 1.00 12.39 329 ARG A CA 1
ATOM 2493 C C . ARG A 1 358 ? -30.659 -8.842 -47.419 1.00 12.63 329 ARG A C 1
ATOM 2494 O O . ARG A 1 358 ? -29.717 -9.331 -46.784 1.00 13.04 329 ARG A O 1
ATOM 2502 N N . MET A 1 359 ? -31.490 -9.578 -48.149 1.00 12.51 330 MET A N 1
ATOM 2503 C CA . MET A 1 359 ? -31.277 -11.013 -48.345 1.00 12.97 330 MET A CA 1
ATOM 2504 C C . MET A 1 359 ? -30.277 -11.250 -49.472 1.00 13.96 330 MET A C 1
ATOM 2505 O O . MET A 1 359 ? -30.191 -10.438 -50.395 1.00 13.78 330 MET A O 1
ATOM 2510 N N . PRO A 1 360 ? -29.512 -12.360 -49.406 1.00 15.06 331 PRO A N 1
ATOM 2511 C CA . PRO A 1 360 ? -28.676 -12.734 -50.549 1.00 16.17 331 PRO A CA 1
ATOM 2512 C C . PRO A 1 360 ? -29.525 -12.869 -51.813 1.00 16.86 331 PRO A C 1
ATOM 2513 O O . PRO A 1 360 ? -30.617 -13.448 -51.773 1.00 17.13 331 PRO A O 1
ATOM 2517 N N . GLN A 1 361 ? -29.031 -12.300 -52.912 1.00 17.83 332 GLN A N 1
ATOM 2518 C CA . GLN A 1 361 ? -29.756 -12.247 -54.190 1.00 18.60 332 GLN A CA 1
ATOM 2519 C C . GLN A 1 361 ? -31.132 -11.576 -54.061 1.00 18.83 332 GLN A C 1
ATOM 2520 O O . GLN A 1 361 ? -31.984 -11.710 -54.943 1.00 18.70 332 GLN A O 1
ATOM 2526 N N . GLN A 1 362 ? -31.326 -10.858 -52.952 1.00 18.87 333 GLN A N 1
ATOM 2527 C CA . GLN A 1 362 ? -32.541 -10.083 -52.677 1.00 19.44 333 GLN A CA 1
ATOM 2528 C C . GLN A 1 362 ? -33.824 -10.900 -52.855 1.00 19.26 333 GLN A C 1
ATOM 2529 O O . GLN A 1 362 ? -34.835 -10.399 -53.357 1.00 19.86 333 GLN A O 1
ATOM 2535 N N . GLN A 1 363 ? -33.769 -12.161 -52.429 1.00 18.97 334 GLN A N 1
ATOM 2536 C CA . GLN A 1 363 ? -34.903 -13.067 -52.562 1.00 18.83 334 GLN A CA 1
ATOM 2537 C C . GLN A 1 363 ? -35.515 -13.441 -51.209 1.00 17.59 334 GLN A C 1
ATOM 2538 O O . GLN A 1 363 ? -34.818 -13.860 -50.278 1.00 17.80 334 GLN A O 1
ATOM 2544 N N . LEU A 1 364 ? -36.829 -13.261 -51.121 1.00 16.03 335 LEU A N 1
ATOM 2545 C CA . LEU A 1 364 ? -37.598 -13.594 -49.930 1.00 14.02 335 LEU A CA 1
ATOM 2546 C C . LEU A 1 364 ? -38.982 -14.067 -50.354 1.00 13.23 335 LEU A C 1
ATOM 2547 O O . LEU A 1 364 ? -39.838 -13.263 -50.727 1.00 13.13 335 LEU A O 1
ATOM 2552 N N . GLU A 1 365 ? -39.194 -15.377 -50.309 1.00 11.91 336 GLU A N 1
ATOM 2553 C CA . GLU A 1 365 ? -40.465 -15.967 -50.715 1.00 11.63 336 GLU A CA 1
ATOM 2554 C C . GLU A 1 365 ? -41.590 -15.595 -49.753 1.00 10.85 336 GLU A C 1
ATOM 2555 O O . GLU A 1 365 ? -41.347 -15.299 -48.576 1.00 10.37 336 GLU A O 1
ATOM 2561 N N . ARG A 1 366 ? -42.817 -15.602 -50.266 1.00 10.51 337 ARG A N 1
ATOM 2562 C CA . ARG A 1 366 ? -44.008 -15.387 -49.450 1.00 10.56 337 ARG A CA 1
ATOM 2563 C C . ARG A 1 366 ? -44.267 -16.586 -48.534 1.00 10.28 337 ARG A C 1
ATOM 2564 O O . ARG A 1 366 ? -43.779 -17.690 -48.786 1.00 10.05 337 ARG A O 1
ATOM 2572 N N . ALA A 1 367 ? -45.025 -16.364 -47.462 1.00 10.53 338 ALA A N 1
ATOM 2573 C CA . ALA A 1 367 ? -45.312 -17.426 -46.501 1.00 11.08 338 ALA A CA 1
ATOM 2574 C C . ALA A 1 367 ? -46.006 -18.608 -47.166 1.00 11.88 338 ALA A C 1
ATOM 2575 O O . ALA A 1 367 ? -46.768 -18.437 -48.129 1.00 12.03 338 ALA A O 1
ATOM 2577 N N . SER A 1 368 ? -45.726 -19.807 -46.663 1.00 12.79 339 SER A N 1
ATOM 2578 C CA . SER A 1 368 ? -46.468 -20.994 -47.063 1.00 14.11 339 SER A CA 1
ATOM 2579 C C . SER A 1 368 ? -47.871 -20.902 -46.486 1.00 15.20 339 SER A C 1
ATOM 2580 O O . SER A 1 368 ? -48.030 -20.459 -45.346 1.00 15.03 339 SER A O 1
ATOM 2583 N N . PRO A 1 369 ? -48.893 -21.308 -47.273 1.00 16.52 340 PRO A N 1
ATOM 2584 C CA . PRO A 1 369 ? -50.291 -21.266 -46.836 1.00 17.44 340 PRO A CA 1
ATOM 2585 C C . PRO A 1 369 ? -50.526 -21.965 -45.499 1.00 17.59 340 PRO A C 1
ATOM 2586 O O . PRO A 1 369 ? -51.341 -21.506 -44.697 1.00 18.55 340 PRO A O 1
ATOM 2590 N N . GLU A 1 370 ? -49.815 -23.065 -45.274 1.00 17.67 341 GLU A N 1
ATOM 2591 C CA . GLU A 1 370 ? -49.931 -23.832 -44.042 1.00 17.60 341 GLU A CA 1
ATOM 2592 C C . GLU A 1 370 ? -48.554 -24.061 -43.431 1.00 16.44 341 GLU A C 1
ATOM 2593 O O . GLU A 1 370 ? -47.549 -24.133 -44.145 1.00 16.49 341 GLU A O 1
ATOM 2599 N N . ASP A 1 371 ? -48.514 -24.167 -42.107 1.00 14.99 342 ASP A N 1
ATOM 2600 C CA . ASP A 1 371 ? -47.305 -24.607 -41.420 1.00 13.59 342 ASP A CA 1
ATOM 2601 C C . ASP A 1 371 ? -47.514 -26.007 -40.835 1.00 12.63 342 ASP A C 1
ATOM 2602 O O . ASP A 1 371 ? -48.590 -26.601 -40.976 1.00 12.60 342 ASP A O 1
ATOM 2607 N N . LEU A 1 372 ? -46.481 -26.534 -40.192 1.00 11.37 343 LEU A N 1
ATOM 2608 C CA . LEU A 1 372 ? -46.485 -27.911 -39.723 1.00 10.81 343 LEU A CA 1
ATOM 2609 C C . LEU A 1 372 ? -47.047 -28.080 -38.316 1.00 10.53 343 LEU A C 1
ATOM 2610 O O . LEU A 1 372 ? -47.226 -29.204 -37.852 1.00 11.21 343 LEU A O 1
ATOM 2615 N N . VAL A 1 373 ? -47.313 -26.965 -37.640 1.00 9.97 344 VAL A N 1
ATOM 2616 C CA . VAL A 1 373 ? -47.837 -26.994 -36.274 1.00 10.36 344 VAL A CA 1
ATOM 2617 C C . VAL A 1 373 ? -49.320 -27.367 -36.314 1.00 10.96 344 VAL A C 1
ATOM 2618 O O . VAL A 1 373 ? -50.119 -26.702 -36.974 1.00 11.97 344 VAL A O 1
ATOM 2622 N N . GLN A 1 374 ? -49.670 -28.446 -35.624 1.00 11.38 345 GLN A N 1
ATOM 2623 C CA . GLN A 1 374 ? -51.043 -28.931 -35.586 1.00 12.68 345 GLN A CA 1
ATOM 2624 C C . GLN A 1 374 ? -51.830 -28.136 -34.554 1.00 12.45 345 GLN A C 1
ATOM 2625 O O . GLN A 1 374 ? -51.459 -28.110 -33.381 1.00 12.59 345 GLN A O 1
ATOM 2631 N N . LYS A 1 375 ? -52.912 -27.494 -34.980 1.00 12.55 346 LYS A N 1
ATOM 2632 C CA . LYS A 1 375 ? -53.737 -26.718 -34.054 1.00 13.00 346 LYS A CA 1
ATOM 2633 C C . LYS A 1 375 ? -54.527 -27.603 -33.087 1.00 12.07 346 LYS A C 1
ATOM 2634 O O . LYS A 1 375 ? -54.850 -27.183 -31.977 1.00 12.16 346 LYS A O 1
ATOM 2640 N N . GLN A 1 376 ? -54.814 -28.833 -33.504 1.00 11.30 347 GLN A N 1
ATOM 2641 C CA . GLN A 1 376 ? -55.394 -29.817 -32.599 1.00 11.25 347 GLN A CA 1
ATOM 2642 C C . GLN A 1 376 ? -54.278 -30.365 -31.716 1.00 10.85 347 GLN A C 1
ATOM 2643 O O . GLN A 1 376 ? -53.541 -31.276 -32.106 1.00 10.73 347 GLN A O 1
ATOM 2649 N N . TRP A 1 377 ? -54.143 -29.779 -30.529 1.00 11.01 348 TRP A N 1
ATOM 2650 C CA . TRP A 1 377 ? -53.063 -30.140 -29.621 1.00 11.57 348 TRP A CA 1
ATOM 2651 C C . TRP A 1 377 ? -53.365 -29.690 -28.205 1.00 12.43 348 TRP A C 1
ATOM 2652 O O . TRP A 1 377 ? -53.972 -28.630 -27.995 1.00 13.87 348 TRP A O 1
ATOM 2663 N N . GLU A 1 378 ? -52.944 -30.524 -27.256 1.00 12.84 349 GLU A N 1
ATOM 2664 C CA . GLU A 1 378 ? -52.986 -30.230 -25.829 1.00 13.47 349 GLU A CA 1
ATOM 2665 C C . GLU A 1 378 ? -51.538 -30.134 -25.348 1.00 12.66 349 GLU A C 1
ATOM 2666 O O . GLU A 1 378 ? -50.792 -31.099 -25.459 1.00 12.64 349 GLU A O 1
ATOM 2672 N N . ARG A 1 379 ? -51.152 -28.968 -24.831 1.00 12.31 350 ARG A N 1
ATOM 2673 C CA . ARG A 1 379 ? -49.810 -28.771 -24.275 1.00 12.01 350 ARG A CA 1
ATOM 2674 C C . ARG A 1 379 ? -49.488 -29.897 -23.301 1.00 11.63 350 ARG A C 1
ATOM 2675 O O . ARG A 1 379 ? -50.288 -30.203 -22.415 1.00 12.26 350 ARG A O 1
ATOM 2683 N N . ARG A 1 380 ? -48.327 -30.515 -23.472 1.00 10.92 351 ARG A N 1
ATOM 2684 C CA . ARG A 1 380 ? -47.965 -31.653 -22.642 1.00 11.07 351 ARG A CA 1
ATOM 2685 C C . ARG A 1 380 ? -47.085 -31.278 -21.463 1.00 10.69 351 ARG A C 1
ATOM 2686 O O . ARG A 1 380 ? -46.146 -30.485 -21.583 1.00 9.87 351 ARG A O 1
ATOM 2694 N N . ASP A 1 381 ? -47.408 -31.864 -20.318 1.00 10.33 352 ASP A N 1
ATOM 2695 C CA . ASP A 1 381 ? -46.574 -31.788 -19.127 1.00 10.42 352 ASP A CA 1
ATOM 2696 C C . ASP A 1 381 ? -45.248 -32.474 -19.465 1.00 10.38 352 ASP A C 1
ATOM 2697 O O . ASP A 1 381 ? -45.243 -33.564 -20.038 1.00 12.08 352 ASP A O 1
ATOM 2702 N N . TYR A 1 382 ? -44.130 -31.810 -19.185 1.00 9.35 353 TYR A N 1
ATOM 2703 C CA . TYR A 1 382 ? -42.803 -32.411 -19.383 1.00 8.82 353 TYR A CA 1
ATOM 2704 C C . TYR A 1 382 ? -42.165 -32.816 -18.058 1.00 8.65 353 TYR A C 1
ATOM 2705 O O . TYR A 1 382 ? -41.109 -33.436 -18.044 1.00 8.73 353 TYR A O 1
ATOM 2714 N N . LEU A 1 383 ? -42.790 -32.454 -16.943 1.00 8.87 354 LEU A N 1
ATOM 2715 C CA . LEU A 1 383 ? -42.274 -32.895 -15.655 1.00 8.95 354 LEU A CA 1
ATOM 2716 C C . LEU A 1 383 ? -42.558 -34.381 -15.494 1.00 8.92 354 LEU A C 1
ATOM 2717 O O . LEU A 1 383 ? -43.542 -34.898 -16.039 1.00 9.73 354 LEU A O 1
ATOM 2722 N N . GLY A 1 384 ? -41.684 -35.072 -14.772 1.00 8.59 355 GLY A N 1
ATOM 2723 C CA . GLY A 1 384 ? -41.813 -36.515 -14.593 1.00 9.14 355 GLY A CA 1
ATOM 2724 C C . GLY A 1 384 ? -41.013 -37.285 -15.623 1.00 9.07 355 GLY A C 1
ATOM 2725 O O . GLY A 1 384 ? -40.231 -36.704 -16.380 1.00 8.75 355 GLY A O 1
ATOM 2726 N N . VAL A 1 385 ? -41.226 -38.598 -15.658 1.00 9.75 356 VAL A N 1
ATOM 2727 C CA . VAL A 1 385 ? -40.463 -39.492 -16.522 1.00 10.35 356 VAL A CA 1
ATOM 2728 C C . VAL A 1 385 ? -41.214 -39.738 -17.825 1.00 10.42 356 VAL A C 1
ATOM 2729 O O . VAL A 1 385 ? -42.393 -40.104 -17.811 1.00 10.97 356 VAL A O 1
ATOM 2733 N N . HIS A 1 386 ? -40.524 -39.546 -18.947 1.00 10.27 357 HIS A N 1
ATOM 2734 C CA . HIS A 1 386 ? -41.127 -39.696 -20.270 1.00 10.81 357 HIS A CA 1
ATOM 2735 C C . HIS A 1 386 ? -40.202 -40.470 -21.191 1.00 11.11 357 HIS A C 1
ATOM 2736 O O . HIS A 1 386 ? -38.998 -40.249 -21.175 1.00 10.92 357 HIS A O 1
ATOM 2743 N N . PRO A 1 387 ? -40.763 -41.388 -22.004 1.00 11.62 358 PRO A N 1
ATOM 2744 C CA . PRO A 1 387 ? -39.911 -42.108 -22.951 1.00 11.87 358 PRO A CA 1
ATOM 2745 C C . PRO A 1 387 ? -39.410 -41.207 -24.080 1.00 11.95 358 PRO A C 1
ATOM 2746 O O . PRO A 1 387 ? -40.157 -40.358 -24.573 1.00 12.79 358 PRO A O 1
ATOM 2750 N N . GLN A 1 388 ? -38.155 -41.393 -24.471 1.00 11.49 359 GLN A N 1
ATOM 2751 C CA . GLN A 1 388 ? -37.595 -40.685 -25.616 1.00 11.58 359 GLN A CA 1
ATOM 2752 C C . GLN A 1 388 ? -37.871 -41.450 -26.900 1.00 12.09 359 GLN A C 1
ATOM 2753 O O . GLN A 1 388 ? -38.283 -42.615 -26.871 1.00 12.76 359 GLN A O 1
ATOM 2759 N N . LYS A 1 389 ? -37.632 -40.799 -28.034 1.00 12.84 360 LYS A N 1
ATOM 2760 C CA . LYS A 1 389 ? -37.783 -41.471 -29.322 1.00 13.81 360 LYS A CA 1
ATOM 2761 C C . LYS A 1 389 ? -36.720 -42.558 -29.519 1.00 14.06 360 LYS A C 1
ATOM 2762 O O . LYS A 1 389 ? -36.920 -43.498 -30.292 1.00 14.76 360 LYS A O 1
ATOM 2768 N N . GLN A 1 390 ? -35.602 -42.428 -28.808 1.00 13.71 361 GLN A N 1
ATOM 2769 C CA . GLN A 1 390 ? -34.560 -43.452 -28.801 1.00 13.84 361 GLN A CA 1
ATOM 2770 C C . GLN A 1 390 ? -34.976 -44.575 -27.856 1.00 14.09 361 GLN A C 1
ATOM 2771 O O . GLN A 1 390 ? -35.088 -44.371 -26.643 1.00 14.31 361 GLN A O 1
ATOM 2777 N N . GLU A 1 391 ? -35.205 -45.761 -28.416 1.00 14.34 362 GLU A N 1
ATOM 2778 C CA . GLU A 1 391 ? -35.691 -46.900 -27.644 1.00 14.71 362 GLU A CA 1
ATOM 2779 C C . GLU A 1 391 ? -34.774 -47.224 -26.467 1.00 13.93 362 GLU A C 1
ATOM 2780 O O . GLU A 1 391 ? -33.555 -47.282 -26.617 1.00 14.18 362 GLU A O 1
ATOM 2786 N N . GLY A 1 392 ? -35.385 -47.414 -25.300 1.00 13.42 363 GLY A N 1
ATOM 2787 C CA . GLY A 1 392 ? -34.657 -47.755 -24.081 1.00 12.59 363 GLY A CA 1
ATOM 2788 C C . GLY A 1 392 ? -34.197 -46.562 -23.263 1.00 11.64 363 GLY A C 1
ATOM 2789 O O . GLY A 1 392 ? -33.497 -46.735 -22.264 1.00 11.48 363 GLY A O 1
ATOM 2790 N N . TYR A 1 393 ? -34.572 -45.357 -23.701 1.00 11.01 364 TYR A N 1
ATOM 2791 C CA . TYR A 1 393 ? -34.188 -44.112 -23.026 1.00 10.18 364 TYR A CA 1
ATOM 2792 C C . TYR A 1 393 ? -35.383 -43.274 -22.621 1.00 10.01 364 TYR A C 1
ATOM 2793 O O . TYR A 1 393 ? -36.417 -43.269 -23.292 1.00 9.95 364 TYR A O 1
ATOM 2802 N N . SER A 1 394 ? -35.214 -42.576 -21.500 1.00 9.39 365 SER A N 1
ATOM 2803 C CA . SER A 1 394 ? -36.213 -41.664 -20.965 1.00 8.94 365 SER A CA 1
ATOM 2804 C C . SER A 1 394 ? -35.572 -40.327 -20.635 1.00 8.21 365 SER A C 1
ATOM 2805 O O . SER A 1 394 ? -34.360 -40.243 -20.459 1.00 8.23 365 SER A O 1
ATOM 2808 N N . PHE A 1 395 ? -36.399 -39.286 -20.561 1.00 7.78 366 PHE A N 1
ATOM 2809 C CA . PHE A 1 395 ? -35.990 -38.044 -19.925 1.00 7.53 366 PHE A CA 1
ATOM 2810 C C . PHE A 1 395 ? -36.788 -37.840 -18.646 1.00 7.39 366 PHE A C 1
ATOM 2811 O O . PHE A 1 395 ? -37.855 -38.427 -18.460 1.00 7.43 366 PHE A O 1
ATOM 2819 N N . ILE A 1 396 ? -36.251 -37.029 -17.746 1.00 7.14 367 ILE A N 1
ATOM 2820 C CA . ILE A 1 396 ? -36.983 -36.665 -16.537 1.00 7.04 367 ILE A CA 1
ATOM 2821 C C . ILE A 1 396 ? -37.038 -35.152 -16.413 1.00 6.65 367 ILE A C 1
ATOM 2822 O O . ILE A 1 396 ? -36.009 -34.479 -16.505 1.00 7.01 367 ILE A O 1
ATOM 2827 N N . GLY A 1 397 ? -38.247 -34.628 -16.237 1.00 6.51 368 GLY A N 1
ATOM 2828 C CA . GLY A 1 397 ? -38.431 -33.213 -15.929 1.00 6.57 368 GLY A CA 1
ATOM 2829 C C . GLY A 1 397 ? -38.525 -33.034 -14.429 1.00 6.38 368 GLY A C 1
ATOM 2830 O O . GLY A 1 397 ? -39.308 -33.716 -13.755 1.00 6.72 368 GLY A O 1
ATOM 2831 N N . LEU A 1 398 ? -37.710 -32.120 -13.911 1.00 6.61 369 LEU A N 1
ATOM 2832 C CA . LEU A 1 398 ? -37.651 -31.834 -12.480 1.00 6.65 369 LEU A CA 1
ATOM 2833 C C . LEU A 1 398 ? -38.063 -30.404 -12.200 1.00 6.53 369 LEU A C 1
ATOM 2834 O O . LEU A 1 398 ? -37.619 -29.467 -12.875 1.00 6.65 369 LEU A O 1
ATOM 2839 N N . HIS A 1 399 ? -38.923 -30.247 -11.202 1.00 6.28 370 HIS A N 1
ATOM 2840 C CA . HIS A 1 399 ? -39.374 -28.932 -10.782 1.00 6.66 370 HIS A CA 1
ATOM 2841 C C . HIS A 1 399 ? -38.319 -28.234 -9.931 1.00 6.48 370 HIS A C 1
ATOM 2842 O O . HIS A 1 399 ? -37.836 -28.782 -8.935 1.00 6.75 370 HIS A O 1
ATOM 2849 N N . ILE A 1 400 ? -37.958 -27.025 -10.346 1.00 6.05 371 ILE A N 1
ATOM 2850 C CA . ILE A 1 400 ? -37.033 -26.190 -9.592 1.00 6.30 371 ILE A CA 1
ATOM 2851 C C . ILE A 1 400 ? -37.871 -25.053 -9.012 1.00 6.33 371 ILE A C 1
ATOM 2852 O O . ILE A 1 400 ? -38.300 -24.172 -9.759 1.00 5.99 371 ILE A O 1
ATOM 2857 N N . PRO A 1 401 ? -38.156 -25.080 -7.695 1.00 6.54 372 PRO A N 1
ATOM 2858 C CA . PRO A 1 401 ? -39.045 -24.051 -7.137 1.00 6.73 372 PRO A CA 1
ATOM 2859 C C . PRO A 1 401 ? -38.574 -22.636 -7.469 1.00 6.77 372 PRO A C 1
ATOM 2860 O O . PRO A 1 401 ? -37.455 -22.249 -7.129 1.00 6.75 372 PRO A O 1
ATOM 2864 N N . VAL A 1 402 ? -39.437 -21.898 -8.166 1.00 6.77 373 VAL A N 1
ATOM 2865 C CA . VAL A 1 402 ? -39.169 -20.540 -8.675 1.00 7.26 373 VAL A CA 1
ATOM 2866 C C . VAL A 1 402 ? -37.791 -20.337 -9.320 1.00 6.85 373 VAL A C 1
ATOM 2867 O O . VAL A 1 402 ? -37.261 -19.233 -9.320 1.00 7.09 373 VAL A O 1
ATOM 2871 N N . GLY A 1 403 ? -37.238 -21.405 -9.888 1.00 6.47 374 GLY A N 1
ATOM 2872 C CA . GLY A 1 403 ? -35.997 -21.330 -10.658 1.00 6.50 374 GLY A CA 1
ATOM 2873 C C . GLY A 1 403 ? -34.716 -21.077 -9.879 1.00 6.31 374 GLY A C 1
ATOM 2874 O O . GLY A 1 403 ? -33.666 -20.894 -10.487 1.00 6.85 374 GLY A O 1
ATOM 2875 N N . ARG A 1 404 ? -34.793 -21.101 -8.546 1.00 6.46 375 ARG A N 1
ATOM 2876 C CA . ARG A 1 404 ? -33.683 -20.692 -7.686 1.00 7.16 375 ARG A CA 1
ATOM 2877 C C . ARG A 1 404 ? -32.853 -21.880 -7.211 1.00 7.41 375 ARG A C 1
ATOM 2878 O O . ARG A 1 404 ? -33.391 -22.848 -6.670 1.00 7.91 375 ARG A O 1
ATOM 2886 N N . VAL A 1 405 ? -31.541 -21.801 -7.411 1.00 7.21 376 VAL A N 1
ATOM 2887 C CA . VAL A 1 405 ? -30.637 -22.843 -6.923 1.00 7.61 376 VAL A CA 1
ATOM 2888 C C . VAL A 1 405 ? -29.428 -22.248 -6.211 1.00 7.48 376 VAL A C 1
ATOM 2889 O O . VAL A 1 405 ? -29.030 -21.104 -6.474 1.00 8.60 376 VAL A O 1
ATOM 2893 N N . GLN A 1 406 ? -28.858 -23.037 -5.301 1.00 7.56 377 GLN A N 1
ATOM 2894 C CA . GLN A 1 406 ? -27.590 -22.713 -4.659 1.00 7.50 377 GLN A CA 1
ATOM 2895 C C . GLN A 1 406 ? -26.495 -23.588 -5.274 1.00 7.44 377 GLN A C 1
ATOM 2896 O O . GLN A 1 406 ? -26.779 -24.552 -5.994 1.00 7.35 377 GLN A O 1
ATOM 2902 N N . ALA A 1 407 ? -25.243 -23.255 -4.978 1.00 7.28 378 ALA A N 1
ATOM 2903 C CA . ALA A 1 407 ? -24.100 -23.984 -5.519 1.00 7.90 378 ALA A CA 1
ATOM 2904 C C . ALA A 1 407 ? -24.184 -25.491 -5.263 1.00 7.69 378 ALA A C 1
ATOM 2905 O O . ALA A 1 407 ? -23.948 -26.289 -6.171 1.00 8.15 378 ALA A O 1
ATOM 2907 N N . ASP A 1 408 ? -24.542 -25.875 -4.038 1.00 7.97 379 ASP A N 1
ATOM 2908 C CA . ASP A 1 408 ? -24.644 -27.295 -3.694 1.00 8.73 379 ASP A CA 1
ATOM 2909 C C . ASP A 1 408 ? -25.722 -27.998 -4.528 1.00 8.46 379 ASP A C 1
ATOM 2910 O O . ASP A 1 408 ? -25.559 -29.158 -4.902 1.00 8.48 379 ASP A O 1
ATOM 2915 N N . ASP A 1 409 ? -26.825 -27.294 -4.801 1.00 8.12 380 ASP A N 1
ATOM 2916 C CA . ASP A 1 409 ? -27.913 -27.829 -5.627 1.00 7.83 380 ASP A CA 1
ATOM 2917 C C . ASP A 1 409 ? -27.438 -28.076 -7.050 1.00 7.62 380 ASP A C 1
ATOM 2918 O O . ASP A 1 409 ? -27.750 -29.108 -7.648 1.00 7.68 380 ASP A O 1
ATOM 2923 N N . MET A 1 410 ? -26.701 -27.116 -7.597 1.00 7.51 381 MET A N 1
ATOM 2924 C CA . MET A 1 410 ? -26.180 -27.232 -8.956 1.00 7.54 381 MET A CA 1
ATOM 2925 C C . MET A 1 410 ? -25.241 -28.427 -9.079 1.00 7.71 381 MET A C 1
ATOM 2926 O O . MET A 1 410 ? -25.311 -29.172 -10.055 1.00 7.71 381 MET A O 1
ATOM 2931 N N . ASP A 1 411 ? -24.363 -28.616 -8.094 1.00 7.88 382 ASP A N 1
ATOM 2932 C CA . ASP A 1 411 ? -23.471 -29.778 -8.116 1.00 7.97 382 ASP A CA 1
ATOM 2933 C C . ASP A 1 411 ? -24.248 -31.088 -8.089 1.00 8.21 382 ASP A C 1
ATOM 2934 O O . ASP A 1 411 ? -23.879 -32.051 -8.764 1.00 7.90 382 ASP A O 1
ATOM 2939 N N . GLU A 1 412 ? -25.323 -31.126 -7.312 1.00 8.27 383 GLU A N 1
ATOM 2940 C CA . GLU A 1 412 ? -26.120 -32.341 -7.214 1.00 9.08 383 GLU A CA 1
ATOM 2941 C C . GLU A 1 412 ? -26.842 -32.635 -8.528 1.00 8.82 383 GLU A C 1
ATOM 2942 O O . GLU A 1 412 ? -26.903 -33.785 -8.965 1.00 9.11 383 GLU A O 1
ATOM 2948 N N . LEU A 1 413 ? -27.377 -31.599 -9.165 1.00 8.54 384 LEU A N 1
ATOM 2949 C CA . LEU A 1 413 ? -28.024 -31.777 -10.460 1.00 8.79 384 LEU A CA 1
ATOM 2950 C C . LEU A 1 413 ? -27.020 -32.242 -11.518 1.00 8.25 384 LEU A C 1
ATOM 2951 O O . LEU A 1 413 ? -27.331 -33.116 -12.332 1.00 8.09 384 LEU A O 1
ATOM 2956 N N . ALA A 1 414 ? -25.818 -31.672 -11.488 1.00 7.71 385 ALA A N 1
ATOM 2957 C CA . ALA A 1 414 ? -24.744 -32.088 -12.386 1.00 7.90 385 ALA A CA 1
ATOM 2958 C C . ALA A 1 414 ? -24.361 -33.554 -12.151 1.00 7.99 385 ALA A C 1
ATOM 2959 O O . ALA A 1 414 ? -24.121 -34.299 -13.104 1.00 8.15 385 ALA A O 1
ATOM 2961 N N . ARG A 1 415 ? -24.321 -33.959 -10.882 1.00 7.81 386 ARG A N 1
ATOM 2962 C CA . ARG A 1 415 ? -24.031 -35.351 -10.523 1.00 8.41 386 ARG A CA 1
ATOM 2963 C C . ARG A 1 415 ? -25.089 -36.296 -11.090 1.00 8.38 386 ARG A C 1
ATOM 2964 O O . ARG A 1 415 ? -24.759 -37.335 -11.670 1.00 8.71 386 ARG A O 1
ATOM 2972 N N . LEU A 1 416 ? -26.359 -35.932 -10.933 1.00 8.26 387 LEU A N 1
ATOM 2973 C CA . LEU A 1 416 ? -27.450 -36.733 -11.483 1.00 8.51 387 LEU A CA 1
ATOM 2974 C C . LEU A 1 416 ? -27.328 -36.882 -12.991 1.00 8.21 387 LEU A C 1
ATOM 2975 O O . LEU A 1 416 ? -27.508 -37.972 -13.533 1.00 8.25 387 LEU A O 1
ATOM 2980 N N . ALA A 1 417 ? -27.028 -35.778 -13.669 1.00 7.72 388 ALA A N 1
ATOM 2981 C CA . ALA A 1 417 ? -26.886 -35.812 -15.118 1.00 7.90 388 ALA A CA 1
ATOM 2982 C C . ALA A 1 417 ? -25.768 -36.758 -15.556 1.00 8.03 388 ALA A C 1
ATOM 2983 O O . ALA A 1 417 ? -25.906 -37.448 -16.564 1.00 8.56 388 ALA A O 1
ATOM 2985 N N . ASP A 1 418 ? -24.672 -36.784 -14.797 1.00 8.03 389 ASP A N 1
ATOM 2986 C CA . ASP A 1 418 ? -23.552 -37.685 -15.088 1.00 8.88 389 ASP A CA 1
ATOM 2987 C C . ASP A 1 418 ? -23.864 -39.149 -14.771 1.00 9.23 389 ASP A C 1
ATOM 2988 O O . ASP A 1 418 ? -23.545 -40.044 -15.561 1.00 9.64 389 ASP A O 1
ATOM 2993 N N . GLU A 1 419 ? -24.475 -39.391 -13.614 1.00 9.32 390 GLU A N 1
ATOM 2994 C CA . GLU A 1 419 ? -24.748 -40.755 -13.159 1.00 10.17 390 GLU A CA 1
ATOM 2995 C C . GLU A 1 419 ? -25.872 -41.423 -13.940 1.00 9.75 390 GLU A C 1
ATOM 2996 O O . GLU A 1 419 ? -25.814 -42.624 -14.229 1.00 10.59 390 GLU A O 1
ATOM 3002 N N . TYR A 1 420 ? -26.895 -40.645 -14.278 1.00 8.77 391 TYR A N 1
ATOM 3003 C CA . TYR A 1 420 ? -28.106 -41.180 -14.887 1.00 8.65 391 TYR A CA 1
ATOM 3004 C C . TYR A 1 420 ? -28.263 -40.863 -16.367 1.00 8.76 391 TYR A C 1
ATOM 3005 O O . TYR A 1 420 ? -28.798 -41.679 -17.114 1.00 8.61 391 TYR A O 1
ATOM 3014 N N . GLY A 1 421 ? -27.812 -39.680 -16.777 1.00 8.54 392 GLY A N 1
ATOM 3015 C CA . GLY A 1 421 ? -27.970 -39.233 -18.159 1.00 8.80 392 GLY A CA 1
ATOM 3016 C C . GLY A 1 421 ? -26.663 -39.246 -18.924 1.00 8.58 392 GLY A C 1
ATOM 3017 O O . GLY A 1 421 ? -25.824 -40.133 -18.743 1.00 9.24 392 GLY A O 1
ATOM 3018 N N . SER A 1 422 ? -26.489 -38.242 -19.776 1.00 8.62 393 SER A N 1
ATOM 3019 C CA . SER A 1 422 ? -25.304 -38.125 -20.616 1.00 9.05 393 SER A CA 1
ATOM 3020 C C . SER A 1 422 ? -24.508 -36.869 -20.252 1.00 9.27 393 SER A C 1
ATOM 3021 O O . SER A 1 422 ? -23.743 -36.351 -21.069 1.00 10.70 393 SER A O 1
ATOM 3024 N N . GLY A 1 423 ? -24.690 -36.379 -19.028 1.00 8.81 394 GLY A N 1
ATOM 3025 C CA . GLY A 1 423 ? -24.038 -35.152 -18.593 1.00 8.70 394 GLY A CA 1
ATOM 3026 C C . GLY A 1 423 ? -24.688 -33.890 -19.132 1.00 8.48 394 GLY A C 1
ATOM 3027 O O . GLY A 1 423 ? -24.063 -32.840 -19.147 1.00 9.37 394 GLY A O 1
ATOM 3028 N N . GLU A 1 424 ? -25.935 -33.999 -19.581 1.00 8.40 395 GLU A N 1
ATOM 3029 C CA . GLU A 1 424 ? -26.680 -32.866 -20.123 1.00 8.06 395 GLU A CA 1
ATOM 3030 C C . GLU A 1 424 ? -27.802 -32.456 -19.172 1.00 7.96 395 GLU A C 1
ATOM 3031 O O . GLU A 1 424 ? -28.517 -33.303 -18.624 1.00 7.66 395 GLU A O 1
ATOM 3037 N N . ILE A 1 425 ? -27.942 -31.146 -18.983 1.00 8.10 396 ILE A N 1
ATOM 3038 C CA . ILE A 1 425 ? -29.046 -30.550 -18.237 1.00 8.16 396 ILE A CA 1
ATOM 3039 C C . ILE A 1 425 ? -29.694 -29.514 -19.147 1.00 7.78 396 ILE A C 1
ATOM 3040 O O . ILE A 1 425 ? -29.007 -28.637 -19.684 1.00 9.36 396 ILE A O 1
ATOM 3045 N N . ARG A 1 426 ? -31.007 -29.613 -19.314 1.00 7.12 397 ARG A N 1
ATOM 3046 C CA . ARG A 1 426 ? -31.750 -28.664 -20.135 1.00 6.77 397 ARG A CA 1
ATOM 3047 C C . ARG A 1 426 ? -32.600 -27.770 -19.263 1.00 6.44 397 ARG A C 1
ATOM 3048 O O . ARG A 1 426 ? -33.214 -28.236 -18.300 1.00 7.56 397 ARG A O 1
ATOM 3056 N N . LEU A 1 427 ? -32.635 -26.488 -19.597 1.00 6.09 398 LEU A N 1
ATOM 3057 C CA . LEU A 1 427 ? -33.457 -25.514 -18.884 1.00 5.76 398 LEU A CA 1
ATOM 3058 C C . LEU A 1 427 ? -34.745 -25.255 -19.650 1.00 5.73 398 LEU A C 1
ATOM 3059 O O . LEU A 1 427 ? -34.774 -25.340 -20.884 1.00 5.65 398 LEU A O 1
ATOM 3064 N N . THR A 1 428 ? -35.808 -24.926 -18.921 1.00 5.73 399 THR A N 1
ATOM 3065 C CA . THR A 1 428 ? -37.071 -24.587 -19.563 1.00 5.92 399 THR A CA 1
ATOM 3066 C C . THR A 1 428 ? -37.494 -23.164 -19.211 1.00 5.63 399 THR A C 1
ATOM 3067 O O . THR A 1 428 ? -37.022 -22.576 -18.230 1.00 5.62 399 THR A O 1
ATOM 3071 N N . VAL A 1 429 ? -38.412 -22.622 -20.008 1.00 5.35 400 VAL A N 1
ATOM 3072 C CA . VAL A 1 429 ? -38.871 -21.248 -19.812 1.00 5.54 400 VAL A CA 1
ATOM 3073 C C . VAL A 1 429 ? -39.814 -21.096 -18.609 1.00 5.62 400 VAL A C 1
ATOM 3074 O O . VAL A 1 429 ? -40.115 -19.974 -18.205 1.00 6.27 400 VAL A O 1
ATOM 3078 N N . GLU A 1 430 ? -40.255 -22.219 -18.034 1.00 5.74 401 GLU A N 1
ATOM 3079 C CA . GLU A 1 430 ? -40.947 -22.206 -16.741 1.00 6.03 401 GLU A CA 1
ATOM 3080 C C . GLU A 1 430 ? -39.959 -22.365 -15.593 1.00 5.68 401 GLU A C 1
ATOM 3081 O O . GLU A 1 430 ? -40.358 -22.613 -14.449 1.00 6.05 401 GLU A O 1
ATOM 3087 N N . GLN A 1 431 ? -38.670 -22.207 -15.897 1.00 5.59 402 GLN A N 1
ATOM 3088 C CA . GLN A 1 431 ? -37.614 -22.178 -14.882 1.00 5.68 402 GLN A CA 1
ATOM 3089 C C . GLN A 1 431 ? -37.500 -23.538 -14.184 1.00 5.70 402 GLN A C 1
ATOM 3090 O O . GLN A 1 431 ? -37.310 -23.612 -12.966 1.00 5.74 402 GLN A O 1
ATOM 3096 N N . ASN A 1 432 ? -37.657 -24.600 -14.979 1.00 5.51 403 ASN A N 1
ATOM 3097 C CA . ASN A 1 432 ? -37.441 -25.975 -14.541 1.00 5.85 403 ASN A CA 1
ATOM 3098 C C . ASN A 1 432 ? -36.294 -26.599 -15.324 1.00 5.81 403 ASN A C 1
ATOM 3099 O O . ASN A 1 432 ? -35.655 -25.936 -16.144 1.00 5.75 403 ASN A O 1
ATOM 3104 N N . ILE A 1 433 ? -36.031 -27.876 -15.054 1.00 6.08 404 ILE A N 1
ATOM 3105 C CA . ILE A 1 433 ? -34.961 -28.606 -15.736 1.00 7.02 404 ILE A CA 1
ATOM 3106 C C . ILE A 1 433 ? -35.467 -29.923 -16.310 1.00 6.75 404 ILE A C 1
ATOM 3107 O O . ILE A 1 433 ? -36.423 -30.526 -15.793 1.00 7.17 404 ILE A O 1
ATOM 3115 N N . ILE A 1 434 ? -34.808 -30.360 -17.381 1.00 6.72 405 ILE A N 1
ATOM 3116 C CA . ILE A 1 434 ? -34.958 -31.713 -17.905 1.00 6.78 405 ILE A CA 1
ATOM 3117 C C . ILE A 1 434 ? -33.576 -32.355 -17.968 1.00 6.63 405 ILE A C 1
ATOM 3118 O O . ILE A 1 434 ? -32.614 -31.731 -18.430 1.00 6.98 405 ILE A O 1
ATOM 3123 N N . ILE A 1 435 ? -33.479 -33.590 -17.474 1.00 6.35 406 ILE A N 1
ATOM 3124 C CA . ILE A 1 435 ? -32.276 -34.403 -17.659 1.00 6.82 406 ILE A CA 1
ATOM 3125 C C . ILE A 1 435 ? -32.609 -35.482 -18.686 1.00 6.70 406 ILE A C 1
ATOM 3126 O O . ILE A 1 435 ? -33.396 -36.387 -18.404 1.00 6.78 406 ILE A O 1
ATOM 3131 N N . PRO A 1 436 ? -32.053 -35.361 -19.902 1.00 6.65 407 PRO A N 1
ATOM 3132 C CA . PRO A 1 436 ? -32.327 -36.331 -20.955 1.00 6.94 407 PRO A CA 1
ATOM 3133 C C . PRO A 1 436 ? -31.364 -37.516 -20.973 1.00 6.84 407 PRO A C 1
ATOM 3134 O O . PRO A 1 436 ? -30.348 -37.527 -20.266 1.00 7.16 407 PRO A O 1
ATOM 3138 N N . ASN A 1 437 ? -31.703 -38.488 -21.820 1.00 7.34 408 ASN A N 1
ATOM 3139 C CA . ASN A 1 437 ? -30.801 -39.581 -22.199 1.00 7.54 408 ASN A CA 1
ATOM 3140 C C . ASN A 1 437 ? -30.483 -40.519 -21.039 1.00 7.59 408 ASN A C 1
ATOM 3141 O O . ASN A 1 437 ? -29.339 -40.937 -20.845 1.00 7.99 408 ASN A O 1
ATOM 3146 N N . ILE A 1 438 ? -31.521 -40.842 -20.275 1.00 7.82 409 ILE A N 1
ATOM 3147 C CA . ILE A 1 438 ? -31.394 -41.747 -19.140 1.00 8.30 409 ILE A CA 1
ATOM 3148 C C . ILE A 1 438 ? -31.848 -43.143 -19.564 1.00 8.80 409 ILE A C 1
ATOM 3149 O O . ILE A 1 438 ? -32.976 -43.315 -20.011 1.00 8.83 409 ILE A O 1
ATOM 3154 N N . GLU A 1 439 ? -30.971 -44.134 -19.426 1.00 10.03 410 GLU A N 1
ATOM 3155 C CA . GLU A 1 439 ? -31.383 -45.518 -19.664 1.00 11.57 410 GLU A CA 1
ATOM 3156 C C . GLU A 1 439 ? -32.584 -45.804 -18.774 1.00 11.54 410 GLU A C 1
ATOM 3157 O O . GLU A 1 439 ? -32.522 -45.604 -17.561 1.00 11.62 410 GLU A O 1
ATOM 3163 N N . THR A 1 440 ? -33.679 -46.253 -19.373 1.00 11.62 411 THR A N 1
ATOM 3164 C CA . THR A 1 440 ? -34.936 -46.421 -18.649 1.00 12.10 411 THR A CA 1
ATOM 3165 C C . THR A 1 440 ? -34.820 -47.367 -17.444 1.00 12.29 411 THR A C 1
ATOM 3166 O O . THR A 1 440 ? -35.511 -47.184 -16.440 1.00 12.17 411 THR A O 1
ATOM 3170 N N . SER A 1 441 ? -33.925 -48.347 -17.532 1.00 12.36 412 SER A N 1
ATOM 3171 C CA . SER A 1 441 ? -33.690 -49.277 -16.424 1.00 12.95 412 SER A CA 1
ATOM 3172 C C . SER A 1 441 ? -33.155 -48.599 -15.158 1.00 12.52 412 SER A C 1
ATOM 3173 O O . SER A 1 441 ? -33.236 -49.169 -14.067 1.00 12.78 412 SER A O 1
ATOM 3176 N N . LYS A 1 442 ? -32.604 -47.394 -15.305 1.00 11.66 413 LYS A N 1
ATOM 3177 C CA . LYS A 1 442 ? -32.059 -46.640 -14.170 1.00 11.54 413 LYS A CA 1
ATOM 3178 C C . LYS A 1 442 ? -33.093 -45.778 -13.450 1.00 11.31 413 LYS A C 1
ATOM 3179 O O . LYS A 1 442 ? -32.799 -45.211 -12.394 1.00 10.92 413 LYS A O 1
ATOM 3185 N N . ILE A 1 443 ? -34.286 -45.652 -14.025 1.00 11.32 414 ILE A N 1
ATOM 3186 C CA . ILE A 1 443 ? -35.297 -44.737 -13.485 1.00 11.70 414 ILE A CA 1
ATOM 3187 C C . ILE A 1 443 ? -35.710 -45.091 -12.052 1.00 12.03 414 ILE A C 1
ATOM 3188 O O . ILE A 1 443 ? -35.828 -44.207 -11.201 1.00 12.06 414 ILE A O 1
ATOM 3193 N N . GLU A 1 444 ? -35.911 -46.379 -11.780 1.00 12.49 415 GLU A N 1
ATOM 3194 C CA . GLU A 1 444 ? -36.285 -46.825 -10.434 1.00 13.14 415 GLU A CA 1
ATOM 3195 C C . GLU A 1 444 ? -35.312 -46.301 -9.370 1.00 12.41 415 GLU A C 1
ATOM 3196 O O . GLU A 1 444 ? -35.736 -45.778 -8.333 1.00 12.73 415 GLU A O 1
ATOM 3202 N N . ALA A 1 445 ? -34.016 -46.428 -9.637 1.00 11.96 416 ALA A N 1
ATOM 3203 C CA . ALA A 1 445 ? -32.984 -45.930 -8.728 1.00 11.49 416 ALA A CA 1
ATOM 3204 C C . ALA A 1 445 ? -33.005 -44.403 -8.635 1.00 11.15 416 ALA A C 1
ATOM 3205 O O . ALA A 1 445 ? -32.883 -43.834 -7.545 1.00 11.24 416 ALA A O 1
ATOM 3207 N N . LEU A 1 446 ? -33.168 -43.743 -9.782 1.00 10.47 417 LEU A N 1
ATOM 3208 C CA . LEU A 1 446 ? -33.204 -42.280 -9.829 1.00 10.18 417 LEU A CA 1
ATOM 3209 C C . LEU A 1 446 ? -34.295 -41.699 -8.940 1.00 10.12 417 LEU A C 1
ATOM 3210 O O . LEU A 1 446 ? -34.065 -40.721 -8.228 1.00 9.79 417 LEU A O 1
ATOM 3215 N N . LEU A 1 447 ? -35.475 -42.303 -8.978 1.00 10.35 418 LEU A N 1
ATOM 3216 C CA . LEU A 1 447 ? -36.609 -41.778 -8.230 1.00 11.08 418 LEU A CA 1
ATOM 3217 C C . LEU A 1 447 ? -36.412 -41.823 -6.714 1.00 11.34 418 LEU A C 1
ATOM 3218 O O . LEU A 1 447 ? -37.117 -41.128 -5.983 1.00 11.81 418 LEU A O 1
ATOM 3223 N N . LYS A 1 448 ? -35.440 -42.617 -6.261 1.00 11.22 419 LYS A N 1
ATOM 3224 C CA . LYS A 1 448 ? -35.103 -42.727 -4.840 1.00 11.74 419 LYS A CA 1
ATOM 3225 C C . LYS A 1 448 ? -34.015 -41.748 -4.395 1.00 11.42 419 LYS A C 1
ATOM 3226 O O . LYS A 1 448 ? -33.680 -41.700 -3.213 1.00 11.91 419 LYS A O 1
ATOM 3232 N N . GLU A 1 449 ? -33.454 -40.975 -5.325 1.00 10.57 420 GLU A N 1
ATOM 3233 C CA . GLU A 1 449 ? -32.398 -40.022 -4.988 1.00 10.12 420 GLU A CA 1
ATOM 3234 C C . GLU A 1 449 ? -32.943 -38.944 -4.060 1.00 9.85 420 GLU A C 1
ATOM 3235 O O . GLU A 1 449 ? -33.966 -38.325 -4.369 1.00 9.55 420 GLU A O 1
ATOM 3241 N N . PRO A 1 450 ? -32.283 -38.729 -2.905 1.00 9.50 421 PRO A N 1
ATOM 3242 C CA . PRO A 1 450 ? -32.756 -37.718 -1.946 1.00 9.54 421 PRO A CA 1
ATOM 3243 C C . PRO A 1 450 ? -33.059 -36.337 -2.525 1.00 9.51 421 PRO A C 1
ATOM 3244 O O . PRO A 1 450 ? -34.033 -35.709 -2.105 1.00 9.31 421 PRO A O 1
ATOM 3248 N N . VAL A 1 451 ? -32.260 -35.869 -3.479 1.00 9.34 422 VAL A N 1
ATOM 3249 C CA . VAL A 1 451 ? -32.457 -34.519 -4.002 1.00 10.27 422 VAL A CA 1
ATOM 3250 C C . VAL A 1 451 ? -33.796 -34.354 -4.737 1.00 9.20 422 VAL A C 1
ATOM 3251 O O . VAL A 1 451 ? -34.315 -33.240 -4.842 1.00 8.85 422 VAL A O 1
ATOM 3255 N N . LEU A 1 452 ? -34.375 -35.458 -5.199 1.00 8.67 423 LEU A N 1
ATOM 3256 C CA . LEU A 1 452 ? -35.683 -35.405 -5.855 1.00 8.64 423 LEU A CA 1
ATOM 3257 C C . LEU A 1 452 ? -36.838 -35.090 -4.902 1.00 8.41 423 LEU A C 1
ATOM 3258 O O . LEU A 1 452 ? -37.951 -34.833 -5.350 1.00 8.56 423 LEU A O 1
ATOM 3263 N N . SER A 1 453 ? -36.578 -35.091 -3.595 1.00 8.15 424 SER A N 1
ATOM 3264 C CA . SER A 1 453 ? -37.578 -34.615 -2.635 1.00 8.37 424 SER A CA 1
ATOM 3265 C C . SER A 1 453 ? -37.708 -33.091 -2.681 1.00 8.17 424 SER A C 1
ATOM 3266 O O . SER A 1 453 ? -38.746 -32.541 -2.307 1.00 8.58 424 SER A O 1
ATOM 3270 N N . THR A 1 454 ? -36.644 -32.426 -3.127 1.00 8.03 425 THR A N 1
ATOM 3271 C CA . THR A 1 454 ? -36.594 -30.967 -3.248 1.00 8.27 425 THR A CA 1
ATOM 3272 C C . THR A 1 454 ? -36.904 -30.520 -4.676 1.00 7.78 425 THR A C 1
ATOM 3273 O O . THR A 1 454 ? -37.689 -29.586 -4.882 1.00 7.89 425 THR A O 1
ATOM 3277 N N . PHE A 1 455 ? -36.274 -31.180 -5.647 1.00 7.01 426 PHE A N 1
ATOM 3278 C CA . PHE A 1 455 ? -36.484 -30.908 -7.064 1.00 7.32 426 PHE A CA 1
ATOM 3279 C C . PHE A 1 455 ? -37.251 -32.090 -7.636 1.00 7.35 426 PHE A C 1
ATOM 3280 O O . PHE A 1 455 ? -36.674 -33.067 -8.130 1.00 7.40 426 PHE A O 1
ATOM 3288 N N . SER A 1 456 ? -38.569 -32.003 -7.521 1.00 7.26 427 SER A N 1
ATOM 3289 C CA . SER A 1 456 ? -39.432 -33.161 -7.679 1.00 7.71 427 SER A CA 1
ATOM 3290 C C . SER A 1 456 ? -39.868 -33.410 -9.116 1.00 7.66 427 SER A C 1
ATOM 3291 O O . SER A 1 456 ? -40.166 -32.465 -9.846 1.00 7.15 427 SER A O 1
ATOM 3294 N N . PRO A 1 457 ? -39.950 -34.690 -9.516 1.00 7.80 428 PRO A N 1
ATOM 3295 C CA . PRO A 1 457 ? -40.530 -35.002 -10.822 1.00 8.71 428 PRO A CA 1
ATOM 3296 C C . PRO A 1 457 ? -42.056 -34.902 -10.834 1.00 9.25 428 PRO A C 1
ATOM 3297 O O . PRO A 1 457 ? -42.668 -34.969 -11.904 1.00 9.87 428 PRO A O 1
ATOM 3301 N N . ASP A 1 458 ? -42.674 -34.759 -9.664 1.00 9.48 429 ASP A N 1
ATOM 3302 C CA . ASP A 1 458 ? -44.135 -34.681 -9.596 1.00 10.45 429 ASP A CA 1
ATOM 3303 C C . ASP A 1 458 ? -44.596 -33.805 -8.434 1.00 10.21 429 ASP A C 1
ATOM 3304 O O . ASP A 1 458 ? -45.212 -34.294 -7.482 1.00 10.44 429 ASP A O 1
ATOM 3309 N N . PRO A 1 459 ? -44.326 -32.491 -8.519 1.00 9.73 430 PRO A N 1
ATOM 3310 C CA . PRO A 1 459 ? -44.792 -31.597 -7.471 1.00 9.77 430 PRO A CA 1
ATOM 3311 C C . PRO A 1 459 ? -46.285 -31.345 -7.656 1.00 9.89 430 PRO A C 1
ATOM 3312 O O . PRO A 1 459 ? -46.848 -31.745 -8.679 1.00 9.89 430 PRO A O 1
ATOM 3316 N N . PRO A 1 460 ? -46.929 -30.688 -6.676 1.00 10.12 431 PRO A N 1
ATOM 3317 C CA . PRO A 1 460 ? -48.326 -30.314 -6.859 1.00 10.52 431 PRO A CA 1
ATOM 3318 C C . PRO A 1 460 ? -48.530 -29.480 -8.126 1.00 10.19 431 PRO A C 1
ATOM 3319 O O . PRO A 1 460 ? -47.639 -28.729 -8.540 1.00 9.98 431 PRO A O 1
ATOM 3323 N N . ILE A 1 461 ? -49.711 -29.611 -8.721 1.00 9.99 432 ILE A N 1
ATOM 3324 C CA . ILE A 1 461 ? -49.986 -29.069 -10.044 1.00 10.16 432 ILE A CA 1
ATOM 3325 C C . ILE A 1 461 ? -49.748 -27.559 -10.162 1.00 9.60 432 ILE A C 1
ATOM 3326 O O . ILE A 1 461 ? -49.239 -27.084 -11.180 1.00 9.73 432 ILE A O 1
ATOM 3331 N N . LEU A 1 462 ? -50.084 -26.798 -9.126 1.00 9.20 433 LEU A N 1
ATOM 3332 C CA . LEU A 1 462 ? -49.874 -25.351 -9.203 1.00 9.36 433 LEU A CA 1
ATOM 3333 C C . LEU A 1 462 ? -48.393 -24.972 -9.219 1.00 9.13 433 LEU A C 1
ATOM 3334 O O . LEU A 1 462 ? -48.014 -23.966 -9.818 1.00 9.61 433 LEU A O 1
ATOM 3339 N N . MET A 1 463 ? -47.559 -25.781 -8.571 1.00 9.29 434 MET A N 1
ATOM 3340 C CA . MET A 1 463 ? -46.108 -25.575 -8.614 1.00 9.19 434 MET A CA 1
ATOM 3341 C C . MET A 1 463 ? -45.544 -25.852 -10.003 1.00 9.09 434 MET A C 1
ATOM 3342 O O . MET A 1 463 ? -44.644 -25.144 -10.456 1.00 8.84 434 MET A O 1
ATOM 3347 N N . LYS A 1 464 ? -46.084 -26.864 -10.684 1.00 9.16 435 LYS A N 1
ATOM 3348 C CA . LYS A 1 464 ? -45.664 -27.212 -12.041 1.00 9.90 435 LYS A CA 1
ATOM 3349 C C . LYS A 1 464 ? -45.747 -26.022 -12.986 1.00 9.81 435 LYS A C 1
ATOM 3350 O O . LYS A 1 464 ? -44.922 -25.884 -13.884 1.00 10.64 435 LYS A O 1
ATOM 3356 N N . GLY A 1 465 ? -46.753 -25.175 -12.782 1.00 9.27 436 GLY A N 1
ATOM 3357 C CA . GLY A 1 465 ? -47.000 -24.043 -13.670 1.00 9.16 436 GLY A CA 1
ATOM 3358 C C . GLY A 1 465 ? -46.521 -22.688 -13.179 1.00 8.28 436 GLY A C 1
ATOM 3359 O O . GLY A 1 465 ? -46.694 -21.681 -13.875 1.00 8.70 436 GLY A O 1
ATOM 3360 N N . LEU A 1 466 ? -45.907 -22.655 -11.997 1.00 7.29 437 LEU A N 1
ATOM 3361 C CA . LEU A 1 466 ? -45.523 -21.394 -11.353 1.00 6.96 437 LEU A CA 1
ATOM 3362 C C . LEU A 1 466 ? -44.234 -20.817 -11.929 1.00 6.67 437 LEU A C 1
ATOM 3363 O O . LEU A 1 466 ? -43.209 -21.507 -11.991 1.00 7.14 437 LEU A O 1
ATOM 3368 N N . VAL A 1 467 ? -44.290 -19.547 -12.322 1.00 6.03 438 VAL A N 1
ATOM 3369 C CA . VAL A 1 467 ? -43.154 -18.828 -12.894 1.00 6.28 438 VAL A CA 1
ATOM 3370 C C . VAL A 1 467 ? -43.024 -17.504 -12.136 1.00 6.07 438 VAL A C 1
ATOM 3371 O O . VAL A 1 467 ? -44.037 -16.861 -11.863 1.00 6.06 438 VAL A O 1
ATOM 3375 N N . ALA A 1 468 ? -41.804 -17.091 -11.796 1.00 5.58 439 ALA A N 1
ATOM 3376 C CA . ALA A 1 468 ? -41.603 -15.855 -11.028 1.00 5.74 439 ALA A CA 1
ATOM 3377 C C . ALA A 1 468 ? -40.299 -15.190 -11.427 1.00 5.63 439 ALA A C 1
ATOM 3378 O O . ALA A 1 468 ? -39.272 -15.864 -11.547 1.00 5.94 439 ALA A O 1
ATOM 3380 N N . CYS A 1 469 ? -40.319 -13.870 -11.613 1.00 5.60 440 CYS A N 1
ATOM 3381 C CA . CYS A 1 469 ? -39.088 -13.143 -11.932 1.00 5.80 440 CYS A CA 1
ATOM 3382 C C . CYS A 1 469 ? -38.245 -12.911 -10.684 1.00 5.60 440 CYS A C 1
ATOM 3383 O O . CYS A 1 469 ? -38.666 -13.182 -9.560 1.00 5.97 440 CYS A O 1
ATOM 3386 N N . THR A 1 470 ? -37.051 -12.379 -10.904 1.00 5.96 441 THR A N 1
ATOM 3387 C CA . THR A 1 470 ? -36.110 -12.038 -9.840 1.00 5.84 441 THR A CA 1
ATOM 3388 C C . THR A 1 470 ? -36.735 -11.275 -8.668 1.00 6.04 441 THR A C 1
ATOM 3389 O O . THR A 1 470 ? -36.534 -11.628 -7.503 1.00 6.38 441 THR A O 1
ATOM 3393 N N . GLY A 1 471 ? -37.472 -10.214 -8.978 1.00 6.19 442 GLY A N 1
ATOM 3394 C CA . GLY A 1 471 ? -38.053 -9.363 -7.941 1.00 6.78 442 GLY A CA 1
ATOM 3395 C C . GLY A 1 471 ? -37.020 -8.611 -7.117 1.00 6.76 442 GLY A C 1
ATOM 3396 O O . GLY A 1 471 ? -35.821 -8.584 -7.446 1.00 6.67 442 GLY A O 1
ATOM 3397 N N . ASN A 1 472 ? -37.486 -8.012 -6.022 1.00 7.07 443 ASN A N 1
ATOM 3398 C CA . ASN A 1 472 ? -36.674 -7.007 -5.340 1.00 7.71 443 ASN A CA 1
ATOM 3399 C C . ASN A 1 472 ? -35.557 -7.545 -4.463 1.00 7.84 443 ASN A C 1
ATOM 3400 O O . ASN A 1 472 ? -34.787 -6.768 -3.907 1.00 8.53 443 ASN A O 1
ATOM 3405 N N . GLN A 1 473 ? -35.434 -8.865 -4.360 1.00 8.08 444 GLN A N 1
ATOM 3406 C CA . GLN A 1 473 ? -34.259 -9.415 -3.700 1.00 8.21 444 GLN A CA 1
ATOM 3407 C C . GLN A 1 473 ? -32.983 -8.883 -4.363 1.00 8.12 444 GLN A C 1
ATOM 3408 O O . GLN A 1 473 ? -32.011 -8.562 -3.675 1.00 8.62 444 GLN A O 1
ATOM 3414 N N . PHE A 1 474 ? -32.990 -8.781 -5.693 1.00 7.79 445 PHE A N 1
ATOM 3415 C CA . PHE A 1 474 ? -31.819 -8.308 -6.437 1.00 7.59 445 PHE A CA 1
ATOM 3416 C C . PHE A 1 474 ? -32.095 -7.196 -7.448 1.00 7.34 445 PHE A C 1
ATOM 3417 O O . PHE A 1 474 ? -31.210 -6.385 -7.733 1.00 7.66 445 PHE A O 1
ATOM 3425 N N . CYS A 1 475 ? -33.299 -7.184 -8.018 1.00 7.45 446 CYS A N 1
ATOM 3426 C CA . CYS A 1 475 ? -33.612 -6.274 -9.115 1.00 7.53 446 CYS A CA 1
ATOM 3427 C C . CYS A 1 475 ? -33.996 -4.896 -8.597 1.00 8.22 446 CYS A C 1
ATOM 3428 O O . CYS A 1 475 ? -34.887 -4.768 -7.756 1.00 9.10 446 CYS A O 1
ATOM 3431 N N . GLY A 1 476 ? -33.328 -3.868 -9.112 1.00 8.45 447 GLY A N 1
ATOM 3432 C CA . GLY A 1 476 ? -33.582 -2.491 -8.690 1.00 9.13 447 GLY A CA 1
ATOM 3433 C C . GLY A 1 476 ? -34.884 -1.900 -9.202 1.00 9.44 447 GLY A C 1
ATOM 3434 O O . GLY A 1 476 ? -35.372 -0.921 -8.639 1.00 10.68 447 GLY A O 1
ATOM 3435 N N . GLN A 1 477 ? -35.450 -2.479 -10.261 1.00 8.82 448 GLN A N 1
ATOM 3436 C CA . GLN A 1 477 ? -36.718 -2.000 -10.823 1.00 9.19 448 GLN A CA 1
ATOM 3437 C C . GLN A 1 477 ? -37.920 -2.558 -10.063 1.00 8.72 448 GLN A C 1
ATOM 3438 O O . GLN A 1 477 ? -39.014 -2.003 -10.124 1.00 9.16 448 GLN A O 1
ATOM 3447 N N . ALA A 1 478 ? -37.709 -3.654 -9.341 1.00 7.74 449 ALA A N 1
ATOM 3448 C CA . ALA A 1 478 ? -38.796 -4.373 -8.689 1.00 7.65 449 ALA A CA 1
ATOM 3449 C C . ALA A 1 478 ? -39.522 -3.528 -7.661 1.00 7.75 449 ALA A C 1
ATOM 3450 O O . ALA A 1 478 ? -38.898 -2.824 -6.860 1.00 8.15 449 ALA A O 1
ATOM 3452 N N . ILE A 1 479 ? -40.843 -3.631 -7.675 1.00 7.55 450 ILE A N 1
ATOM 3453 C CA . ILE A 1 479 ? -41.684 -2.939 -6.708 1.00 7.92 450 ILE A CA 1
ATOM 3454 C C . ILE A 1 479 ? -41.924 -3.823 -5.480 1.00 7.87 450 ILE A C 1
ATOM 3455 O O . ILE A 1 479 ? -42.092 -3.315 -4.360 1.00 8.53 450 ILE A O 1
ATOM 3460 N N . ILE A 1 480 ? -41.921 -5.141 -5.689 1.00 8.00 451 ILE A N 1
ATOM 3461 C CA . ILE A 1 480 ? -42.184 -6.114 -4.632 1.00 8.14 451 ILE A CA 1
ATOM 3462 C C . ILE A 1 480 ? -41.182 -7.269 -4.663 1.00 8.00 451 ILE A C 1
ATOM 3463 O O . ILE A 1 480 ? -40.443 -7.456 -5.642 1.00 8.04 451 ILE A O 1
ATOM 3468 N N . GLU A 1 481 ? -41.165 -8.034 -3.576 1.00 8.05 452 GLU A N 1
ATOM 3469 C CA . GLU A 1 481 ? -40.499 -9.330 -3.533 1.00 7.92 452 GLU A CA 1
ATOM 3470 C C . GLU A 1 481 ? -41.400 -10.348 -4.229 1.00 7.85 452 GLU A C 1
ATOM 3471 O O . GLU A 1 481 ? -42.605 -10.393 -3.985 1.00 8.05 452 GLU A O 1
ATOM 3477 N N . THR A 1 482 ? -40.809 -11.164 -5.097 1.00 7.64 453 THR A N 1
ATOM 3478 C CA . THR A 1 482 ? -41.583 -12.082 -5.934 1.00 7.58 453 THR A CA 1
ATOM 3479 C C . THR A 1 482 ? -41.379 -13.558 -5.601 1.00 7.80 453 THR A C 1
ATOM 3480 O O . THR A 1 482 ? -42.345 -14.279 -5.374 1.00 8.98 453 THR A O 1
ATOM 3484 N N . LYS A 1 483 ? -40.130 -14.015 -5.599 1.00 7.58 454 LYS A N 1
ATOM 3485 C CA . LYS A 1 483 ? -39.860 -15.454 -5.540 1.00 7.85 454 LYS A CA 1
ATOM 3486 C C . LYS A 1 483 ? -40.330 -16.119 -4.249 1.00 7.87 454 LYS A C 1
ATOM 3487 O O . LYS A 1 483 ? -41.078 -17.091 -4.303 1.00 8.36 454 LYS A O 1
ATOM 3493 N N . ALA A 1 484 ? -39.915 -15.592 -3.098 1.00 8.05 455 ALA A N 1
ATOM 3494 C CA . ALA A 1 484 ? -40.346 -16.156 -1.814 1.00 8.36 455 ALA A CA 1
ATOM 3495 C C . ALA A 1 484 ? -41.853 -16.024 -1.621 1.00 8.59 455 ALA A C 1
ATOM 3496 O O . ALA A 1 484 ? -42.514 -16.969 -1.189 1.00 8.47 455 ALA A O 1
ATOM 3498 N N . ARG A 1 485 ? -42.392 -14.853 -1.951 1.00 8.42 456 ARG A N 1
ATOM 3499 C CA . ARG A 1 485 ? -43.825 -14.588 -1.814 1.00 8.87 456 ARG A CA 1
ATOM 3500 C C . ARG A 1 485 ? -44.662 -15.549 -2.655 1.00 8.48 456 ARG A C 1
ATOM 3501 O O . ARG A 1 485 ? -45.647 -16.123 -2.171 1.00 8.78 456 ARG A O 1
ATOM 3509 N N . SER A 1 486 ? -44.267 -15.723 -3.914 1.00 8.08 457 SER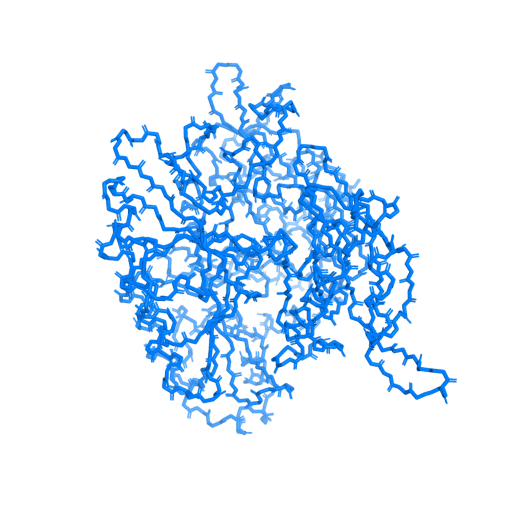 A N 1
ATOM 3510 C CA . SER A 1 486 ? -45.035 -16.561 -4.825 1.00 8.46 457 SER A CA 1
ATOM 3511 C C . SER A 1 486 ? -45.083 -18.007 -4.347 1.00 8.55 457 SER A C 1
ATOM 3512 O O . SER A 1 486 ? -46.123 -18.658 -4.448 1.00 8.71 457 SER A O 1
ATOM 3515 N N . LEU A 1 487 ? -43.972 -18.500 -3.803 1.00 9.18 458 LEU A N 1
ATOM 3516 C CA . LEU A 1 487 ? -43.948 -19.849 -3.243 1.00 10.31 458 LEU A CA 1
ATOM 3517 C C . LEU A 1 487 ? -44.890 -19.978 -2.054 1.00 10.66 458 LEU A C 1
ATOM 3518 O O . LEU A 1 487 ? -45.656 -20.939 -1.963 1.00 11.08 458 LEU A O 1
ATOM 3523 N N . LYS A 1 488 ? -44.823 -19.010 -1.143 1.00 10.83 459 LYS A N 1
ATOM 3524 C CA . LYS A 1 488 ? -45.657 -19.002 0.058 1.00 11.61 459 LYS A CA 1
ATOM 3525 C C . LYS A 1 488 ? -47.146 -18.993 -0.291 1.00 11.04 459 LYS A C 1
ATOM 3526 O O . LYS A 1 488 ? -47.932 -19.778 0.255 1.00 11.04 459 LYS A O 1
ATOM 3532 N N . ILE A 1 489 ? -47.529 -18.106 -1.201 1.00 10.14 460 ILE A N 1
ATOM 3533 C CA . ILE A 1 489 ? -48.928 -17.973 -1.584 1.00 10.23 460 ILE A CA 1
ATOM 3534 C C . ILE A 1 489 ? -49.416 -19.220 -2.310 1.00 9.44 460 ILE A C 1
ATOM 3535 O O . ILE A 1 489 ? -50.498 -19.733 -2.013 1.00 9.58 460 ILE A O 1
ATOM 3540 N N . THR A 1 490 ? -48.609 -19.729 -3.235 1.00 9.19 461 THR A N 1
ATOM 3541 C CA . THR A 1 490 ? -48.994 -20.928 -3.976 1.00 9.83 461 THR A CA 1
ATOM 3542 C C . THR A 1 490 ? -49.168 -22.126 -3.033 1.00 10.18 461 THR A C 1
ATOM 3543 O O . THR A 1 490 ? -50.135 -22.887 -3.161 1.00 10.03 461 THR A O 1
ATOM 3547 N N . GLU A 1 491 ? -48.252 -22.273 -2.076 1.00 10.49 462 GLU A N 1
ATOM 3548 C CA . GLU A 1 491 ? -48.346 -23.336 -1.072 1.00 11.93 462 GLU A CA 1
ATOM 3549 C C . GLU A 1 491 ? -49.639 -23.240 -0.272 1.00 11.64 462 GLU A C 1
ATOM 3550 O O . GLU A 1 491 ? -50.296 -24.256 -0.024 1.00 11.71 462 GLU A O 1
ATOM 3556 N N . GLU A 1 492 ? -50.007 -22.028 0.132 1.00 11.34 463 GLU A N 1
ATOM 3557 C CA . GLU A 1 492 ? -51.231 -21.852 0.908 1.00 11.93 463 GLU A CA 1
ATOM 3558 C C . GLU A 1 492 ? -52.479 -22.117 0.073 1.00 11.46 463 GLU A C 1
ATOM 3559 O O . GLU A 1 492 ? -53.425 -22.743 0.552 1.00 11.72 463 GLU A O 1
ATOM 3565 N N . VAL A 1 493 ? -52.477 -21.654 -1.173 1.00 10.61 464 VAL A N 1
ATOM 3566 C CA . VAL A 1 493 ? -53.596 -21.900 -2.081 1.00 10.40 464 VAL A CA 1
ATOM 3567 C C . VAL A 1 493 ? -53.810 -23.404 -2.290 1.00 10.70 464 VAL A C 1
ATOM 3568 O O . VAL A 1 493 ? -54.937 -23.900 -2.174 1.00 10.79 464 VAL A O 1
ATOM 3572 N N . GLN A 1 494 ? -52.734 -24.135 -2.575 1.00 11.08 465 GLN A N 1
ATOM 3573 C CA . GLN A 1 494 ? -52.863 -25.569 -2.847 1.00 12.01 465 GLN A CA 1
ATOM 3574 C C . GLN A 1 494 ? -53.234 -26.393 -1.608 1.00 12.27 465 GLN A C 1
ATOM 3575 O O . GLN A 1 494 ? -53.770 -27.494 -1.734 1.00 12.21 465 GLN A O 1
ATOM 3581 N N . ARG A 1 495 ? -52.965 -25.857 -0.421 1.00 12.78 466 ARG A N 1
ATOM 3582 C CA . ARG A 1 495 ? -53.420 -26.478 0.825 1.00 13.78 466 ARG A CA 1
ATOM 3583 C C . ARG A 1 495 ? -54.947 -26.422 0.932 1.00 13.59 466 ARG A C 1
ATOM 3584 O O . ARG A 1 495 ? -55.563 -27.288 1.558 1.00 14.09 466 ARG A O 1
ATOM 3592 N N . GLN A 1 496 ? -55.550 -25.411 0.311 1.00 12.96 467 GLN A N 1
ATOM 3593 C CA . GLN A 1 496 ? -56.992 -25.180 0.418 1.00 12.78 467 GLN A CA 1
ATOM 3594 C C . GLN A 1 496 ? -57.831 -25.825 -0.685 1.00 12.46 467 GLN A C 1
ATOM 3595 O O . GLN A 1 496 ? -58.994 -26.177 -0.453 1.00 12.86 467 GLN A O 1
ATOM 3601 N N . VAL A 1 497 ? -57.259 -25.981 -1.877 1.00 12.07 468 VAL A N 1
ATOM 3602 C CA . VAL A 1 497 ? -58.004 -26.543 -3.006 1.00 12.37 468 VAL A CA 1
ATOM 3603 C C . VAL A 1 497 ? -57.192 -27.569 -3.782 1.00 12.46 468 VAL A C 1
ATOM 3604 O O . VAL A 1 497 ? -55.963 -27.462 -3.879 1.00 12.94 468 VAL A O 1
ATOM 3608 N N . SER A 1 498 ? -57.893 -28.556 -4.331 1.00 12.74 469 SER A N 1
ATOM 3609 C CA . SER A 1 498 ? -57.320 -29.489 -5.287 1.00 13.00 469 SER A CA 1
ATOM 3610 C C . SER A 1 498 ? -57.850 -29.128 -6.668 1.00 12.88 469 SER A C 1
ATOM 3611 O O . SER A 1 498 ? -58.931 -28.542 -6.795 1.00 13.21 469 SER A O 1
ATOM 3614 N N . LEU A 1 499 ? -57.093 -29.463 -7.706 1.00 12.89 470 LEU A N 1
ATOM 3615 C CA . LEU A 1 499 ? -57.578 -29.266 -9.068 1.00 13.33 470 LEU A CA 1
ATOM 3616 C C . LEU A 1 499 ? -56.824 -30.136 -10.057 1.00 13.20 470 LEU A C 1
ATOM 3617 O O . LEU A 1 499 ? -55.751 -30.664 -9.746 1.00 13.46 470 LEU A O 1
ATOM 3622 N N . THR A 1 500 ? -57.405 -30.289 -11.242 1.00 13.07 471 THR A N 1
ATOM 3623 C CA . THR A 1 500 ? -56.812 -31.114 -12.286 1.00 13.50 471 THR A CA 1
ATOM 3624 C C . THR A 1 500 ? -56.367 -30.298 -13.504 1.00 12.95 471 THR A C 1
ATOM 3625 O O . THR A 1 500 ? -55.514 -30.750 -14.271 1.00 13.33 471 THR A O 1
ATOM 3629 N N . LYS A 1 501 ? -56.939 -29.112 -13.695 1.00 12.38 472 LYS A N 1
ATOM 3630 C CA . LYS A 1 501 ? -56.504 -28.241 -14.788 1.00 12.26 472 LYS A CA 1
ATOM 3631 C C . LYS A 1 501 ? -55.116 -27.667 -14.488 1.00 11.88 472 LYS A C 1
ATOM 3632 O O . LYS A 1 501 ? -54.864 -27.212 -13.374 1.00 11.36 472 LYS A O 1
ATOM 3638 N N . PRO A 1 502 ? -54.204 -27.705 -15.479 1.00 11.93 473 PRO A N 1
ATOM 3639 C CA . PRO A 1 502 ? -52.842 -27.199 -15.296 1.00 11.67 473 PRO A CA 1
ATOM 3640 C C . PRO A 1 502 ? -52.765 -25.668 -15.338 1.00 10.78 473 PRO A C 1
ATOM 3641 O O . PRO A 1 502 ? -52.216 -25.083 -16.285 1.00 11.43 473 PRO A O 1
ATOM 3645 N N . VAL A 1 503 ? -53.300 -25.032 -14.299 1.00 9.43 474 VAL A N 1
ATOM 3646 C CA . VAL A 1 503 ? -53.327 -23.576 -14.202 1.00 8.77 474 VAL A CA 1
ATOM 3647 C C . VAL A 1 503 ? -51.914 -23.018 -14.044 1.00 7.96 474 VAL A C 1
ATOM 3648 O O . VAL A 1 503 ? -51.139 -23.494 -13.207 1.00 8.24 474 VAL A O 1
ATOM 3652 N N . ARG A 1 504 ? -51.597 -22.018 -14.863 1.00 6.95 475 ARG A N 1
ATOM 3653 C CA . ARG A 1 504 ? -50.265 -21.423 -14.904 1.00 6.66 475 ARG A CA 1
ATOM 3654 C C . ARG A 1 504 ? -50.299 -20.043 -14.269 1.00 6.64 475 ARG A C 1
ATOM 3655 O O . ARG A 1 504 ? -51.015 -19.147 -14.733 1.00 6.88 475 ARG A O 1
ATOM 3663 N N . MET A 1 505 ? -49.531 -19.882 -13.196 1.00 6.28 476 MET A N 1
ATOM 3664 C CA . MET A 1 505 ? -49.482 -18.638 -12.444 1.00 6.49 476 MET A CA 1
ATOM 3665 C C . MET A 1 505 ? -48.112 -18.001 -12.591 1.00 6.13 476 MET A C 1
ATOM 3666 O O . MET A 1 505 ? -47.087 -18.644 -12.345 1.00 6.78 476 MET A O 1
ATOM 3671 N N . HIS A 1 506 ? -48.107 -16.736 -12.987 1.00 5.93 477 HIS A N 1
ATOM 3672 C CA . HIS A 1 506 ? -46.873 -16.004 -13.232 1.00 6.13 477 HIS A CA 1
ATOM 3673 C C . HIS A 1 506 ? -46.828 -14.774 -12.321 1.00 5.98 477 HIS A C 1
ATOM 3674 O O . HIS A 1 506 ? -47.811 -14.014 -12.247 1.00 6.29 477 HIS A O 1
ATOM 3681 N N . TRP A 1 507 ? -45.682 -14.563 -11.670 1.00 5.85 478 TRP A N 1
ATOM 3682 C CA . TRP A 1 507 ? -45.442 -13.438 -10.762 1.00 6.44 478 TRP A CA 1
ATOM 3683 C C . TRP A 1 507 ? -44.320 -12.569 -11.305 1.00 5.87 478 TRP A C 1
ATOM 3684 O O . TRP A 1 507 ? -43.202 -13.052 -11.523 1.00 5.95 478 TRP A O 1
ATOM 3695 N N . THR A 1 508 ? -44.606 -11.288 -11.506 1.00 5.80 479 THR A N 1
ATOM 3696 C CA . THR A 1 508 ? -43.601 -10.366 -12.003 1.00 6.02 479 THR A CA 1
ATOM 3697 C C . THR A 1 508 ? -43.557 -9.140 -11.090 1.00 6.13 479 THR A C 1
ATOM 3698 O O . THR A 1 508 ? -44.577 -8.724 -10.545 1.00 6.49 479 THR A O 1
ATOM 3702 N N . GLY A 1 509 ? -42.366 -8.581 -10.906 1.00 5.68 480 GLY A N 1
ATOM 3703 C CA . GLY A 1 509 ? -42.153 -7.584 -9.856 1.00 6.06 480 GLY A CA 1
ATOM 3704 C C . GLY A 1 509 ? -42.400 -6.140 -10.230 1.00 6.33 480 GLY A C 1
ATOM 3705 O O . GLY A 1 509 ? -42.457 -5.276 -9.349 1.00 6.64 480 GLY A O 1
ATOM 3706 N N . CYS A 1 510 ? -42.536 -5.867 -11.524 1.00 6.29 481 CYS A N 1
ATOM 3707 C CA . CYS A 1 510 ? -42.799 -4.515 -12.015 1.00 6.68 481 CYS A CA 1
ATOM 3708 C C . CYS A 1 510 ? -43.371 -4.612 -13.427 1.00 7.03 481 CYS A C 1
ATOM 3709 O O . CYS A 1 510 ? -43.454 -5.704 -13.989 1.00 6.74 481 CYS A O 1
ATOM 3712 N N . PRO A 1 511 ? -43.815 -3.480 -14.006 1.00 7.08 482 PRO A N 1
ATOM 3713 C CA . PRO A 1 511 ? -44.409 -3.520 -15.348 1.00 7.07 482 PRO A CA 1
ATOM 3714 C C . PRO A 1 511 ? -43.527 -3.988 -16.523 1.00 6.86 482 PRO A C 1
ATOM 3715 O O . PRO A 1 511 ? -44.056 -4.167 -17.626 1.00 6.93 482 PRO A O 1
ATOM 3719 N N . ASN A 1 512 ? -42.224 -4.192 -16.316 1.00 6.60 483 ASN A N 1
ATOM 3720 C CA . ASN A 1 512 ? -41.393 -4.771 -17.382 1.00 6.48 483 ASN A CA 1
ATOM 3721 C C . ASN A 1 512 ? -41.825 -6.187 -17.763 1.00 6.37 483 ASN A C 1
ATOM 3722 O O . ASN A 1 512 ? -41.540 -6.646 -18.873 1.00 6.34 483 ASN A O 1
ATOM 3727 N N . THR A 1 513 ? -42.520 -6.861 -16.847 1.00 5.82 484 THR A N 1
ATOM 3728 C CA . THR A 1 513 ? -43.187 -8.138 -17.109 1.00 6.26 484 THR A CA 1
ATOM 3729 C C . THR A 1 513 ? -42.250 -9.213 -17.692 1.00 5.88 484 THR A C 1
ATOM 3730 O O . THR A 1 513 ? -42.591 -9.962 -18.610 1.00 5.70 484 THR A O 1
ATOM 3734 N N . CYS A 1 514 ? -41.072 -9.303 -17.085 1.00 6.00 485 CYS A N 1
ATOM 3735 C CA . CYS A 1 514 ? -40.094 -10.329 -17.433 1.00 5.79 485 CYS A CA 1
ATOM 3736 C C . CYS A 1 514 ? -40.635 -11.734 -17.202 1.00 5.70 485 CYS A C 1
ATOM 3737 O O . CYS A 1 514 ? -40.234 -12.678 -17.896 1.00 5.85 485 CYS A O 1
ATOM 3740 N N . ALA A 1 515 ? -41.529 -11.870 -16.222 1.00 5.81 486 ALA A N 1
ATOM 3741 C CA . ALA A 1 515 ? -42.196 -13.145 -15.992 1.00 6.31 486 ALA A CA 1
ATOM 3742 C C . ALA A 1 515 ? -43.529 -13.244 -16.731 1.00 6.24 486 ALA A C 1
ATOM 3743 O O . ALA A 1 515 ? -44.349 -14.098 -16.411 1.00 6.34 486 ALA A O 1
ATOM 3745 N N . GLN A 1 516 ? -43.738 -12.385 -17.728 1.00 6.14 487 GLN A N 1
ATOM 3746 C CA . GLN A 1 516 ? -44.752 -12.623 -18.761 1.00 6.51 487 GLN A CA 1
ATOM 3747 C C . GLN A 1 516 ? -46.161 -12.811 -18.190 1.00 6.58 487 GLN A C 1
ATOM 3748 O O . GLN A 1 516 ? -46.850 -13.773 -18.534 1.00 6.71 487 GLN A O 1
ATOM 3754 N N . VAL A 1 517 ? -46.611 -11.906 -17.324 1.00 6.67 488 VAL A N 1
ATOM 3755 C CA . VAL A 1 517 ? -47.923 -12.116 -16.697 1.00 7.19 488 VAL A CA 1
ATOM 3756 C C . VAL A 1 517 ? -49.071 -12.174 -17.705 1.00 6.84 488 VAL A C 1
ATOM 3757 O O . VAL A 1 517 ? -50.102 -12.805 -17.436 1.00 7.02 488 VAL A O 1
ATOM 3761 N N . GLN A 1 518 ? -48.866 -11.554 -18.867 1.00 6.71 489 GLN A N 1
ATOM 3762 C CA . GLN A 1 518 ? -49.851 -11.539 -19.938 1.00 7.20 489 GLN A CA 1
ATOM 3763 C C . GLN A 1 518 ? -50.024 -12.897 -20.632 1.00 7.17 489 GLN A C 1
ATOM 3764 O O . GLN A 1 518 ? -50.936 -13.048 -21.448 1.00 7.76 489 GLN A O 1
ATOM 3770 N N . VAL A 1 519 ? -49.172 -13.880 -20.327 1.00 7.09 490 VAL A N 1
ATOM 3771 C CA . VAL A 1 519 ? -49.397 -15.239 -20.848 1.00 7.07 490 VAL A CA 1
ATOM 3772 C C . VAL A 1 519 ? -50.064 -16.165 -19.828 1.00 6.91 490 VAL A C 1
ATOM 3773 O O . VAL A 1 519 ? -50.443 -17.280 -20.168 1.00 7.35 490 VAL A O 1
ATOM 3777 N N . ALA A 1 520 ? -50.217 -15.700 -18.590 1.00 6.95 491 ALA A N 1
ATOM 3778 C CA . ALA A 1 520 ? -50.651 -16.563 -17.485 1.00 7.08 491 ALA A CA 1
ATOM 3779 C C . ALA A 1 520 ? -52.152 -16.794 -17.430 1.00 7.02 491 ALA A C 1
ATOM 3780 O O . ALA A 1 520 ? -52.938 -15.933 -17.831 1.00 6.96 491 ALA A O 1
ATOM 3782 N N . ASP A 1 521 ? -52.548 -17.945 -16.894 1.00 6.91 492 ASP A N 1
ATOM 3783 C CA . ASP A 1 521 ? -53.939 -18.127 -16.476 1.00 7.16 492 ASP A CA 1
ATOM 3784 C C . ASP A 1 521 ? -54.297 -17.156 -15.356 1.00 7.14 492 ASP A C 1
ATOM 3785 O O . ASP A 1 521 ? -55.377 -16.569 -15.367 1.00 7.53 492 ASP A O 1
ATOM 3790 N N . ILE A 1 522 ? -53.399 -17.004 -14.383 1.00 6.92 493 ILE A N 1
ATOM 3791 C CA . ILE A 1 522 ? -53.527 -15.962 -13.364 1.00 6.91 493 ILE A CA 1
ATOM 3792 C C . ILE A 1 522 ? -52.155 -15.321 -13.221 1.00 6.34 493 ILE A C 1
ATOM 3793 O O . ILE A 1 522 ? -51.169 -16.002 -12.892 1.00 6.75 493 ILE A O 1
ATOM 3798 N N . GLY A 1 523 ? -52.087 -14.024 -13.503 1.00 6.46 494 GLY A N 1
ATOM 3799 C CA . GLY A 1 523 ? -50.833 -13.282 -13.396 1.00 6.32 494 GLY A CA 1
ATOM 3800 C C . GLY A 1 523 ? -50.867 -12.279 -12.262 1.00 6.30 494 GLY A C 1
ATOM 3801 O O . GLY A 1 523 ? -51.942 -11.776 -11.890 1.00 6.72 494 GLY A O 1
ATOM 3802 N N . PHE A 1 524 ? -49.693 -11.983 -11.714 1.00 6.18 495 PHE A N 1
ATOM 3803 C CA . PHE A 1 524 ? -49.571 -11.077 -10.576 1.00 6.79 495 PHE A CA 1
ATOM 3804 C C . PHE A 1 524 ? -48.467 -10.085 -10.893 1.00 6.82 495 PHE A C 1
ATOM 3805 O O . PHE A 1 524 ? -47.307 -10.478 -11.024 1.00 7.07 495 PHE A O 1
ATOM 3813 N N . MET A 1 525 ? -48.819 -8.808 -11.032 1.00 7.00 496 MET A N 1
ATOM 3814 C CA . MET A 1 525 ? -47.835 -7.769 -11.309 1.00 7.51 496 MET A CA 1
ATOM 3815 C C . MET A 1 525 ? -47.665 -6.888 -10.082 1.00 7.43 496 MET A C 1
ATOM 3816 O O . MET A 1 525 ? -48.632 -6.279 -9.601 1.00 7.69 496 MET A O 1
ATOM 3821 N N . GLY A 1 526 ? -46.436 -6.814 -9.582 1.00 7.45 497 GLY A N 1
ATOM 3822 C CA . GLY A 1 526 ? -46.134 -6.061 -8.376 1.00 8.00 497 GLY A CA 1
ATOM 3823 C C . GLY A 1 526 ? -46.575 -4.614 -8.418 1.00 7.94 497 GLY A C 1
ATOM 3824 O O . GLY A 1 526 ? -46.445 -3.930 -9.439 1.00 8.00 497 GLY A O 1
ATOM 3825 N N . CYS A 1 527 ? -47.104 -4.163 -7.286 1.00 8.30 498 CYS A N 1
ATOM 3826 C CA . CYS A 1 527 ? -47.455 -2.764 -7.083 1.00 8.81 498 CYS A CA 1
ATOM 3827 C C . CYS A 1 527 ? -47.378 -2.466 -5.595 1.00 8.90 498 CYS A C 1
ATOM 3828 O O . CYS A 1 527 ? -47.306 -3.385 -4.776 1.00 9.03 498 CYS A O 1
ATOM 3831 N N . LEU A 1 528 ? -47.381 -1.179 -5.250 1.00 8.94 499 LEU A N 1
ATOM 3832 C CA . LEU A 1 528 ? -47.630 -0.771 -3.873 1.00 9.71 499 LEU A CA 1
ATOM 3833 C C . LEU A 1 528 ? -49.077 -0.348 -3.756 1.00 9.99 499 LEU A C 1
ATOM 3834 O O . LEU A 1 528 ? -49.632 0.300 -4.646 1.00 9.93 499 LEU A O 1
ATOM 3839 N N . THR A 1 529 ? -49.694 -0.755 -2.659 1.00 10.45 500 THR A N 1
ATOM 3840 C CA . THR A 1 529 ? -51.092 -0.461 -2.433 1.00 11.65 500 THR A CA 1
ATOM 3841 C C . THR A 1 529 ? -51.298 -0.123 -0.955 1.00 11.98 500 THR A C 1
ATOM 3842 O O . THR A 1 529 ? -50.342 0.235 -0.259 1.00 11.62 500 THR A O 1
ATOM 3846 N N . ARG A 1 530 ? -52.540 -0.205 -0.491 1.00 13.12 501 ARG A N 1
ATOM 3847 C CA . ARG A 1 530 ? -52.884 0.216 0.863 1.00 14.24 501 ARG A CA 1
ATOM 3848 C C . ARG A 1 530 ? -53.700 -0.857 1.574 1.00 15.32 501 ARG A C 1
ATOM 3849 O O . ARG A 1 530 ? -54.567 -1.482 0.964 1.00 15.61 501 ARG A O 1
ATOM 3857 N N . ASP A 1 531 ? -53.419 -1.072 2.858 1.00 16.69 502 ASP A N 1
ATOM 3858 C CA . ASP A 1 531 ? -54.274 -1.940 3.671 1.00 18.23 502 ASP A CA 1
ATOM 3859 C C . ASP A 1 531 ? -55.499 -1.169 4.177 1.00 19.14 502 ASP A C 1
ATOM 3860 O O . ASP A 1 531 ? -55.676 0.007 3.843 1.00 19.12 502 ASP A O 1
ATOM 3865 N N . LYS A 1 532 ? -56.332 -1.831 4.980 1.00 20.35 503 LYS A N 1
ATOM 3866 C CA . LYS A 1 532 ? -57.568 -1.237 5.512 1.00 21.52 503 LYS A CA 1
ATOM 3867 C C . LYS A 1 532 ? -57.355 0.038 6.336 1.00 21.68 503 LYS A C 1
ATOM 3868 O O . LYS A 1 532 ? -58.274 0.847 6.478 1.00 22.24 503 LYS A O 1
ATOM 3874 N N . ASN A 1 533 ? -56.147 0.200 6.875 1.00 21.77 504 ASN A N 1
ATOM 3875 C CA . ASN A 1 533 ? -55.792 1.364 7.685 1.00 21.73 504 ASN A CA 1
ATOM 3876 C C . ASN A 1 533 ? -55.056 2.452 6.901 1.00 21.13 504 ASN A C 1
ATOM 3877 O O . ASN A 1 533 ? -54.660 3.475 7.465 1.00 21.31 504 ASN A O 1
ATOM 3882 N N . GLY A 1 534 ? -54.875 2.228 5.599 1.00 20.19 505 GLY A N 1
ATOM 3883 C CA . GLY A 1 534 ? -54.193 3.189 4.732 1.00 18.99 505 GLY A CA 1
ATOM 3884 C C . GLY A 1 534 ? -52.678 3.082 4.768 1.00 18.15 505 GLY A C 1
ATOM 3885 O O . GLY A 1 534 ? -51.976 3.969 4.282 1.00 18.05 505 GLY A O 1
ATOM 3886 N N . LYS A 1 535 ? -52.170 1.997 5.349 1.00 17.40 506 LYS A N 1
ATOM 3887 C CA . LYS A 1 535 ? -50.731 1.764 5.435 1.00 16.89 506 LYS A CA 1
ATOM 3888 C C . LYS A 1 535 ? -50.202 1.208 4.115 1.00 15.89 506 LYS A C 1
ATOM 3889 O O . LYS A 1 535 ? -50.863 0.397 3.465 1.00 15.88 506 LYS A O 1
ATOM 3895 N N . THR A 1 536 ? -49.010 1.648 3.730 1.00 15.06 507 THR A N 1
ATOM 3896 C CA . THR A 1 536 ? -48.346 1.127 2.538 1.00 14.51 507 THR A CA 1
ATOM 3897 C C . THR A 1 536 ? -48.041 -0.364 2.692 1.00 13.80 507 THR A C 1
ATOM 3898 O O . THR A 1 536 ? -47.455 -0.791 3.692 1.00 13.61 507 THR A O 1
ATOM 3902 N N . VAL A 1 537 ? -48.481 -1.152 1.713 1.00 12.68 508 VAL A N 1
ATOM 3903 C CA . VAL A 1 537 ? -48.196 -2.588 1.670 1.00 12.07 508 VAL A CA 1
ATOM 3904 C C . VAL A 1 537 ? -47.885 -3.033 0.243 1.00 11.35 508 VAL A C 1
ATOM 3905 O O . VAL A 1 537 ? -48.320 -2.402 -0.728 1.00 10.68 508 VAL A O 1
ATOM 3909 N N . GLU A 1 538 ? -47.133 -4.127 0.127 1.00 10.70 509 GLU A N 1
ATOM 3910 C CA . GLU A 1 538 ? -46.906 -4.764 -1.163 1.00 10.70 509 GLU A CA 1
ATOM 3911 C C . GLU A 1 538 ? -48.215 -5.345 -1.686 1.00 10.28 509 GLU A C 1
ATOM 3912 O O . GLU A 1 538 ? -49.022 -5.887 -0.920 1.00 10.74 509 GLU A O 1
ATOM 3918 N N . GLY A 1 539 ? -48.422 -5.223 -2.991 1.00 9.86 510 GLY A N 1
ATOM 3919 C CA . GLY A 1 539 ? -49.617 -5.758 -3.623 1.00 9.77 510 GLY A CA 1
ATOM 3920 C C . GLY A 1 539 ? -49.349 -6.319 -5.004 1.00 8.92 510 GLY A C 1
ATOM 3921 O O . GLY A 1 539 ? -48.208 -6.337 -5.483 1.00 9.02 510 GLY A O 1
ATOM 3922 N N . ALA A 1 540 ? -50.418 -6.774 -5.646 1.00 8.61 511 ALA A N 1
ATOM 3923 C CA . ALA A 1 540 ? -50.347 -7.192 -7.036 1.00 8.41 511 ALA A CA 1
ATOM 3924 C C . ALA A 1 540 ? -51.586 -6.743 -7.794 1.00 8.44 511 ALA A C 1
ATOM 3925 O O . ALA A 1 540 ? -52.702 -6.760 -7.259 1.00 8.83 511 ALA A O 1
ATOM 3927 N N . ASP A 1 541 ? -51.376 -6.328 -9.038 1.00 8.25 512 ASP A N 1
ATOM 3928 C CA . ASP A 1 541 ? -52.453 -6.250 -10.013 1.00 8.63 512 ASP A CA 1
ATOM 3929 C C . ASP A 1 541 ? -52.612 -7.659 -10.572 1.00 8.22 512 ASP A C 1
ATOM 3930 O O . ASP A 1 541 ? -51.634 -8.268 -11.041 1.00 8.32 512 ASP A O 1
ATOM 3935 N N . VAL A 1 542 ? -53.832 -8.181 -10.508 1.00 8.08 513 VAL A N 1
ATOM 3936 C CA . VAL A 1 542 ? -54.126 -9.543 -10.929 1.00 8.24 513 VAL A CA 1
ATOM 3937 C C . VAL A 1 542 ? -54.607 -9.557 -12.378 1.00 8.37 513 VAL A C 1
ATOM 3938 O O . VAL A 1 542 ? -55.528 -8.816 -12.741 1.00 8.99 513 VAL A O 1
ATOM 3942 N N . PHE A 1 543 ? -53.948 -10.379 -13.200 1.00 8.20 514 PHE A N 1
ATOM 3943 C CA . PHE A 1 543 ? -54.264 -10.554 -14.621 1.00 7.89 514 PHE A CA 1
ATOM 3944 C C . PHE A 1 543 ? -54.980 -11.884 -14.852 1.00 7.86 514 PHE A C 1
ATOM 3945 O O . PHE A 1 543 ? -54.661 -12.892 -14.207 1.00 8.06 514 PHE A O 1
ATOM 3953 N N . LEU A 1 544 ? -55.937 -11.872 -15.784 1.00 8.05 515 LEU A N 1
ATOM 3954 C CA . LEU A 1 544 ? -56.574 -13.085 -16.298 1.00 8.21 515 LEU A CA 1
ATOM 3955 C C . LEU A 1 544 ? -56.619 -13.053 -17.820 1.00 8.32 515 LEU A C 1
ATOM 3956 O O . LEU A 1 544 ? -56.548 -11.985 -18.434 1.00 8.52 515 LEU A O 1
ATOM 3961 N N . GLY A 1 545 ? -56.742 -14.234 -18.418 1.00 8.62 516 GLY A N 1
ATOM 3962 C CA . GLY A 1 545 ? -57.055 -14.339 -19.837 1.00 8.79 516 GLY A CA 1
ATOM 3963 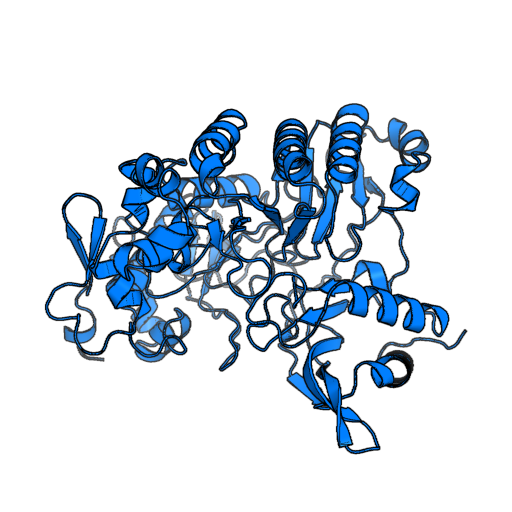C C . GLY A 1 545 ? -55.922 -14.797 -20.728 1.00 8.93 516 GLY A C 1
ATOM 3964 O O . GLY A 1 545 ? -56.122 -14.974 -21.932 1.00 9.42 516 GLY A O 1
ATOM 3965 N N . GLY A 1 546 ? -54.733 -14.996 -20.157 1.00 8.46 517 GLY A N 1
ATOM 3966 C CA . GLY A 1 546 ? -53.575 -15.421 -20.949 1.00 8.40 517 GLY A CA 1
ATOM 3967 C C . GLY A 1 546 ? -53.718 -16.857 -21.413 1.00 8.47 517 GLY A C 1
ATOM 3968 O O . GLY A 1 546 ? -54.076 -17.733 -20.628 1.00 9.21 517 GLY A O 1
ATOM 3969 N N . ARG A 1 547 ? -53.452 -17.091 -22.695 1.00 8.56 518 ARG A N 1
ATOM 3970 C CA . ARG A 1 547 ? -53.457 -18.441 -23.255 1.00 8.81 518 ARG A CA 1
ATOM 3971 C C . ARG A 1 547 ? -52.195 -18.632 -24.070 1.00 8.52 518 ARG A C 1
ATOM 3972 O O . ARG A 1 547 ? -51.728 -17.707 -24.731 1.00 8.38 518 ARG A O 1
ATOM 3980 N N . ILE A 1 548 ? -51.655 -19.843 -24.025 1.00 8.32 519 ILE A N 1
ATOM 3981 C CA . ILE A 1 548 ? -50.453 -20.182 -24.785 1.00 8.79 519 ILE A CA 1
ATOM 3982 C C . ILE A 1 548 ? -50.769 -21.32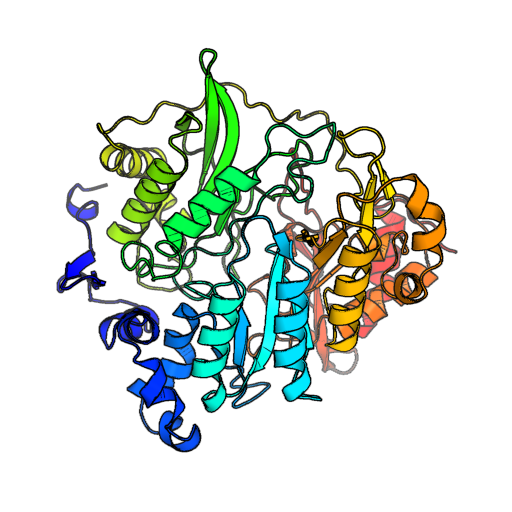0 -25.762 1.00 9.36 519 ILE A C 1
ATOM 3983 O O . ILE A 1 548 ? -51.918 -21.757 -25.858 1.00 10.20 519 ILE A O 1
ATOM 3988 N N . GLY A 1 549 ? -49.761 -21.787 -26.495 1.00 9.06 520 GLY A N 1
ATOM 3989 C CA . GLY A 1 549 ? -49.995 -22.736 -27.587 1.00 9.21 520 GLY A CA 1
ATOM 3990 C C . GLY A 1 549 ? -50.534 -22.038 -28.821 1.00 9.27 520 GLY A C 1
ATOM 3991 O O . GLY A 1 549 ? -50.428 -20.818 -28.955 1.00 9.40 520 GLY A O 1
ATOM 3992 N N . SER A 1 550 ? -51.112 -22.816 -29.735 1.00 9.77 521 SER A N 1
ATOM 3993 C CA . SER A 1 550 ? -51.602 -22.261 -30.997 1.00 10.21 521 SER A CA 1
ATOM 3994 C C . SER A 1 550 ? -52.733 -21.255 -30.799 1.00 10.50 521 SER A C 1
ATOM 3995 O O . SER A 1 550 ? -52.806 -20.251 -31.506 1.00 11.10 521 SER A O 1
ATOM 3998 N N . ASP A 1 551 ? -53.598 -21.517 -29.824 1.00 10.90 522 ASP A N 1
ATOM 3999 C CA . ASP A 1 551 ? -54.709 -20.613 -29.540 1.00 11.37 522 ASP A CA 1
ATOM 4000 C C . ASP A 1 551 ? -54.296 -19.594 -28.476 1.00 11.15 522 ASP A C 1
ATOM 4001 O O . ASP A 1 551 ? -54.896 -19.501 -27.403 1.00 11.85 522 ASP A O 1
ATOM 4006 N N . SER A 1 552 ? -53.265 -18.819 -28.793 1.00 10.87 523 SER A N 1
ATOM 4007 C CA . SER A 1 552 ? -52.686 -17.882 -27.838 1.00 10.80 523 SER A CA 1
ATOM 4008 C C . SER A 1 552 ? -53.538 -16.628 -27.686 1.00 10.47 523 SER A C 1
ATOM 4009 O O . SER A 1 552 ? -54.298 -16.259 -28.589 1.00 10.78 523 SER A O 1
ATOM 4012 N N . HIS A 1 553 ? -53.401 -15.980 -26.534 1.00 9.82 524 HIS A N 1
ATOM 4013 C CA . HIS A 1 553 ? -54.141 -14.766 -26.221 1.00 9.71 524 HIS A CA 1
ATOM 4014 C C . HIS A 1 553 ? -53.419 -14.043 -25.100 1.00 9.30 524 HIS A C 1
ATOM 4015 O O . HIS A 1 553 ? -52.886 -14.682 -24.186 1.00 8.92 524 HIS A O 1
ATOM 4022 N N . LEU A 1 554 ? -53.402 -12.715 -25.166 1.00 9.00 525 LEU A N 1
ATOM 4023 C CA . LEU A 1 554 ? -52.772 -11.917 -24.118 1.00 9.48 525 LEU A CA 1
ATOM 4024 C C . LEU A 1 554 ? -53.769 -11.560 -23.026 1.00 9.35 525 LEU A C 1
ATOM 4025 O O . LEU A 1 554 ? -54.838 -10.994 -23.296 1.00 10.00 525 LEU A O 1
ATOM 4030 N N . GLY A 1 555 ? -53.420 -11.920 -21.795 1.00 9.15 526 GLY A N 1
ATOM 4031 C CA . GLY A 1 555 ? -54.206 -11.563 -20.620 1.00 9.56 526 GLY A CA 1
ATOM 4032 C C . GLY A 1 555 ? -54.168 -10.076 -20.323 1.00 9.93 526 GLY A C 1
ATOM 4033 O O . GLY A 1 555 ? -53.304 -9.346 -20.821 1.00 10.33 526 GLY A O 1
ATOM 4034 N N . GLU A 1 556 ? -55.114 -9.636 -19.500 1.00 10.35 527 GLU A N 1
ATOM 4035 C CA . GLU A 1 556 ? -55.269 -8.224 -19.156 1.00 11.16 527 GLU A CA 1
ATOM 4036 C C . GLU A 1 556 ? -55.601 -8.104 -17.679 1.00 10.98 527 GLU A C 1
ATOM 4037 O O . GLU A 1 556 ? -56.033 -9.072 -17.055 1.00 10.12 527 GLU A O 1
ATOM 4043 N N . VAL A 1 557 ? -55.405 -6.912 -17.123 1.00 11.16 528 VAL A N 1
ATOM 4044 C CA . VAL A 1 557 ? -55.702 -6.675 -15.712 1.00 11.96 528 VAL A CA 1
ATOM 4045 C C . VAL A 1 557 ? -57.168 -6.960 -15.405 1.00 11.62 528 VAL A C 1
ATOM 4046 O O . VAL A 1 557 ? -58.070 -6.482 -16.103 1.00 11.87 528 VAL A O 1
ATOM 4050 N N . TYR A 1 558 ? -57.381 -7.751 -14.361 1.00 11.27 529 TYR A N 1
ATOM 4051 C CA . TYR A 1 558 ? -58.699 -8.120 -13.879 1.00 11.72 529 TYR A CA 1
ATOM 4052 C C . TYR A 1 558 ? -59.048 -7.336 -12.612 1.00 11.64 529 TYR A C 1
ATOM 4053 O O . TYR A 1 558 ? -60.165 -6.831 -12.473 1.00 11.84 529 TYR A O 1
ATOM 4062 N N . LYS A 1 559 ? -58.094 -7.233 -11.691 1.00 11.19 530 LYS A N 1
ATOM 4063 C CA . LYS A 1 559 ? -58.305 -6.506 -10.441 1.00 11.24 530 LYS A CA 1
ATOM 4064 C C . LYS A 1 559 ? -57.007 -5.846 -10.003 1.00 11.20 530 LYS A C 1
ATOM 4065 O O . LYS A 1 559 ? -55.987 -6.515 -9.816 1.00 11.16 530 LYS A O 1
ATOM 4071 N N . LYS A 1 560 ? -57.047 -4.528 -9.844 1.00 11.18 531 LYS A N 1
ATOM 4072 C CA . LYS A 1 560 ? -55.864 -3.761 -9.471 1.00 11.76 531 LYS A CA 1
ATOM 4073 C C . LYS A 1 560 ? -55.637 -3.742 -7.966 1.00 11.30 531 LYS A C 1
ATOM 4074 O O . LYS A 1 560 ? -56.587 -3.837 -7.183 1.00 11.14 531 LYS A O 1
ATOM 4080 N N . ALA A 1 561 ? -54.370 -3.621 -7.575 1.00 11.23 532 ALA A N 1
ATOM 4081 C CA . ALA A 1 561 ? -53.999 -3.124 -6.245 1.00 11.47 532 ALA A CA 1
ATOM 4082 C C . ALA A 1 561 ? -54.453 -4.008 -5.082 1.00 11.36 532 ALA A C 1
ATOM 4083 O O . ALA A 1 561 ? -54.835 -3.507 -4.022 1.00 12.32 532 ALA A O 1
ATOM 4085 N N . VAL A 1 562 ? -54.399 -5.323 -5.279 1.00 10.77 533 VAL A N 1
ATOM 4086 C CA . VAL A 1 562 ? -54.750 -6.269 -4.221 1.00 10.71 533 VAL A CA 1
ATOM 4087 C C . VAL A 1 562 ? -53.561 -6.462 -3.276 1.00 10.71 533 VAL A C 1
ATOM 4088 O O . VAL A 1 562 ? -52.493 -6.894 -3.710 1.00 10.10 533 VAL A O 1
ATOM 4092 N N . PRO A 1 563 ? -53.733 -6.140 -1.975 1.00 10.99 534 PRO A N 1
ATOM 4093 C CA . PRO A 1 563 ? -52.640 -6.402 -1.039 1.00 11.44 534 PRO A CA 1
ATOM 4094 C C . PRO A 1 563 ? -52.208 -7.867 -1.106 1.00 11.67 534 PRO A C 1
ATOM 4095 O O . PRO A 1 563 ? -53.060 -8.759 -1.157 1.00 11.27 534 PRO A O 1
ATOM 4099 N N . CYS A 1 564 ? -50.896 -8.108 -1.129 1.00 12.58 535 CYS A N 1
ATOM 4100 C CA . CYS A 1 564 ? -50.381 -9.475 -1.251 1.00 13.64 535 CYS A CA 1
ATOM 4101 C C . CYS A 1 564 ? -50.924 -10.381 -0.143 1.00 14.27 535 CYS A C 1
ATOM 4102 O O . CYS A 1 564 ? -51.199 -11.560 -0.376 1.00 13.90 535 CYS A O 1
ATOM 4105 N N . ASP A 1 565 ? -51.119 -9.811 1.045 1.00 15.17 536 ASP A N 1
ATOM 4106 C CA . ASP A 1 565 ? -51.693 -10.537 2.182 1.00 16.27 536 ASP A CA 1
ATOM 4107 C C . ASP A 1 565 ? -53.159 -10.954 1.976 1.00 16.06 536 ASP A C 1
ATOM 4108 O O . ASP A 1 565 ? -53.694 -11.734 2.770 1.00 16.86 536 ASP A O 1
ATOM 4113 N N . ASP A 1 566 ? -53.796 -10.446 0.917 1.00 15.48 537 ASP A N 1
ATOM 4114 C CA . ASP A 1 566 ? -55.200 -10.749 0.615 1.00 15.07 537 ASP A CA 1
ATOM 4115 C C . ASP A 1 566 ? -55.380 -11.614 -0.642 1.00 13.98 537 ASP A C 1
ATOM 4116 O O . ASP A 1 566 ? -56.504 -11.890 -1.067 1.00 14.22 537 ASP A O 1
ATOM 4121 N N . LEU A 1 567 ? -54.270 -12.041 -1.235 1.00 12.73 538 LEU A N 1
ATOM 4122 C CA . LEU A 1 567 ? -54.316 -12.783 -2.492 1.00 11.39 538 LEU A CA 1
ATOM 4123 C C . LEU A 1 567 ? -54.823 -14.211 -2.356 1.00 10.78 538 LEU A C 1
ATOM 4124 O O . LEU A 1 567 ? -55.492 -14.702 -3.258 1.00 10.92 538 LEU A O 1
ATOM 4129 N N . VAL A 1 568 ? -54.507 -14.879 -1.249 1.00 10.56 539 VAL A N 1
ATOM 4130 C CA . VAL A 1 568 ? -54.900 -16.283 -1.093 1.00 10.39 539 VAL A CA 1
ATOM 4131 C C . VAL A 1 568 ? -56.415 -16.501 -1.282 1.00 10.22 539 VAL A C 1
ATOM 4132 O O . VAL A 1 568 ? -56.798 -17.289 -2.141 1.00 9.73 539 VAL A O 1
ATOM 4136 N N . PRO A 1 569 ? -57.275 -15.806 -0.500 1.00 10.17 540 PRO A N 1
ATOM 4137 C CA . PRO A 1 569 ? -58.717 -16.032 -0.719 1.00 10.22 540 PRO A CA 1
ATOM 4138 C C . PRO A 1 569 ? -59.184 -15.666 -2.133 1.00 9.94 540 PRO A C 1
ATOM 4139 O O . PRO A 1 569 ? -60.045 -16.352 -2.697 1.00 9.84 540 PRO A O 1
ATOM 4143 N N . LEU A 1 570 ? -58.617 -14.605 -2.705 1.00 9.87 541 LEU A N 1
ATOM 4144 C CA . LEU A 1 570 ? -58.975 -14.190 -4.061 1.00 9.69 541 LEU A CA 1
ATOM 4145 C C . LEU A 1 570 ? -58.658 -15.299 -5.068 1.00 9.25 541 LEU A C 1
ATOM 4146 O O . LEU A 1 570 ? -59.487 -15.634 -5.918 1.00 9.24 541 LEU A O 1
ATOM 4151 N N . VAL A 1 571 ? -57.458 -15.862 -4.955 1.00 8.80 542 VAL A N 1
ATOM 4152 C CA . VAL A 1 571 ? -56.973 -16.891 -5.875 1.00 8.70 542 VAL A CA 1
ATOM 4153 C C . VAL A 1 571 ? -57.711 -18.215 -5.669 1.00 8.50 542 VAL A C 1
ATOM 4154 O O . VAL A 1 571 ? -58.089 -18.874 -6.639 1.00 8.44 542 VAL A O 1
ATOM 4158 N N . VAL A 1 572 ? -57.941 -18.589 -4.413 1.00 8.65 543 VAL A N 1
ATOM 4159 C CA . VAL A 1 572 ? -58.713 -19.797 -4.113 1.00 9.23 543 VAL A CA 1
ATOM 4160 C C . VAL A 1 572 ? -60.084 -19.725 -4.803 1.00 8.91 543 VAL A C 1
ATOM 4161 O O . VAL A 1 572 ? -60.505 -20.672 -5.484 1.00 9.24 543 VAL A O 1
ATOM 4165 N N . ASP A 1 573 ? -60.755 -18.584 -4.665 1.00 8.87 544 ASP A N 1
ATOM 4166 C CA . ASP A 1 573 ? -62.075 -18.409 -5.270 1.00 9.39 544 ASP A CA 1
ATOM 4167 C C . ASP A 1 573 ? -62.012 -18.409 -6.801 1.00 9.27 544 ASP A C 1
ATOM 4168 O O . ASP A 1 573 ? -62.846 -19.034 -7.453 1.00 9.27 544 ASP A O 1
ATOM 4173 N N . LEU A 1 574 ? -61.019 -17.732 -7.378 1.00 9.32 545 LEU A N 1
ATOM 4174 C CA . LEU A 1 574 ? -60.834 -17.767 -8.834 1.00 9.32 545 LEU A CA 1
ATOM 4175 C C . LEU A 1 574 ? -60.662 -19.194 -9.351 1.00 9.12 545 LEU A C 1
ATOM 4176 O O . LEU A 1 574 ? -61.226 -19.564 -10.387 1.00 9.28 545 LEU A O 1
ATOM 4181 N N . LEU A 1 575 ? -59.882 -19.992 -8.632 1.00 8.80 546 LEU A N 1
ATOM 4182 C CA . LEU A 1 575 ? -59.638 -21.376 -9.036 1.00 8.72 546 LEU A CA 1
ATOM 4183 C C . LEU A 1 575 ? -60.900 -22.241 -8.981 1.00 8.86 546 LEU A C 1
ATOM 4184 O O . LEU A 1 575 ? -61.167 -23.022 -9.899 1.00 8.76 546 LEU A O 1
ATOM 4189 N N . VAL A 1 576 ? -61.669 -22.104 -7.903 1.00 8.79 547 VAL A N 1
ATOM 4190 C CA . VAL A 1 576 ? -62.936 -22.828 -7.769 1.00 9.23 547 VAL A CA 1
ATOM 4191 C C . VAL A 1 576 ? -63.936 -22.377 -8.837 1.00 9.43 547 VAL A C 1
ATOM 4192 O O . VAL A 1 576 ? -64.603 -23.198 -9.474 1.00 9.66 547 VAL A O 1
ATOM 4196 N N . ASN A 1 577 ? -64.025 -21.069 -9.042 1.00 9.15 548 ASN A N 1
ATOM 4197 C CA . ASN A 1 577 ? -65.068 -20.508 -9.890 1.00 9.83 548 ASN A CA 1
ATOM 4198 C C . ASN A 1 577 ? -64.779 -20.591 -11.383 1.00 10.34 548 ASN A C 1
ATOM 4199 O O . ASN A 1 577 ? -65.707 -20.637 -12.194 1.00 10.82 548 ASN A O 1
ATOM 4204 N N . ASN A 1 578 ? -63.501 -20.626 -11.752 1.00 10.66 549 ASN A N 1
ATOM 4205 C CA . ASN A 1 578 ? -63.129 -20.546 -13.162 1.00 11.53 549 ASN A CA 1
ATOM 4206 C C . ASN A 1 578 ? -62.284 -21.701 -13.688 1.00 11.22 549 ASN A C 1
ATOM 4207 O O . ASN A 1 578 ? -62.169 -21.870 -14.901 1.00 11.66 549 ASN A O 1
ATOM 4212 N N . PHE A 1 579 ? -61.709 -22.494 -12.785 1.00 10.53 550 PHE A N 1
ATOM 4213 C CA . PHE A 1 579 ? -60.770 -23.550 -13.177 1.00 10.71 550 PHE A CA 1
ATOM 4214 C C . PHE A 1 579 ? -61.070 -24.916 -12.565 1.00 10.46 550 PHE A C 1
ATOM 4215 O O . PHE A 1 579 ? -60.211 -25.803 -12.550 1.00 10.99 550 PHE A O 1
ATOM 4223 N N . GLY A 1 580 ? -62.291 -25.076 -12.062 1.00 10.60 551 GLY A N 1
ATOM 4224 C CA . GLY A 1 580 ? -62.774 -26.369 -11.593 1.00 10.78 551 GLY A CA 1
ATOM 4225 C C . GLY A 1 580 ? -62.161 -26.888 -10.304 1.00 10.79 551 GLY A C 1
ATOM 4226 O O . GLY A 1 580 ? -62.282 -28.073 -9.993 1.00 11.05 551 GLY A O 1
ATOM 4227 N N . ALA A 1 581 ? -61.508 -26.018 -9.535 1.00 10.79 552 ALA A N 1
ATOM 4228 C CA . ALA A 1 581 ? -60.888 -26.446 -8.281 1.00 11.30 552 ALA A CA 1
ATOM 4229 C C . ALA A 1 581 ? -61.931 -26.810 -7.234 1.00 11.86 552 ALA A C 1
ATOM 4230 O O . ALA A 1 581 ? -63.046 -26.279 -7.240 1.00 11.77 552 ALA A O 1
ATOM 4232 N N . VAL A 1 582 ? -61.560 -27.708 -6.328 1.00 12.74 553 VAL A N 1
ATOM 4233 C CA . VAL A 1 582 ? -62.469 -28.192 -5.291 1.00 14.15 553 VAL A CA 1
ATOM 4234 C C . VAL A 1 582 ? -61.857 -27.927 -3.918 1.00 14.54 553 VAL A C 1
ATOM 4235 O O . VAL A 1 582 ? -60.705 -28.295 -3.679 1.00 14.03 553 VAL A O 1
ATOM 4239 N N . PRO A 1 583 ? -62.611 -27.274 -3.013 1.00 15.29 554 PRO A N 1
ATOM 4240 C CA . PRO A 1 583 ? -62.114 -27.087 -1.648 1.00 16.16 554 PRO A CA 1
ATOM 4241 C C . PRO A 1 583 ? -61.783 -28.425 -0.987 1.00 17.10 554 PRO A C 1
ATOM 4242 O O . PRO A 1 583 ? -62.521 -29.398 -1.156 1.00 17.30 554 PRO A O 1
ATOM 4246 N N . ARG A 1 584 ? -60.667 -28.472 -0.262 1.00 18.14 555 ARG A N 1
ATOM 4247 C CA . ARG A 1 584 ? -60.270 -29.676 0.470 1.00 19.44 555 ARG A CA 1
ATOM 4248 C C . ARG A 1 584 ? -61.077 -29.831 1.756 1.00 20.22 555 ARG A C 1
ATOM 4249 O O . ARG A 1 584 ? -61.286 -30.944 2.242 1.00 21.27 555 ARG A O 1
#

Foldseek 3Di:
DDPVLQFFQWDDDPQFIAGDPVNPPQFDVLNVLCRVDPLCCVQLVVVLQVLLVDDVVRLVVDPNSVCNQCPSCVQQQWHALCPQQNQKTKGWWADAQLKDFLVLLLLLLVQQVVQPPQWWWFQFLQSTIIIIRDGSNCVVVSQVSQVVRPIGRGQCDWQAEHHEHEDNCAPWAPQWQHRCVVLSVVQVCLRQVNVSRRNLQNQFLTYFYEYEYTHLLPLRQQFQGQWYFFWADAPNATWTFIWHDAHAALVDGGTTHGLQFTDGNVCSSQLVSLLSNSRNRNFDRHDSVQGGCVNVCVVLPSPRSSQSSQCSGVVSDTHGDHPDHDRDQPDDNDQQQAWAGTPPPQWIKHKWQDQQRIGHSVLSSVVQVCLVVFAVRMWGGGSQNTIMRTHGRPVCVVVVQPDPCCVNGPSDDALASSQEHEDCASSRHPQFQGHTRVLSVVLSVLLCLFKHADDNFHEFEYGASRPSRQQQQGQKYWYWDWAADPVRDIAIGTQIWHDAHDRPPGGTIDGDGPRGHSVRVNVVVSCCCVPPVVIDTD

Sequence (538 aa):
VAAERLEPRVEEKDGYWILKEQFRKGINPQEKVKIEKEPMKLFMENGIEELAKIPIEEIDQSKLTKDDIDVRLKWLGLFHRRKNQYGRFMMRLKLPNGVTTSAQTRYLASVIRKYGKEGCADITTRQNWQIRGVVLPDVPEILKGLAEVGLTSLQSGMDNVRNPVGNPLAGIDPEEIVDTRPYTNLLSQFITGNSRGNPAVSNLPRKWNPCVVGSHDLYEHPHINDLAYMPATKDGRFGFNLLVGGFFSAKRCDEAIPLDAWVPADDVVPVCRAILEAFRDLGFRGNRQKCRMMWLIDELGVEGFRAEVEKRMPQQQLERASPEDLVQKQWERRDYLGVHPQKQEGYSFIGLHIPVGRVQADDMDELARLADEYGSGEIRLTVEQNIIIPNIETSKIEALLKEPVLSTFSPDPPILMKGLVACTGNQFCGQAIIETKARSLKITEEVQRQVSLTKPVRMHWTGCPNTCAQVQVADIGFMGCLTRDKNGKTVEGADVFLGGRIGSDSHLGEVYKKAVPCDDLVPLVVDLLVNNFGAVPR

B-factor: mean 13.97, std 9.27, range [4.64, 77.86]

CATH classification: 3.90.480.20 (+2 more: 3.30.413.10, 3.30.413.10)

Solvent-accessible surface area: 21042 Å² total; per-residue (Å²): 128,70,87,153,32,55,75,51,51,3,59,96,111,127,43,19,57,28,2,36,123,106,48,79,197,76,19,10,88,52,2,103,9,11,58,92,58,19,2,0,73,4,60,73,105,78,30,4,75,107,9,5,137,53,84,32,114,99,1,39,154,52,127,87,25,78,20,2,0,31,24,0,0,42,0,0,0,0,16,10,33,69,137,57,17,94,14,60,0,8,0,52,2,4,5,25,0,0,42,1,57,8,55,20,1,95,45,1,0,58,14,3,105,140,21,49,198,47,6,6,0,4,2,23,20,43,1,3,2,9,1,2,0,0,38,6,95,27,0,26,123,9,24,128,9,2,70,155,44,61,12,19,4,2,0,3,0,26,0,0,0,28,6,0,4,1,0,6,5,0,6,5,4,73,86,30,38,27,37,0,73,72,29,0,55,86,0,8,85,21,0,2,11,95,54,144,4,26,16,32,1,3,12,0,0,58,55,0,14,0,0,0,0,0,0,31,2,9,4,2,11,4,15,17,3,0,0,0,0,20,0,0,55,31,120,75,89,68,0,0,17,2,34,0,0,0,1,24,26,65,110,59,39,38,53,14,59,85,1,53,0,1,2,34,24,122,23,2,23,28,0,0,97,0,0,0,38,0,0,9,9,0,2,85,12,8,81,38,91,80,2,14,0,3,48,5,2,80,81,16,31,50,94,29,0,6,43,3,0,57,95,45,8,69,159,113,76,13,49,102,32,8,139,134,41,71,10,86,166,153,81,148,71,66,72,11,9,12,57,49,96,11,114,75,174,47,83,3,6,0,0,0,9,2,35,6,0,45,1,87,10,102,37,0,45,42,2,0,78,0,0,65,84,20,17,74,10,30,1,2,0,1,12,16,5,2,0,0,1,0,46,0,78,67,101,72,17,124,53,0,88,152,28,110,23,10,106,80,5,24,21,107,11,74,48,1,14,45,11,4,0,0,20,29,0,52,85,14,28,31,121,11,65,0,40,0,7,66,50,0,42,149,11,1,92,56,0,29,156,62,1,44,21,128,114,99,2,26,3,8,1,2,2,15,52,61,4,78,0,18,0,12,0,0,28,0,0,1,19,3,19,109,16,151,24,167,128,42,126,78,28,46,0,0,12,0,13,43,38,2,102,26,14,45,99,27,81,32,5,128,66,120,100,133,44,10,22,2,114,60,0,24,77,33,0,15,79,11,0,51,112,87,37,56,5,90,90,182

Organism: Nicotiana tabacum (NCBI:txid4097)

Secondary structure (DSSP, 8-state):
--GGGGS--EEEETTEEEE-GGG-TT--HHHHHHHHS-TTHHHHT-HHHHHTTS-HHHHTTSHHHHHHHHTGGGGGTEEE-TTTSTTEEEEE-B-GGGEEEHHHHHHHHHHHHHTGGG-EEEE-TTS-EEEEEEEGGGHHHHHHHHHHTT-B-TT-SSSSB---B--TTTTT-TT-SS--HHHHHHHHHHHHTTTT--GGGS--SS-B-EEE---TT-TT-GGGSSEEEEEEEETTEEEEEEEE--EE-SS-EE--EEEEEEEEGGGHHHHHHHHHHHHHHH---SSGGG-SHHHHHHHH-HHHHHHHHHHTSGGG--BPPPS--S--SS--PPP-SEEEE-SSTTEEEEEE--GGGEE-HHHHHHHHHHHHHHSSSEEEE-TTS-EEEEEEEGGGHHHHTT-GGGGTS-SS--HHHHT-EE--GGGT-TT-SS--HHHHHHHHHHHHHHEE--S---EEEESSTT-TT-GGGSSEEEEEEEEE-TTS-EEEEEEEEE--B-SSS-B--EEEEEEEEGGGHHHHHHHHHHHHS--EE-